Protein AF-A0A6A4WXD1-F1 (afdb_monomer)

Secondary structure (DSSP, 8-state):
--------PPP-------PPPPBPTTTTSTT---S-TTT--SB---HHHHTT----TT-SS---S-SHHHHHHHHTTT--SHHHHHHHHHHHHHHHHHHTT-B-HHHHTT----TT-SSB---HHHHHS--S-SS--S---SS-TTHHHHHHHTTT-TTS-HHHHHHHHHHHHHHS-----B-SSHHHH---TT--SB---HHHHTT--SSGGG-SS-S-TTSHHHHHHHHHHT--HHHHHHHHHHHGGG---S-PPPP-----------------------------------------TTHHHHHHHHHHHHHHHHHHHHHHHHHHHHHHHHHHHHHHHHHHHHHHHHHHHHHHHHHHHHHHHHHHHHHHHHHHHHHHHHHHHHHHHHHHHHHHHHHHHHHHHHHHHHHHHHHHHHHHHHHHHHHHHHHHHHHHHHHHHHHHHHHHHHHHHHHHHHHHHHHHHHTHHHHHHHHHHHHHHHHHHHHHHHHHHHHHHHHHHHHHHHHHHHHHHHHHHHHHHHHHHHHHHHHHHHHHHHHHHHHHHHHHHHHHHHHHHHHHHHHHHHHHHHHHHHHHTTSTTSSSSTT-S-S-S--SSSSSTTTT-SS-SSSSSSSSTTSSTTTTHHHHHHHHTS-S-S-TT--TTTTTTHHHHHHHHHHHHHHHHHHHHTTTTHHHHTTTHHHHTTHHHHTTTTS-S---S--

pLDDT: mean 70.85, std 20.24, range [25.98, 93.06]

Mean predicted aligned error: 24.97 Å

InterPro domains:
  IPR000571 Zinc finger, CCCH-type [PS50103] (45-66)
  IPR000571 Zinc finger, CCCH-type [PS50103] (200-222)
  IPR000571 Zinc finger, CCCH-type [SM00356] (41-65)
  IPR000571 Zinc finger, CCCH-type [SM00356] (196-221)
  IPR057602 PARP12-like, CCCH zinc finger tandem [PF25261] (182-226)

Organism: Amphibalanus amphitrite (NCBI:txid1232801)

Sequence (703 aa):
MSFARHERQRSGQQQTARQLPDVCNDYNRKGGCTRSWSSCHELHLCTYFLQNRCTDERCNKAHALETPRNILLLEGLGWQGSDDLALALDILRRRARGQATSICVMYNEGICNVPSCGRLHICYRRVVDTCPLDDCGLSHDLQDGGHNADLLASAGLTDTPVTELLRRLQEQVRRRPPQPALCRAYVIQGCQGYCLRLHYCEAFLYSRCSFGDRCSNSHSLKESHNRRVLTFFGWTEEQVLEALRKEGVGRSASRPARARTPTERDDEERFDRQDLCEGSQRGPSAETPVKRIDSAKEVANHIASMQTLVKELKDKDQQRETKVKAEEENKKKKIAELTEKVQSSEKIMSITQQRNADYQRQIASMQTLVKELKDKDQQRETKVKAEEENKKKKIAELTEKVQSSEKIMSITQQRNADYQRQIASMQTLVKELKDKDQQRETEVKAEEENKKKNIAELTEKVQSSEKIMPIIQQRNADYQRQIASMQTLVKELKDKDQQRETKVKAEEENKKKNIAELTEKVQSSEKIMSITQQRNADYQRQIAIMQTLVKELKDKDQQRETEVKAEEENKKKKIAELTEKVQNSEKIMAITQERNGDYQRQIASMQTLVKELKDKDQQRETEVKAEEENKKKKIAELTEKVQSSEKIMAITQQRNADYQRQIASMQTLVKELKDKDEQRETEVKAEEENKKKKIAELTEKAC

Radius of gyration: 128.36 Å; Cα contacts (8 Å, |Δi|>4): 259; chains: 1; bounding box: 282×86×388 Å

Solvent-accessible surface area (backbone atoms only — not comparable to full-atom values): 42588 Å² total; per-residue (Å²): 140,90,86,76,91,80,82,78,76,86,75,96,70,78,84,73,74,77,73,76,74,57,66,31,66,50,45,65,39,94,92,37,57,83,64,53,83,92,72,51,83,46,35,67,43,31,64,43,52,39,44,78,65,61,88,57,97,77,55,97,48,42,88,51,68,85,39,80,67,37,41,60,61,31,47,79,54,74,43,64,64,72,65,41,49,52,51,48,50,50,51,47,28,52,49,37,44,45,56,54,57,30,72,27,61,48,46,59,42,56,66,63,79,60,97,78,58,79,35,35,68,38,34,62,44,52,49,68,50,78,57,87,48,95,82,57,81,54,45,82,46,77,66,42,94,45,76,29,38,53,46,32,47,74,57,78,40,69,91,53,55,68,69,60,54,38,52,53,44,32,55,52,38,74,76,57,63,87,73,86,44,73,42,80,47,49,81,77,78,46,72,63,90,57,54,36,39,34,61,51,30,72,44,52,75,71,77,64,52,88,52,64,94,74,40,91,44,40,93,51,64,82,42,73,65,32,40,53,36,29,57,64,68,69,52,53,75,68,59,50,56,54,52,56,56,60,63,56,75,82,65,90,81,78,85,84,84,83,85,86,82,84,90,86,80,90,82,91,90,85,89,87,87,90,90,91,92,88,90,90,90,91,93,90,92,90,97,92,90,92,94,88,88,93,87,93,91,84,92,73,82,77,50,70,71,53,50,58,61,54,44,62,51,47,57,51,49,52,57,47,52,53,51,50,49,54,50,51,51,52,51,51,52,54,47,51,57,50,51,54,51,48,53,53,49,53,52,52,50,50,54,48,54,51,51,51,52,50,51,51,51,50,51,54,50,52,53,49,53,55,47,53,51,52,55,52,49,54,54,47,54,53,49,52,52,54,50,51,52,53,49,51,54,52,51,52,60,48,50,56,53,47,55,54,49,52,52,52,50,52,55,50,52,51,52,52,53,52,50,53,52,50,50,53,51,50,53,50,52,54,45,55,51,52,56,51,51,53,49,48,54,52,52,52,51,54,51,51,53,51,50,52,52,53,51,51,55,51,49,52,52,46,60,56,50,59,62,48,51,60,54,52,52,52,52,50,53,51,51,50,52,50,49,53,50,51,52,50,53,54,47,53,50,50,55,52,49,53,54,47,52,53,50,51,52,52,51,52,52,51,50,50,52,54,49,50,57,50,47,54,51,47,54,53,49,54,54,51,48,51,55,49,52,50,51,52,51,51,51,52,52,51,51,51,54,50,51,49,51,55,46,56,50,50,58,51,50,52,53,50,56,55,54,52,55,59,52,49,59,60,50,56,63,62,48,70,77,51,65,77,74,71,72,84,54,81,76,80,61,66,90,73,66,64,68,89,66,54,77,64,64,68,78,49,50,89,66,65,71,87,71,73,94,64,82,65,92,70,75,58,75,75,63,58,66,62,58,69,47,62,64,61,68,60,46,81,53,76,47,86,60,70,63,89,52,91,64,78,59,58,71,76,52,61,66,60,61,57,63,66,55,59,62,66,58,61,64,60,66,69,68,72,55,61,76,55,54,66,65,54,60,69,63,66,57,61,56,76,65,57,66,45,81,73,50,53,106,72,68,59,83,86,108

Structure (mmCIF, N/CA/C/O backbone):
data_AF-A0A6A4WXD1-F1
#
_entry.id   AF-A0A6A4WXD1-F1
#
loop_
_atom_site.group_PDB
_atom_site.id
_atom_site.type_symbol
_atom_site.label_atom_id
_atom_site.label_alt_id
_atom_site.label_comp_id
_atom_site.label_asym_id
_atom_site.label_entity_id
_atom_site.label_seq_id
_atom_site.pdbx_PDB_ins_code
_atom_site.Cartn_x
_atom_site.Cartn_y
_atom_site.Cartn_z
_atom_site.occupancy
_atom_site.B_iso_or_equiv
_atom_site.auth_seq_id
_atom_site.auth_comp_id
_atom_site.auth_asym_id
_atom_site.auth_atom_id
_atom_site.pdbx_PDB_model_num
ATOM 1 N N . MET A 1 1 ? -35.005 40.771 28.738 1.00 36.69 1 MET A N 1
ATOM 2 C CA . MET A 1 1 ? -35.585 40.823 27.375 1.00 36.69 1 MET A CA 1
ATOM 3 C C . MET A 1 1 ? -34.889 39.773 26.529 1.00 36.69 1 MET A C 1
ATOM 5 O O . MET A 1 1 ? -33.710 39.541 26.766 1.00 36.69 1 MET A O 1
ATOM 9 N N . SER A 1 2 ? -35.603 39.120 25.612 1.00 37.06 2 SER A N 1
ATOM 10 C CA . SER A 1 2 ? -35.156 37.861 25.003 1.00 37.06 2 SER A CA 1
ATOM 11 C C . SER A 1 2 ? -35.201 37.924 23.481 1.00 37.06 2 SER A C 1
ATOM 13 O O . SER A 1 2 ? -36.285 38.064 22.931 1.00 37.06 2 SER A O 1
ATOM 15 N N . PHE A 1 3 ? -34.060 37.726 22.817 1.00 27.98 3 PHE A N 1
ATOM 16 C CA . PHE A 1 3 ? -33.971 37.317 21.411 1.00 27.98 3 PHE A CA 1
ATOM 17 C C . PHE A 1 3 ? -32.637 36.587 21.181 1.00 27.98 3 PHE A C 1
ATOM 19 O O . PHE A 1 3 ? -31.623 37.011 21.722 1.00 27.98 3 PHE A O 1
ATOM 26 N N . ALA A 1 4 ? -32.512 35.545 20.361 1.00 28.81 4 ALA A N 1
ATOM 27 C CA . ALA A 1 4 ? -33.414 34.434 20.041 1.00 28.81 4 ALA A CA 1
ATOM 28 C C . ALA A 1 4 ? -32.528 33.370 19.360 1.00 28.81 4 ALA A C 1
ATOM 30 O O . ALA A 1 4 ? -31.960 33.651 18.305 1.00 28.81 4 ALA A O 1
ATOM 31 N N . ARG A 1 5 ? -32.376 32.158 19.918 1.00 30.39 5 ARG A N 1
ATOM 32 C CA . ARG A 1 5 ? -31.658 31.088 19.196 1.00 30.39 5 ARG A CA 1
ATOM 33 C C . ARG A 1 5 ? -32.444 30.732 17.933 1.00 30.39 5 ARG A C 1
ATOM 35 O O . ARG A 1 5 ? -33.615 30.386 18.024 1.00 30.39 5 ARG A O 1
ATOM 42 N N . HIS A 1 6 ? -31.804 30.795 16.769 1.00 29.02 6 HIS A N 1
ATOM 43 C CA . HIS A 1 6 ? -32.343 30.226 15.534 1.00 29.02 6 HIS A CA 1
ATOM 44 C C . HIS A 1 6 ? -31.754 28.833 15.314 1.00 29.02 6 HIS A C 1
ATOM 46 O O . HIS A 1 6 ? -30.766 28.657 14.602 1.00 29.02 6 HIS A O 1
ATOM 52 N N . GLU A 1 7 ? -32.381 27.831 15.928 1.00 31.23 7 GLU A N 1
ATOM 53 C CA . GLU A 1 7 ? -32.173 26.439 15.539 1.00 31.23 7 GLU A CA 1
ATOM 54 C C . GLU A 1 7 ? -32.766 26.222 14.143 1.00 31.23 7 GLU A C 1
ATOM 56 O O . GLU A 1 7 ? -33.982 26.144 13.970 1.00 31.23 7 GLU A O 1
ATOM 61 N N . ARG A 1 8 ? -31.912 26.113 13.120 1.00 29.16 8 ARG A N 1
ATOM 62 C CA . ARG A 1 8 ? -32.338 25.589 11.818 1.00 29.16 8 ARG A CA 1
ATOM 63 C C . ARG A 1 8 ? -32.254 24.069 11.853 1.00 29.16 8 ARG A C 1
ATOM 65 O O . ARG A 1 8 ? -31.172 23.497 11.739 1.00 29.16 8 ARG A O 1
ATOM 72 N N . GLN A 1 9 ? -33.405 23.425 12.028 1.00 31.27 9 GLN A N 1
ATOM 73 C CA . GLN A 1 9 ? -33.525 21.978 11.868 1.00 31.27 9 GLN A CA 1
ATOM 74 C C . GLN A 1 9 ? -33.202 21.548 10.424 1.00 31.27 9 GLN A C 1
ATOM 76 O O . GLN A 1 9 ? -33.232 22.342 9.483 1.00 31.27 9 GLN A O 1
ATOM 81 N N . ARG A 1 10 ? -32.830 20.273 10.276 1.00 42.91 10 ARG A N 1
ATOM 82 C CA . ARG A 1 10 ? -32.244 19.700 9.056 1.00 42.91 10 ARG A CA 1
ATOM 83 C C . ARG A 1 10 ? -33.213 19.726 7.869 1.00 42.91 10 ARG A C 1
ATOM 85 O O . ARG A 1 10 ? -34.331 19.234 7.986 1.00 42.91 10 ARG A O 1
ATOM 92 N N . SER A 1 11 ? -32.722 20.121 6.695 1.00 29.94 11 SER A N 1
ATOM 93 C CA . SER A 1 11 ? -33.222 19.605 5.416 1.00 29.94 11 SER A CA 1
ATOM 94 C C . SER A 1 11 ? -32.319 18.459 4.941 1.00 29.94 11 SER A C 1
ATOM 96 O O . SER A 1 11 ? -31.101 18.484 5.123 1.00 29.94 11 SER A O 1
ATOM 98 N N . GLY A 1 12 ? -32.920 17.406 4.382 1.00 35.84 12 GLY A N 1
ATOM 99 C CA . GLY A 1 12 ? -32.224 16.168 4.019 1.00 35.84 12 GLY A CA 1
ATOM 100 C C . GLY A 1 12 ? -31.467 16.252 2.695 1.00 35.84 12 GLY A C 1
ATOM 101 O O . GLY A 1 12 ? -31.867 15.609 1.729 1.00 35.84 12 GLY A O 1
ATOM 102 N N . GLN A 1 13 ? -30.377 17.020 2.635 1.00 32.72 13 GLN A N 1
ATOM 103 C CA . GLN A 1 13 ? -29.431 16.920 1.521 1.00 32.72 13 GLN A CA 1
ATOM 104 C C . GLN A 1 13 ? -28.467 15.746 1.736 1.00 32.72 13 GLN A C 1
ATOM 106 O O . GLN A 1 13 ? -27.965 15.521 2.838 1.00 32.72 13 GLN A O 1
ATOM 111 N N . GLN A 1 14 ? -28.222 14.987 0.666 1.00 32.88 14 GLN A N 1
ATOM 112 C CA . GLN A 1 14 ? -27.234 13.909 0.646 1.00 32.88 14 GLN A CA 1
ATOM 113 C C . GLN A 1 14 ? -25.855 14.470 1.012 1.00 32.88 14 GLN A C 1
ATOM 115 O O . GLN A 1 14 ? -25.481 15.545 0.543 1.00 32.88 14 GLN A O 1
ATOM 120 N N . GLN A 1 15 ? -25.087 13.744 1.828 1.00 32.38 15 GLN A N 1
ATOM 121 C CA . GLN A 1 15 ? -23.735 14.154 2.208 1.00 32.38 15 GLN A CA 1
ATOM 122 C C . GLN A 1 15 ? -22.791 14.079 1.000 1.00 32.38 15 GLN A C 1
ATOM 124 O O . GLN A 1 15 ? -22.116 13.075 0.772 1.00 32.38 15 GLN A O 1
ATOM 129 N N . THR A 1 16 ? -22.708 15.166 0.234 1.00 38.19 16 THR A N 1
ATOM 130 C CA . THR A 1 16 ? -21.592 15.398 -0.682 1.00 38.19 16 THR A CA 1
ATOM 131 C C . THR A 1 16 ? -20.314 15.414 0.148 1.00 38.19 16 THR A C 1
ATOM 133 O O . THR A 1 16 ? -20.141 16.294 0.994 1.00 38.19 16 THR A O 1
ATOM 136 N N . ALA A 1 17 ? -19.441 14.424 -0.051 1.00 50.31 17 ALA A N 1
ATOM 137 C CA . ALA A 1 17 ? -18.203 14.308 0.712 1.00 50.31 17 ALA A CA 1
ATOM 138 C C . ALA A 1 17 ? -17.406 15.620 0.626 1.00 50.31 17 ALA A C 1
ATOM 140 O O . ALA A 1 17 ? -17.158 16.103 -0.483 1.00 50.31 17 ALA A O 1
ATOM 141 N N . ARG A 1 18 ? -17.027 16.186 1.787 1.00 70.38 18 ARG A N 1
ATOM 142 C CA . ARG A 1 18 ? -16.267 17.446 1.892 1.00 70.38 18 ARG A CA 1
ATOM 143 C C . ARG A 1 18 ? -15.105 17.415 0.897 1.00 70.38 18 ARG A C 1
ATOM 145 O O . ARG A 1 18 ? -14.191 16.600 1.035 1.00 70.38 18 ARG A O 1
ATOM 152 N N . GLN A 1 19 ? -15.142 18.265 -0.126 1.00 75.56 19 GLN A N 1
ATOM 153 C CA . GLN A 1 19 ? -14.065 18.299 -1.109 1.00 75.56 19 GLN A CA 1
ATOM 154 C C . GLN A 1 19 ? -12.896 19.101 -0.542 1.00 75.56 19 GLN A C 1
ATOM 156 O O . GLN A 1 19 ? -13.036 20.263 -0.171 1.00 75.56 19 GLN A O 1
ATOM 161 N N . LEU A 1 20 ? -11.740 18.449 -0.449 1.00 86.56 20 LEU A N 1
ATOM 162 C CA . LEU A 1 20 ? -10.485 19.085 -0.068 1.00 86.56 20 LEU A CA 1
ATOM 163 C C . LEU A 1 20 ? -9.762 19.569 -1.340 1.00 86.56 20 LEU A C 1
ATOM 165 O O . LEU A 1 20 ? -9.567 18.728 -2.232 1.00 86.56 20 LEU A O 1
ATOM 169 N N . PRO A 1 21 ? -9.357 20.851 -1.447 1.00 86.69 21 PRO A N 1
ATOM 170 C CA . PRO A 1 21 ? -8.645 21.366 -2.616 1.00 86.69 21 PRO A CA 1
ATOM 171 C C . PRO A 1 21 ? -7.310 20.657 -2.864 1.00 86.69 21 PRO A C 1
ATOM 173 O O . PRO A 1 21 ? -6.727 20.060 -1.959 1.00 86.69 21 PRO A O 1
ATOM 176 N N . ASP A 1 22 ? -6.816 20.741 -4.096 1.00 85.44 22 ASP A N 1
ATOM 177 C CA . ASP A 1 22 ? -5.477 20.265 -4.448 1.00 85.44 22 ASP A CA 1
ATOM 178 C C . ASP A 1 22 ? -4.391 21.325 -4.184 1.00 85.44 22 ASP A C 1
ATOM 180 O O . ASP A 1 22 ? -4.658 22.504 -3.924 1.00 85.44 22 ASP A O 1
ATOM 184 N N . VAL A 1 23 ? -3.136 20.873 -4.213 1.00 89.31 23 VAL A N 1
ATOM 185 C CA . VAL A 1 23 ? -1.946 21.693 -3.955 1.00 89.31 23 VAL A CA 1
ATOM 186 C C . VAL A 1 23 ? -1.540 22.453 -5.213 1.00 89.31 23 VAL A C 1
ATOM 188 O O . VAL A 1 23 ? -1.412 21.870 -6.289 1.00 89.31 23 VAL A O 1
ATOM 191 N N . CYS A 1 24 ? -1.268 23.748 -5.062 1.00 89.56 24 CYS A N 1
ATOM 192 C CA . CYS A 1 24 ? -0.916 24.629 -6.164 1.00 89.56 24 CYS A CA 1
ATOM 193 C C . CYS A 1 24 ? 0.401 24.204 -6.826 1.00 89.56 24 CYS A C 1
ATOM 195 O O . CYS A 1 24 ? 1.482 24.252 -6.222 1.00 89.56 24 CYS A O 1
ATOM 197 N N . ASN A 1 25 ? 0.317 23.839 -8.104 1.00 83.44 25 ASN A N 1
ATOM 198 C CA . ASN A 1 25 ? 1.483 23.458 -8.899 1.00 83.44 25 ASN A CA 1
ATOM 199 C C . ASN A 1 25 ? 2.429 24.647 -9.116 1.00 83.44 25 ASN A C 1
ATOM 201 O O . ASN A 1 25 ? 3.645 24.497 -9.000 1.00 83.44 25 ASN A O 1
ATOM 205 N N . ASP A 1 26 ? 1.885 25.841 -9.365 1.00 84.94 26 ASP A N 1
ATOM 206 C CA . ASP A 1 26 ? 2.682 27.050 -9.592 1.00 84.94 26 ASP A CA 1
ATOM 207 C C . ASP A 1 26 ? 3.385 27.519 -8.309 1.00 84.94 26 ASP A C 1
ATOM 209 O O . ASP A 1 26 ? 4.538 27.944 -8.358 1.00 84.94 26 ASP A O 1
ATOM 213 N N . TYR A 1 27 ? 2.771 27.326 -7.134 1.00 88.94 27 TYR A N 1
ATOM 214 C CA . TYR A 1 27 ? 3.428 27.580 -5.845 1.00 88.94 27 TYR A CA 1
ATOM 215 C C . TYR A 1 27 ? 4.706 26.754 -5.667 1.00 88.94 27 TYR A C 1
ATOM 217 O O . TYR A 1 27 ? 5.686 27.258 -5.119 1.00 88.94 27 TYR A O 1
ATOM 225 N N . ASN A 1 28 ? 4.729 25.521 -6.177 1.00 85.56 28 ASN A N 1
ATOM 226 C CA . ASN A 1 28 ? 5.873 24.615 -6.086 1.00 85.56 28 ASN A CA 1
ATOM 227 C C . ASN A 1 28 ? 6.913 24.812 -7.207 1.00 85.56 28 ASN A C 1
ATOM 229 O O . ASN A 1 28 ? 7.987 24.215 -7.152 1.00 85.56 28 ASN A O 1
ATOM 233 N N . ARG A 1 29 ? 6.660 25.686 -8.191 1.00 84.44 29 ARG A N 1
ATOM 234 C CA . ARG A 1 29 ? 7.654 26.060 -9.210 1.00 84.44 29 ARG A CA 1
ATOM 235 C C . ARG A 1 29 ? 8.678 27.071 -8.678 1.00 84.44 29 ARG A C 1
ATOM 237 O O . ARG A 1 29 ? 8.473 27.763 -7.673 1.00 84.44 29 ARG A O 1
ATOM 244 N N . LYS A 1 30 ? 9.799 27.185 -9.399 1.00 75.06 30 LYS A N 1
ATOM 245 C CA . LYS A 1 30 ? 10.792 28.257 -9.226 1.00 75.06 30 LYS A CA 1
ATOM 246 C C . LYS A 1 30 ? 10.122 29.599 -9.559 1.00 75.06 30 LYS A C 1
ATOM 248 O O . LYS A 1 30 ? 9.590 29.749 -10.652 1.00 75.06 30 LYS A O 1
ATOM 253 N N . GLY A 1 31 ? 10.111 30.527 -8.601 1.00 74.44 31 GLY A N 1
ATOM 254 C CA . GLY A 1 31 ? 9.337 31.780 -8.650 1.00 74.44 31 GLY A CA 1
ATOM 255 C C . GLY A 1 31 ? 8.051 31.768 -7.807 1.00 74.44 31 GLY A C 1
ATOM 256 O O . GLY A 1 31 ? 7.654 32.812 -7.304 1.00 74.44 31 GLY A O 1
ATOM 257 N N . GLY A 1 32 ? 7.455 30.597 -7.554 1.00 83.75 32 GLY A N 1
ATOM 258 C CA . GLY A 1 32 ? 6.214 30.472 -6.782 1.00 83.75 32 GLY A CA 1
ATOM 259 C C . GLY A 1 32 ? 4.952 30.921 -7.533 1.00 83.75 32 GLY A C 1
ATOM 260 O O . GLY A 1 32 ? 4.968 31.177 -8.735 1.00 83.75 32 GLY A O 1
ATOM 261 N N . CYS A 1 33 ? 3.831 30.988 -6.809 1.00 88.06 33 CYS A N 1
ATOM 262 C CA . CYS A 1 33 ? 2.530 31.331 -7.378 1.00 88.06 33 CYS A CA 1
ATOM 263 C C . CYS A 1 33 ? 2.348 32.853 -7.431 1.00 88.06 33 CYS A C 1
ATOM 265 O O . CYS A 1 33 ? 2.305 33.504 -6.391 1.00 88.06 33 CYS A O 1
ATOM 267 N N . THR A 1 34 ? 2.185 33.397 -8.637 1.00 84.94 34 THR A N 1
ATOM 268 C CA . THR A 1 34 ? 1.987 34.835 -8.901 1.00 84.94 34 THR A CA 1
ATOM 269 C C . THR A 1 34 ? 0.522 35.282 -8.880 1.00 84.94 34 THR A C 1
ATOM 271 O O . THR A 1 34 ? 0.243 36.477 -8.957 1.00 84.94 34 THR A O 1
ATOM 274 N N . ARG A 1 35 ? -0.431 34.345 -8.783 1.00 82.62 35 ARG A N 1
ATOM 275 C CA . ARG A 1 35 ? -1.864 34.651 -8.647 1.00 82.62 35 ARG A CA 1
ATOM 276 C C . ARG A 1 35 ? -2.136 35.380 -7.327 1.00 82.62 35 ARG A C 1
ATOM 278 O O . ARG A 1 35 ? -1.594 35.005 -6.287 1.00 82.62 35 ARG A O 1
ATOM 285 N N . SER A 1 36 ? -3.026 36.371 -7.365 1.00 74.31 36 SER A N 1
ATOM 286 C CA . SER A 1 36 ? -3.507 37.069 -6.169 1.00 74.31 36 SER A CA 1
ATOM 287 C C . SER A 1 36 ? -4.229 36.122 -5.202 1.00 74.31 36 SER A C 1
ATOM 289 O O . SER A 1 36 ? -4.716 35.054 -5.586 1.00 74.31 36 SER A O 1
ATOM 291 N N . TRP A 1 37 ? -4.357 36.549 -3.942 1.00 66.94 37 TRP A N 1
ATOM 292 C CA . TRP A 1 37 ? -5.023 35.784 -2.882 1.00 66.94 37 TRP A CA 1
ATOM 293 C C . TRP A 1 37 ? -6.416 35.274 -3.277 1.00 66.94 37 TRP A C 1
ATOM 295 O O . TRP A 1 37 ? -6.745 34.122 -3.007 1.00 66.94 37 TRP A O 1
ATOM 305 N N . SER A 1 38 ? -7.186 36.123 -3.962 1.00 72.75 38 SER A N 1
ATOM 306 C CA . SER A 1 38 ? -8.560 35.891 -4.419 1.00 72.75 38 SER A CA 1
ATOM 307 C C . SER A 1 38 ? -8.689 35.170 -5.767 1.00 72.75 38 SER A C 1
ATOM 309 O O . SER A 1 38 ? -9.803 34.848 -6.166 1.00 72.75 38 SER A O 1
ATOM 311 N N . SER A 1 39 ? -7.591 34.923 -6.494 1.00 79.94 39 SER A N 1
ATOM 312 C CA . SER A 1 39 ? -7.632 34.233 -7.799 1.00 79.94 39 SER A CA 1
ATOM 313 C C . SER A 1 39 ? -7.066 32.812 -7.760 1.00 79.94 39 SER A C 1
ATOM 315 O O . SER A 1 39 ? -7.477 31.966 -8.556 1.00 79.94 39 SER A O 1
ATOM 317 N N . CYS A 1 40 ? -6.175 32.497 -6.816 1.00 86.12 40 CYS A N 1
ATOM 318 C CA . CYS A 1 40 ? -5.743 31.120 -6.582 1.00 86.12 40 CYS A CA 1
ATOM 319 C C . CYS A 1 40 ? -6.652 30.421 -5.563 1.00 86.12 40 CYS A C 1
ATOM 321 O O . CYS A 1 40 ? -6.726 30.841 -4.409 1.00 86.12 40 CYS A O 1
ATOM 323 N N . HIS A 1 41 ? -7.258 29.304 -5.965 1.00 87.06 41 HIS A N 1
ATOM 324 C CA . HIS A 1 41 ? -8.135 28.472 -5.127 1.00 87.06 41 HIS A CA 1
ATOM 325 C C . HIS A 1 41 ? -7.467 27.141 -4.708 1.00 87.06 41 HIS A C 1
ATOM 327 O O . HIS A 1 41 ? -8.117 26.233 -4.201 1.00 87.06 41 HIS A O 1
ATOM 333 N N . GLU A 1 42 ? -6.153 27.028 -4.928 1.00 90.88 42 GLU A N 1
ATOM 334 C CA . GLU A 1 42 ? -5.325 25.862 -4.603 1.00 90.88 42 GLU A CA 1
ATOM 335 C C . GLU A 1 42 ? -4.499 26.110 -3.323 1.00 90.88 42 GLU A C 1
ATOM 337 O O . GLU A 1 42 ? -4.071 27.243 -3.049 1.00 90.88 42 GLU A O 1
ATOM 342 N N . LEU A 1 43 ? -4.220 25.046 -2.562 1.00 92.69 43 LEU A N 1
ATOM 343 C CA . LEU A 1 43 ? -3.447 25.107 -1.315 1.00 92.69 43 LEU A CA 1
ATOM 344 C C . LEU A 1 43 ? -1.971 25.414 -1.585 1.00 92.69 43 LEU A C 1
ATOM 346 O O . LEU A 1 43 ? -1.335 24.806 -2.448 1.00 92.69 43 LEU A O 1
ATOM 350 N N . HIS A 1 44 ? -1.391 26.331 -0.815 1.00 93.06 44 HIS A N 1
ATOM 351 C CA . HIS A 1 44 ? 0.036 26.636 -0.875 1.00 93.06 44 HIS A CA 1
ATOM 352 C C . HIS A 1 44 ? 0.765 25.774 0.161 1.00 93.06 44 HIS A C 1
ATOM 354 O O . HIS A 1 44 ? 0.834 26.117 1.338 1.00 93.06 44 HIS A O 1
ATOM 360 N N . LEU A 1 45 ? 1.271 24.626 -0.294 1.00 92.38 45 LEU A N 1
ATOM 361 C CA . LEU A 1 45 ? 2.033 23.640 0.478 1.00 92.38 45 LEU A CA 1
ATOM 362 C C . LEU A 1 45 ? 3.220 23.128 -0.340 1.00 92.38 45 LEU A C 1
ATOM 364 O O . LEU A 1 45 ? 3.142 23.058 -1.566 1.00 92.38 45 LEU A O 1
ATOM 368 N N . CYS A 1 46 ? 4.286 22.722 0.345 1.00 90.69 46 CYS A N 1
ATOM 369 C CA . CYS A 1 46 ? 5.420 22.017 -0.245 1.00 90.69 46 CYS A CA 1
ATOM 370 C C . CYS A 1 46 ? 5.027 20.584 -0.649 1.00 90.69 46 CYS A C 1
ATOM 372 O O . CYS A 1 46 ? 4.680 19.761 0.202 1.00 90.69 46 CYS A O 1
ATOM 374 N N . THR A 1 47 ? 5.113 20.245 -1.938 1.00 86.38 47 THR A N 1
ATOM 375 C CA . THR A 1 47 ? 4.831 18.877 -2.417 1.00 86.38 47 THR A CA 1
ATOM 376 C C . THR A 1 47 ? 5.832 17.857 -1.877 1.00 86.38 47 THR A C 1
ATOM 378 O O . THR A 1 47 ? 5.430 16.757 -1.503 1.00 86.38 47 THR A O 1
ATOM 381 N N . TYR A 1 48 ? 7.111 18.226 -1.755 1.00 84.31 48 TYR A N 1
ATOM 382 C CA . TYR A 1 48 ? 8.139 17.356 -1.176 1.00 84.31 48 TYR A CA 1
ATOM 383 C C . TYR A 1 48 ? 7.884 17.062 0.309 1.00 84.31 48 TYR A C 1
ATOM 385 O O . TYR A 1 48 ? 8.079 15.929 0.740 1.00 84.31 48 TYR A O 1
ATOM 393 N N . PHE A 1 49 ? 7.376 18.023 1.088 1.00 88.50 49 PHE A N 1
ATOM 394 C CA . PHE A 1 49 ? 6.966 17.791 2.481 1.00 88.50 49 PHE A CA 1
ATOM 395 C C . PHE A 1 49 ? 5.802 16.799 2.583 1.00 88.50 49 PHE A C 1
ATOM 397 O O . PHE A 1 49 ? 5.850 15.873 3.387 1.00 88.50 49 PHE A O 1
ATOM 404 N N . LEU A 1 50 ? 4.784 16.930 1.726 1.00 85.88 50 LEU A N 1
ATOM 405 C CA . LEU A 1 50 ? 3.657 15.988 1.684 1.00 85.88 50 LEU A CA 1
ATOM 406 C C . LEU A 1 50 ? 4.057 14.569 1.237 1.00 85.88 50 LEU A C 1
ATOM 408 O O . LEU A 1 50 ? 3.304 13.622 1.460 1.00 85.88 50 LEU A O 1
ATOM 412 N N . GLN A 1 51 ? 5.232 14.423 0.622 1.00 78.12 51 GLN A N 1
ATOM 413 C CA . GLN A 1 51 ? 5.845 13.146 0.246 1.00 78.12 51 GLN A CA 1
ATOM 414 C C . GLN A 1 51 ? 6.877 12.639 1.270 1.00 78.12 51 GLN A C 1
ATOM 416 O O . GLN A 1 51 ? 7.459 11.585 1.040 1.00 78.12 51 GLN A O 1
ATOM 421 N N . ASN A 1 52 ? 7.129 13.365 2.369 1.00 75.94 52 ASN A N 1
ATOM 422 C CA . ASN A 1 52 ? 8.241 13.133 3.306 1.00 75.94 52 ASN A CA 1
ATOM 423 C C . ASN A 1 52 ? 9.638 13.122 2.629 1.00 75.94 52 ASN A C 1
ATOM 425 O O . ASN A 1 52 ? 10.555 12.447 3.086 1.00 75.94 52 ASN A O 1
ATOM 429 N N . ARG A 1 53 ? 9.802 13.880 1.535 1.00 76.50 53 ARG A N 1
ATOM 430 C CA . ARG A 1 53 ? 11.022 13.985 0.705 1.00 76.50 53 ARG A CA 1
ATOM 431 C C . ARG A 1 53 ? 11.709 15.358 0.763 1.00 76.50 53 ARG A C 1
ATOM 433 O O . ARG A 1 53 ? 12.642 15.599 0.004 1.00 76.50 53 ARG A O 1
ATOM 440 N N . CYS A 1 54 ? 11.241 16.292 1.594 1.00 85.50 54 CYS A N 1
ATOM 441 C CA . CYS A 1 54 ? 11.896 17.596 1.727 1.00 85.50 54 CYS A CA 1
ATOM 442 C C . CYS A 1 54 ? 13.061 17.512 2.721 1.00 85.50 54 CYS A C 1
ATOM 444 O O . CYS A 1 54 ? 12.838 17.278 3.904 1.00 85.50 54 CYS A O 1
ATOM 446 N N . THR A 1 55 ? 14.283 17.720 2.231 1.00 80.44 55 THR A N 1
ATOM 447 C CA . THR A 1 55 ? 15.533 17.700 3.014 1.00 80.44 55 THR A CA 1
ATOM 448 C C . THR A 1 55 ? 16.070 19.103 3.324 1.00 80.44 55 THR A C 1
ATOM 450 O O . THR A 1 55 ? 17.210 19.242 3.754 1.00 80.44 55 THR A O 1
ATOM 453 N N . ASP A 1 56 ? 15.293 20.151 3.040 1.00 81.38 56 ASP A N 1
ATOM 454 C CA . ASP A 1 56 ? 15.692 21.550 3.205 1.00 81.38 56 ASP A CA 1
ATOM 455 C C . ASP A 1 56 ? 15.117 22.111 4.514 1.00 81.38 56 ASP A C 1
ATOM 457 O O . ASP A 1 56 ? 13.918 22.385 4.615 1.00 81.38 56 ASP A O 1
ATOM 461 N N . GLU A 1 57 ? 15.987 22.298 5.512 1.00 74.06 57 GLU A N 1
ATOM 462 C CA . GLU A 1 57 ? 15.653 22.891 6.816 1.00 74.06 57 GLU A CA 1
ATOM 463 C C . GLU A 1 57 ? 15.077 24.314 6.708 1.00 74.06 57 GLU A C 1
ATOM 465 O O . GLU A 1 57 ? 14.420 24.790 7.634 1.00 74.06 57 GLU A O 1
ATOM 470 N N . ARG A 1 58 ? 15.314 25.009 5.587 1.00 82.31 58 ARG A N 1
ATOM 471 C CA . ARG A 1 58 ? 14.842 26.376 5.323 1.00 82.31 58 ARG A CA 1
ATOM 472 C C . ARG A 1 58 ? 14.011 26.456 4.042 1.00 82.31 58 ARG A C 1
ATOM 474 O O . ARG A 1 58 ? 14.024 27.483 3.356 1.00 82.31 58 ARG A O 1
ATOM 481 N N . CYS A 1 59 ? 13.255 25.396 3.741 1.00 88.50 59 CYS A N 1
ATOM 482 C CA . CYS A 1 59 ? 12.428 25.333 2.541 1.00 88.50 59 CYS A CA 1
ATOM 483 C C . CYS A 1 59 ? 11.509 26.556 2.409 1.00 88.50 59 CYS A C 1
ATOM 485 O O . CYS A 1 59 ? 10.693 26.853 3.281 1.00 88.50 59 CYS A O 1
ATOM 487 N N . ASN A 1 60 ? 11.578 27.242 1.265 1.00 87.06 60 ASN A N 1
ATOM 488 C CA . ASN A 1 60 ? 10.767 28.434 0.981 1.00 87.06 60 ASN A CA 1
ATOM 489 C C . ASN A 1 60 ? 9.289 28.129 0.637 1.00 87.06 60 ASN A C 1
ATOM 491 O O . ASN A 1 60 ? 8.608 28.947 0.011 1.00 87.06 60 ASN A O 1
ATOM 495 N N . LYS A 1 61 ? 8.799 26.946 1.027 1.00 90.44 61 LYS A N 1
ATOM 496 C CA . LYS A 1 61 ? 7.453 26.420 0.778 1.00 90.44 61 LYS A CA 1
ATOM 497 C C . LYS A 1 61 ? 6.836 25.965 2.103 1.00 90.44 61 LYS A C 1
ATOM 499 O O . LYS A 1 61 ? 7.512 25.358 2.922 1.00 90.44 61 LYS A O 1
ATOM 504 N N . ALA A 1 62 ? 5.545 26.212 2.312 1.00 90.31 62 ALA A N 1
ATOM 505 C CA . ALA A 1 62 ? 4.894 25.902 3.585 1.00 90.31 62 ALA A CA 1
ATOM 506 C C . ALA A 1 62 ? 4.894 24.394 3.911 1.00 90.31 62 ALA A C 1
ATOM 508 O O . ALA A 1 62 ? 4.437 23.573 3.110 1.00 90.31 62 ALA A O 1
ATOM 509 N N . HIS A 1 63 ? 5.363 24.054 5.115 1.00 92.19 63 HIS A N 1
ATOM 510 C CA . HIS A 1 63 ? 5.321 22.714 5.726 1.00 92.19 63 HIS A CA 1
ATOM 511 C C . HIS A 1 63 ? 4.166 22.581 6.746 1.00 92.19 63 HIS A C 1
ATOM 513 O O . HIS A 1 63 ? 4.180 21.712 7.610 1.00 92.19 63 HIS A O 1
ATOM 519 N N . ALA A 1 64 ? 3.171 23.466 6.658 1.00 89.88 64 ALA A N 1
ATOM 520 C CA . ALA A 1 64 ? 2.062 23.609 7.598 1.00 89.88 64 ALA A CA 1
ATOM 521 C C . ALA A 1 64 ? 0.768 23.911 6.825 1.00 89.88 64 ALA A C 1
ATOM 523 O O . ALA A 1 64 ? 0.788 24.689 5.862 1.00 89.88 64 ALA A O 1
ATOM 524 N N . LEU A 1 65 ? -0.359 23.322 7.235 1.00 89.62 65 LEU A N 1
ATOM 525 C CA . LEU A 1 65 ? -1.680 23.742 6.747 1.00 89.62 65 LEU A CA 1
ATOM 526 C C . LEU A 1 65 ? -2.133 25.048 7.404 1.00 89.62 65 LEU A C 1
ATOM 528 O O . LEU A 1 65 ? -2.949 25.771 6.849 1.00 89.62 65 LEU A O 1
ATOM 532 N N . GLU A 1 66 ? -1.525 25.389 8.529 1.00 88.25 66 GLU A N 1
ATOM 533 C CA . GLU A 1 66 ? -1.828 26.490 9.430 1.00 88.25 66 GLU A CA 1
ATOM 534 C C . GLU A 1 66 ? -1.335 27.852 8.887 1.00 88.25 66 GLU A C 1
ATOM 536 O O . GLU A 1 66 ? -1.071 28.786 9.641 1.00 88.25 66 GLU A O 1
ATOM 541 N N . THR A 1 67 ? -1.194 27.995 7.561 1.00 89.00 67 THR A N 1
ATOM 542 C CA . THR A 1 67 ? -0.944 29.308 6.948 1.00 89.00 67 THR A CA 1
ATOM 543 C C . THR A 1 67 ? -2.261 30.081 6.831 1.00 89.00 67 THR A C 1
ATOM 545 O O . THR A 1 67 ? -3.273 29.477 6.463 1.00 89.00 67 THR A O 1
ATOM 548 N N . PRO A 1 68 ? -2.279 31.418 7.015 1.00 86.12 68 PRO A N 1
ATOM 549 C CA . PRO A 1 68 ? -3.509 32.213 6.893 1.00 86.12 68 PRO A CA 1
ATOM 550 C C . PRO A 1 68 ? -4.225 32.060 5.541 1.00 86.12 68 PRO A C 1
ATOM 552 O O . PRO A 1 68 ? -5.428 32.281 5.438 1.00 86.12 68 PRO A O 1
ATOM 555 N N . ARG A 1 69 ? -3.494 31.651 4.493 1.00 86.31 69 ARG A N 1
ATOM 556 C CA . ARG A 1 69 ? -4.041 31.367 3.163 1.00 86.31 69 ARG A CA 1
ATOM 557 C C . ARG A 1 69 ? -4.787 30.041 3.098 1.00 86.31 69 ARG A C 1
ATOM 559 O O . ARG A 1 69 ? -5.883 29.979 2.548 1.00 86.31 69 ARG A O 1
ATOM 566 N N . ASN A 1 70 ? -4.160 28.986 3.605 1.00 90.56 70 ASN A N 1
ATOM 567 C CA . ASN A 1 70 ? -4.723 27.644 3.571 1.00 90.56 70 ASN A CA 1
ATOM 568 C C . ASN A 1 70 ? -5.909 27.549 4.542 1.00 90.56 70 ASN A C 1
ATOM 570 O O . ASN A 1 70 ? -6.927 26.985 4.164 1.00 90.56 70 ASN A O 1
ATOM 574 N N . ILE A 1 71 ? -5.821 28.184 5.719 1.00 89.31 71 ILE A N 1
ATOM 575 C CA . ILE A 1 71 ? -6.921 28.294 6.691 1.00 89.31 71 ILE A CA 1
ATOM 576 C C . ILE A 1 71 ? -8.172 28.894 6.031 1.00 89.31 71 ILE A C 1
ATOM 578 O O . ILE A 1 71 ? -9.181 28.203 5.943 1.00 89.31 71 ILE A O 1
ATOM 582 N N . LEU A 1 72 ? -8.105 30.104 5.456 1.00 87.00 72 LEU A N 1
ATOM 583 C CA . LEU A 1 72 ? -9.286 30.743 4.847 1.00 87.00 72 LEU A CA 1
ATOM 584 C C . LEU A 1 72 ? -9.893 29.945 3.672 1.00 87.00 72 LEU A C 1
ATOM 586 O O . LEU A 1 72 ? -11.104 29.990 3.460 1.00 87.00 72 LEU A O 1
ATOM 590 N N . LEU A 1 73 ? -9.078 29.194 2.919 1.00 88.38 73 LEU A N 1
ATOM 591 C CA . LEU A 1 73 ? -9.565 28.284 1.869 1.00 88.38 73 LEU A CA 1
ATOM 592 C C . LEU A 1 73 ? -10.245 27.023 2.431 1.00 88.38 73 LEU A C 1
ATOM 594 O O . LEU A 1 73 ? -11.141 26.479 1.790 1.00 88.38 73 LEU A O 1
ATOM 598 N N . LEU A 1 74 ? -9.818 26.545 3.599 1.00 90.19 74 LEU A N 1
ATOM 599 C CA . LEU A 1 74 ? -10.329 25.335 4.245 1.00 90.19 74 LEU A CA 1
ATOM 600 C C . LEU A 1 74 ? -11.578 25.611 5.089 1.00 90.19 74 LEU A C 1
ATOM 602 O O . LEU A 1 74 ? -12.566 24.883 4.971 1.00 90.19 74 LEU A O 1
ATOM 606 N N . GLU A 1 75 ? -11.583 26.704 5.852 1.00 88.06 75 GLU A N 1
ATOM 607 C CA . GLU A 1 75 ? -12.725 27.139 6.659 1.00 88.06 75 GLU A CA 1
ATOM 608 C C . GLU A 1 75 ? -13.958 27.404 5.789 1.00 88.06 75 GLU A C 1
ATOM 610 O O . GLU A 1 75 ? -15.056 26.959 6.133 1.00 88.06 75 GLU A O 1
ATOM 615 N N . GLY A 1 76 ? -13.767 28.047 4.628 1.00 83.19 76 GLY A N 1
ATOM 616 C CA . GLY A 1 76 ? -14.810 28.291 3.623 1.00 83.19 76 GLY A CA 1
ATOM 617 C C . GLY A 1 76 ? -15.336 27.030 2.922 1.00 83.19 76 GLY A C 1
ATOM 618 O O . GLY A 1 76 ? -16.368 27.086 2.258 1.00 83.19 76 GLY A O 1
ATOM 619 N N . LEU A 1 77 ? -14.664 25.888 3.096 1.00 87.06 77 LEU A N 1
ATOM 620 C CA . LEU A 1 77 ? -15.090 24.562 2.627 1.00 87.06 77 LEU A CA 1
ATOM 621 C C . LEU A 1 77 ? -15.514 23.638 3.784 1.00 87.06 77 LEU A C 1
ATOM 623 O O . LEU A 1 77 ? -15.732 22.442 3.582 1.00 87.06 77 LEU A O 1
ATOM 627 N N . GLY A 1 78 ? -15.652 24.187 4.995 1.00 85.81 78 GLY A N 1
ATOM 628 C CA . GLY A 1 78 ? -16.122 23.465 6.173 1.00 85.81 78 GLY A CA 1
ATOM 629 C C . GLY A 1 78 ? -15.107 22.496 6.779 1.00 85.81 78 GLY A C 1
ATOM 630 O O . GLY A 1 78 ? -15.538 21.559 7.445 1.00 85.81 78 GLY A O 1
ATOM 631 N N . TRP A 1 79 ? -13.805 22.704 6.556 1.00 89.94 79 TRP A N 1
ATOM 632 C CA . TRP A 1 79 ? -12.708 22.039 7.270 1.00 89.94 79 TRP A CA 1
ATOM 633 C C . TRP A 1 79 ? -12.219 22.977 8.382 1.00 89.94 79 TRP A C 1
ATOM 635 O O . TRP A 1 79 ? -11.562 23.975 8.088 1.00 89.94 79 TRP A O 1
ATOM 645 N N . GLN A 1 80 ? -12.596 22.717 9.637 1.00 86.62 80 GLN A N 1
ATOM 646 C CA . GLN A 1 80 ? -12.430 23.678 10.739 1.00 86.62 80 GLN A CA 1
ATOM 647 C C . GLN A 1 80 ? -11.917 23.011 12.024 1.00 86.62 80 GLN A C 1
ATOM 649 O O . GLN A 1 80 ? -12.442 21.989 12.459 1.00 86.62 80 GLN A O 1
ATOM 654 N N . GLY A 1 81 ? -10.916 23.624 12.664 1.00 84.69 81 GLY A N 1
ATOM 655 C CA . GLY A 1 81 ? -10.275 23.104 13.879 1.00 84.69 81 GLY A CA 1
ATOM 656 C C . GLY A 1 81 ? -9.116 22.130 13.618 1.00 84.69 81 GLY A C 1
ATOM 657 O O . GLY A 1 81 ? -8.847 21.738 12.483 1.00 84.69 81 GLY A O 1
ATOM 658 N N . SER A 1 82 ? -8.412 21.753 14.691 1.00 84.44 82 SER A N 1
ATOM 659 C CA . SER A 1 82 ? -7.202 20.911 14.657 1.00 84.44 82 SER A CA 1
ATOM 660 C C . SER A 1 82 ? -7.405 19.587 13.928 1.00 84.44 82 SER A C 1
ATOM 662 O O . SER A 1 82 ? -6.554 19.168 13.147 1.00 84.44 82 SER A O 1
ATOM 664 N N . ASP A 1 83 ? -8.539 18.940 14.172 1.00 84.56 83 ASP A N 1
ATOM 665 C CA . ASP A 1 83 ? -8.754 17.544 13.801 1.00 84.56 83 ASP A CA 1
ATOM 666 C C . ASP A 1 83 ? -9.127 17.431 12.315 1.00 84.56 83 ASP A C 1
ATOM 668 O O . ASP A 1 83 ? -8.633 16.547 11.611 1.00 84.56 83 ASP A O 1
ATOM 672 N N . ASP A 1 84 ? -9.904 18.395 11.803 1.00 88.62 84 ASP A N 1
ATOM 673 C CA . ASP A 1 84 ? -10.156 18.564 10.369 1.00 88.62 84 ASP A CA 1
ATOM 674 C C . ASP A 1 84 ? -8.866 18.934 9.617 1.00 88.62 84 ASP A C 1
ATOM 676 O O . ASP A 1 84 ? -8.643 18.419 8.520 1.00 88.62 84 ASP A O 1
ATOM 680 N N . LEU A 1 85 ? -7.985 19.770 10.189 1.00 89.00 85 LEU A N 1
ATOM 681 C CA . LEU A 1 85 ? -6.682 20.087 9.584 1.00 89.00 85 LEU A CA 1
ATOM 682 C C . LEU A 1 85 ? -5.732 18.878 9.593 1.00 89.00 85 LEU A C 1
ATOM 684 O O . LEU A 1 85 ? -5.083 18.609 8.582 1.00 89.00 85 LEU A O 1
ATOM 688 N N . ALA A 1 86 ? -5.687 18.094 10.671 1.00 87.00 86 ALA A N 1
ATOM 689 C CA . ALA A 1 86 ? -4.902 16.861 10.737 1.00 87.00 86 ALA A CA 1
ATOM 690 C C . ALA A 1 86 ? -5.395 15.815 9.718 1.00 87.00 86 ALA A C 1
ATOM 692 O O . ALA A 1 86 ? -4.592 15.214 8.995 1.00 87.00 86 ALA A O 1
ATOM 693 N N . LEU A 1 87 ? -6.717 15.648 9.598 1.00 87.56 87 LEU A N 1
ATOM 694 C CA . LEU A 1 87 ? -7.346 14.783 8.600 1.00 87.56 87 LEU A CA 1
ATOM 695 C C . LEU A 1 87 ? -7.079 15.279 7.170 1.00 87.56 87 LEU A C 1
ATOM 697 O O . LEU A 1 87 ? -6.723 14.481 6.301 1.00 87.56 87 LEU A O 1
ATOM 701 N N . ALA A 1 88 ? -7.189 16.587 6.923 1.00 88.69 88 ALA A N 1
ATOM 702 C CA . ALA A 1 88 ? -6.842 17.200 5.645 1.00 88.69 88 ALA A CA 1
ATOM 703 C C . ALA A 1 88 ? -5.365 16.972 5.288 1.00 88.69 88 ALA A C 1
ATOM 705 O O . ALA A 1 88 ? -5.060 16.578 4.160 1.00 88.69 88 ALA A O 1
ATOM 706 N N . LEU A 1 89 ? -4.444 17.148 6.242 1.00 88.88 89 LEU A N 1
ATOM 707 C CA . LEU A 1 89 ? -3.013 16.932 6.034 1.00 88.88 89 LEU A CA 1
ATOM 708 C C . LEU A 1 89 ? -2.703 15.473 5.684 1.00 88.88 89 LEU A C 1
ATOM 710 O O . LEU A 1 89 ? -1.915 15.228 4.770 1.00 88.88 89 LEU A O 1
ATOM 714 N N . ASP A 1 90 ? -3.324 14.495 6.350 1.00 82.19 90 ASP A N 1
ATOM 715 C CA . ASP A 1 90 ? -3.127 13.091 5.981 1.00 82.19 90 ASP A CA 1
ATOM 716 C C . ASP A 1 90 ? -3.801 12.728 4.646 1.00 82.19 90 ASP A C 1
ATOM 718 O O . ASP A 1 90 ? -3.201 12.010 3.847 1.00 82.19 90 ASP A O 1
ATOM 722 N N . ILE A 1 91 ? -4.975 13.281 4.316 1.00 83.12 91 ILE A N 1
ATOM 723 C CA . ILE A 1 91 ? -5.571 13.131 2.974 1.00 83.12 91 ILE A CA 1
ATOM 724 C C . ILE A 1 91 ? -4.626 13.695 1.901 1.00 83.12 91 ILE A C 1
ATOM 726 O O . ILE A 1 91 ? -4.404 13.041 0.879 1.00 83.12 91 ILE A O 1
ATOM 730 N N . LEU A 1 92 ? -4.010 14.858 2.131 1.00 86.69 92 LEU A N 1
ATOM 731 C CA . LEU A 1 92 ? -3.034 15.464 1.219 1.00 86.69 92 LEU A CA 1
ATOM 732 C C . LEU A 1 92 ? -1.744 14.641 1.134 1.00 86.69 92 LEU A C 1
ATOM 734 O O . LEU A 1 92 ? -1.257 14.402 0.031 1.00 86.69 92 LEU A O 1
ATOM 738 N N . ARG A 1 93 ? -1.231 14.114 2.253 1.00 83.31 93 ARG A N 1
ATOM 739 C CA . ARG A 1 93 ? -0.104 13.164 2.266 1.00 83.31 93 ARG A CA 1
ATOM 740 C C . ARG A 1 93 ? -0.451 11.854 1.556 1.00 83.31 93 ARG A C 1
ATOM 742 O O . ARG A 1 93 ? 0.412 11.272 0.906 1.00 83.31 93 ARG A O 1
ATOM 749 N N . ARG A 1 94 ? -1.690 11.356 1.644 1.00 72.88 94 ARG A N 1
ATOM 750 C CA . ARG A 1 94 ? -2.164 10.183 0.881 1.00 72.88 94 ARG A CA 1
ATOM 751 C C . ARG A 1 94 ? -2.244 10.493 -0.619 1.00 72.88 94 ARG A C 1
ATOM 753 O O . ARG A 1 94 ? -1.729 9.706 -1.411 1.00 72.88 94 ARG A O 1
ATOM 760 N N . ARG A 1 95 ? -2.787 11.653 -1.020 1.00 76.81 95 ARG A N 1
ATOM 761 C CA . ARG A 1 95 ? -2.783 12.123 -2.424 1.00 76.81 95 ARG A CA 1
ATOM 762 C C . ARG A 1 95 ? -1.358 12.278 -2.967 1.00 76.81 95 ARG A C 1
ATOM 764 O O . ARG A 1 95 ? -1.072 11.781 -4.050 1.00 76.81 95 ARG A O 1
ATOM 771 N N . ALA A 1 96 ? -0.458 12.909 -2.214 1.00 71.81 96 ALA A N 1
ATOM 772 C CA . ALA A 1 96 ? 0.916 13.182 -2.634 1.00 71.81 96 ALA A CA 1
ATOM 773 C C . ALA A 1 96 ? 1.778 11.910 -2.741 1.00 71.81 96 ALA A C 1
ATOM 775 O O . ALA A 1 96 ? 2.530 11.773 -3.708 1.00 71.81 96 ALA A O 1
ATOM 776 N N . ARG A 1 97 ? 1.621 10.949 -1.813 1.00 66.44 97 ARG A N 1
ATOM 777 C CA . ARG A 1 97 ? 2.207 9.595 -1.919 1.00 66.44 97 ARG A CA 1
ATOM 778 C C . ARG A 1 97 ? 1.647 8.822 -3.122 1.00 66.44 97 ARG A C 1
ATOM 780 O O . ARG A 1 97 ? 2.405 8.159 -3.824 1.00 66.44 97 ARG A O 1
ATOM 787 N N . GLY A 1 98 ? 0.352 8.972 -3.420 1.00 61.88 98 GLY A N 1
ATOM 788 C CA . GLY A 1 98 ? -0.261 8.444 -4.644 1.00 61.88 98 GLY A CA 1
ATOM 789 C C . GLY A 1 98 ? 0.334 9.053 -5.920 1.00 61.88 98 GLY A C 1
ATOM 790 O O . GLY A 1 98 ? 0.739 8.323 -6.817 1.00 61.88 98 GLY A O 1
ATOM 791 N N . GLN A 1 99 ? 0.477 10.380 -5.987 1.00 58.59 99 GLN A N 1
ATOM 792 C CA . GLN A 1 99 ? 1.105 11.069 -7.125 1.00 58.59 99 GLN A CA 1
ATOM 793 C C . GLN A 1 99 ? 2.577 10.662 -7.325 1.00 58.59 99 GLN A C 1
ATOM 795 O O . GLN A 1 99 ? 3.003 10.493 -8.470 1.00 58.59 99 GLN A O 1
ATOM 800 N N . ALA A 1 100 ? 3.325 10.449 -6.233 1.00 57.69 100 ALA A N 1
ATOM 801 C CA . ALA A 1 100 ? 4.699 9.929 -6.249 1.00 57.69 100 ALA A CA 1
ATOM 802 C C . ALA A 1 100 ? 4.815 8.489 -6.790 1.00 57.69 100 ALA A C 1
ATOM 804 O O . ALA A 1 100 ? 5.909 8.053 -7.136 1.00 57.69 100 ALA A O 1
ATOM 805 N N . THR A 1 101 ? 3.694 7.768 -6.887 1.00 70.81 101 THR A N 1
ATOM 806 C CA . THR A 1 101 ? 3.575 6.418 -7.457 1.00 70.81 101 THR A CA 1
ATOM 807 C C . THR A 1 101 ? 2.477 6.376 -8.521 1.00 70.81 101 THR A C 1
ATOM 809 O O . THR A 1 101 ? 1.597 5.521 -8.517 1.00 70.81 101 THR A O 1
ATOM 812 N N . SER A 1 102 ? 2.518 7.332 -9.450 1.00 82.69 102 SER A N 1
ATOM 813 C CA . SER A 1 102 ? 1.653 7.352 -10.635 1.00 82.69 102 SER A CA 1
ATOM 814 C C . SER A 1 102 ? 2.319 6.657 -11.827 1.00 82.69 102 SER A C 1
ATOM 816 O O . SER A 1 102 ? 3.548 6.624 -11.926 1.00 82.69 102 SER A O 1
ATOM 818 N N . ILE A 1 103 ? 1.525 6.105 -12.754 1.00 88.19 103 ILE A N 1
ATOM 819 C CA . ILE A 1 103 ? 2.065 5.479 -13.972 1.00 88.19 103 ILE A CA 1
ATOM 820 C C . ILE A 1 103 ? 2.720 6.507 -14.906 1.00 88.19 103 ILE A C 1
ATOM 822 O O . ILE A 1 103 ? 2.256 7.643 -15.081 1.00 88.19 103 ILE A O 1
ATOM 826 N N . CYS A 1 104 ? 3.796 6.093 -15.566 1.00 88.69 104 CYS A N 1
ATOM 827 C CA . CYS A 1 104 ? 4.433 6.883 -16.603 1.00 88.69 104 CYS A CA 1
ATOM 828 C C . CYS A 1 104 ? 3.658 6.753 -17.924 1.00 88.69 104 CYS A C 1
ATOM 830 O O . CYS A 1 104 ? 3.725 5.738 -18.618 1.00 88.69 104 CYS A O 1
ATOM 832 N N . VAL A 1 105 ? 2.931 7.812 -18.294 1.00 86.31 105 VAL A N 1
ATOM 833 C CA . VAL A 1 105 ? 2.222 7.884 -19.584 1.00 86.31 105 VAL A CA 1
ATOM 834 C C . VAL A 1 105 ? 3.219 7.848 -20.747 1.00 86.31 105 VAL A C 1
ATOM 836 O O . VAL A 1 105 ? 3.019 7.104 -21.692 1.00 86.31 105 VAL A O 1
ATOM 839 N N . MET A 1 106 ? 4.357 8.543 -20.632 1.00 85.50 106 MET A N 1
ATOM 840 C CA . MET A 1 106 ? 5.418 8.532 -21.654 1.00 85.50 106 MET A CA 1
ATOM 841 C C . MET A 1 106 ? 6.023 7.133 -21.866 1.00 85.50 106 MET A C 1
ATOM 843 O O . MET A 1 106 ? 6.452 6.814 -22.969 1.00 85.50 106 MET A O 1
ATOM 847 N N . TYR A 1 107 ? 6.048 6.288 -20.829 1.00 87.88 107 TYR A N 1
ATOM 848 C CA . TYR A 1 107 ? 6.484 4.891 -20.931 1.00 87.88 107 TYR A CA 1
ATOM 849 C C . TYR A 1 107 ? 5.446 4.063 -21.695 1.00 87.88 107 TYR A C 1
ATOM 851 O O . TYR A 1 107 ? 5.788 3.373 -22.646 1.00 87.88 107 TYR A O 1
ATOM 859 N N . ASN A 1 108 ? 4.164 4.236 -21.360 1.00 87.19 108 ASN A N 1
ATOM 860 C CA . ASN A 1 108 ? 3.043 3.592 -22.050 1.00 87.19 108 ASN A CA 1
ATOM 861 C C . ASN A 1 108 ? 2.805 4.114 -23.485 1.00 87.19 108 ASN A C 1
ATOM 863 O O . ASN A 1 108 ? 2.152 3.444 -24.273 1.00 87.19 108 ASN A O 1
ATOM 867 N N . GLU A 1 109 ? 3.352 5.279 -23.842 1.00 82.50 109 GLU A N 1
ATOM 868 C CA . GLU A 1 109 ? 3.436 5.792 -25.218 1.00 82.50 109 GLU A CA 1
ATOM 869 C C . GLU A 1 109 ? 4.691 5.294 -25.976 1.00 82.50 109 GLU A C 1
ATOM 871 O O . GLU A 1 109 ? 4.876 5.648 -27.142 1.00 82.50 109 GLU A O 1
ATOM 876 N N . GLY A 1 110 ? 5.573 4.514 -25.336 1.00 76.88 110 GLY A N 1
ATOM 877 C CA . GLY A 1 110 ? 6.816 4.005 -25.930 1.00 76.88 110 GLY A CA 1
ATOM 878 C C . GLY A 1 110 ? 7.906 5.065 -26.149 1.00 76.88 110 GLY A C 1
ATOM 879 O O . GLY A 1 110 ? 8.685 4.943 -27.089 1.00 76.88 110 GLY A O 1
ATOM 880 N N . ILE A 1 111 ? 7.943 6.137 -25.341 1.00 77.88 111 ILE A N 1
ATOM 881 C CA . ILE A 1 111 ? 8.883 7.267 -25.517 1.00 77.88 111 ILE A CA 1
ATOM 882 C C . ILE A 1 111 ? 9.608 7.733 -24.239 1.00 77.88 111 ILE A C 1
ATOM 884 O O . ILE A 1 111 ? 10.291 8.757 -24.270 1.00 77.88 111 ILE A O 1
ATOM 888 N N . CYS A 1 112 ? 9.477 7.048 -23.096 1.00 86.12 112 CYS A N 1
ATOM 889 C CA . CYS A 1 112 ? 10.177 7.479 -21.881 1.00 86.12 112 CYS A CA 1
ATOM 890 C C . CYS A 1 112 ? 11.654 7.068 -21.895 1.00 86.12 112 CYS A C 1
ATOM 892 O O . CYS A 1 112 ? 11.994 5.915 -21.655 1.00 86.12 112 CYS A O 1
ATOM 894 N N . ASN A 1 113 ? 12.524 8.052 -22.113 1.00 81.06 113 ASN A N 1
ATOM 895 C CA . ASN A 1 113 ? 13.982 7.943 -22.054 1.00 81.06 113 ASN A CA 1
ATOM 896 C C . ASN A 1 113 ? 14.594 8.755 -20.891 1.00 81.06 113 ASN A C 1
ATOM 898 O O . ASN A 1 113 ? 15.780 9.074 -20.916 1.00 81.06 113 ASN A O 1
ATOM 902 N N . VAL A 1 114 ? 13.787 9.134 -19.892 1.00 78.88 114 VAL A N 1
ATOM 903 C CA . VAL A 1 114 ? 14.207 9.987 -18.767 1.00 78.88 114 VAL A CA 1
ATOM 904 C C . VAL A 1 114 ? 14.946 9.135 -17.721 1.00 78.88 114 VAL A C 1
ATOM 906 O O . VAL A 1 114 ? 14.285 8.321 -17.076 1.00 78.88 114 VAL A O 1
ATOM 909 N N . PRO A 1 115 ? 16.261 9.335 -17.471 1.00 73.31 115 PRO A N 1
ATOM 910 C CA . PRO A 1 115 ? 17.058 8.445 -16.606 1.00 73.31 115 PRO A CA 1
ATOM 911 C C . PRO A 1 115 ? 16.670 8.440 -15.119 1.00 73.31 115 PRO A C 1
ATOM 913 O O . PRO A 1 115 ? 17.174 7.636 -14.344 1.00 73.31 115 PRO A O 1
ATOM 916 N N . SER A 1 116 ? 15.806 9.363 -14.698 1.00 76.62 116 SER A N 1
ATOM 917 C CA . SER A 1 116 ? 15.288 9.468 -13.328 1.00 76.62 116 SER A CA 1
ATOM 918 C C . SER A 1 116 ? 13.804 9.845 -13.368 1.00 76.62 116 SER A C 1
ATOM 920 O O . SER A 1 116 ? 13.370 10.855 -12.813 1.00 76.62 116 SER A O 1
ATOM 922 N N . CYS A 1 117 ? 13.021 9.082 -14.135 1.00 84.12 117 CYS A N 1
ATOM 923 C CA . CYS A 1 117 ? 11.589 9.318 -14.301 1.00 84.12 117 CYS A CA 1
ATOM 924 C C . CYS A 1 117 ? 10.848 9.170 -12.960 1.00 84.12 117 CYS A C 1
ATOM 926 O O . CYS A 1 117 ? 10.763 8.079 -12.413 1.00 84.12 117 CYS A O 1
ATOM 928 N N . GLY A 1 118 ? 10.253 10.243 -12.432 1.00 82.81 118 GLY A N 1
ATOM 929 C CA . GLY A 1 118 ? 9.515 10.219 -11.157 1.00 82.81 118 GLY A CA 1
ATOM 930 C C . GLY A 1 118 ? 8.158 9.493 -11.191 1.00 82.81 118 GLY A C 1
ATOM 931 O O . GLY A 1 118 ? 7.225 9.952 -10.535 1.00 82.81 118 GLY A O 1
ATOM 932 N N . ARG A 1 119 ? 8.007 8.448 -12.017 1.00 87.12 119 ARG A N 1
ATOM 933 C CA . ARG A 1 119 ? 6.772 7.684 -12.257 1.00 87.12 119 ARG A CA 1
ATOM 934 C C . ARG A 1 119 ? 7.069 6.234 -12.626 1.00 87.12 119 ARG A C 1
ATOM 936 O O . ARG A 1 119 ? 8.069 5.949 -13.283 1.00 87.12 119 ARG A O 1
ATOM 943 N N . LEU A 1 120 ? 6.155 5.342 -12.256 1.00 89.50 120 LEU A N 1
ATOM 944 C CA . LEU A 1 120 ? 6.307 3.897 -12.411 1.00 89.50 120 LEU A CA 1
ATOM 945 C C . LEU A 1 120 ? 6.225 3.472 -13.883 1.00 89.50 120 LEU A C 1
ATOM 947 O O . LEU A 1 120 ? 5.321 3.874 -14.625 1.00 89.50 120 LEU A O 1
ATOM 951 N N . HIS A 1 121 ? 7.182 2.649 -14.295 1.00 90.75 121 HIS A N 1
ATOM 952 C CA . HIS A 1 121 ? 7.304 2.057 -15.620 1.00 90.75 121 HIS A CA 1
ATOM 953 C C . HIS A 1 121 ? 6.638 0.679 -15.604 1.00 90.75 121 HIS A C 1
ATOM 955 O O . HIS A 1 121 ? 7.289 -0.349 -15.468 1.00 90.75 121 HIS A O 1
ATOM 961 N N . ILE A 1 122 ? 5.308 0.690 -15.694 1.00 91.19 122 ILE A N 1
ATOM 962 C CA . ILE A 1 122 ? 4.460 -0.500 -15.802 1.00 91.19 122 ILE A CA 1
ATOM 963 C C . ILE A 1 122 ? 3.419 -0.283 -16.905 1.00 91.19 122 ILE A C 1
ATOM 965 O O . ILE A 1 122 ? 2.928 0.835 -17.108 1.00 91.19 122 ILE A O 1
ATOM 969 N N . CYS A 1 123 ? 3.079 -1.357 -17.613 1.00 91.12 123 CYS A N 1
ATOM 970 C CA . CYS A 1 123 ? 1.958 -1.417 -18.541 1.00 91.12 123 CYS A CA 1
ATOM 971 C C . CYS A 1 123 ? 0.639 -1.060 -17.838 1.00 91.12 123 CYS A C 1
ATOM 973 O O . CYS A 1 123 ? 0.194 -1.747 -16.917 1.00 91.12 123 CYS A O 1
ATOM 975 N N . TYR A 1 124 ? -0.035 -0.005 -18.295 1.00 91.00 124 TYR A N 1
ATOM 976 C CA . TYR A 1 124 ? -1.290 0.435 -17.691 1.00 91.00 124 TYR A CA 1
ATOM 977 C C . TYR A 1 124 ? -2.400 -0.607 -17.872 1.00 91.00 124 TYR A C 1
ATOM 979 O O . TYR A 1 124 ? -3.243 -0.760 -16.990 1.00 91.00 124 TYR A O 1
ATOM 987 N N . ARG A 1 125 ? -2.390 -1.367 -18.975 1.00 90.94 125 ARG A N 1
ATOM 988 C CA . ARG A 1 125 ? -3.368 -2.437 -19.189 1.00 90.94 125 ARG A CA 1
ATOM 989 C C . ARG A 1 125 ? -3.206 -3.580 -18.196 1.00 90.94 125 ARG A C 1
ATOM 991 O O . ARG A 1 125 ? -4.216 -4.047 -17.693 1.00 90.94 125 ARG A O 1
ATOM 998 N N . ARG A 1 126 ? -1.968 -3.935 -17.831 1.00 90.81 126 ARG A N 1
ATOM 999 C CA . ARG A 1 126 ? -1.654 -4.891 -16.752 1.00 90.81 126 ARG A CA 1
ATOM 1000 C C . ARG A 1 126 ? -2.067 -4.396 -15.358 1.00 90.81 126 ARG A C 1
ATOM 1002 O O . ARG A 1 126 ? -2.301 -5.214 -14.472 1.00 90.81 126 ARG A O 1
ATOM 1009 N N . VAL A 1 127 ? -2.132 -3.077 -15.157 1.00 90.00 127 VAL A N 1
ATOM 1010 C CA . VAL A 1 127 ? -2.655 -2.465 -13.925 1.00 90.00 127 VAL A CA 1
ATOM 1011 C C . VAL A 1 127 ? -4.179 -2.564 -13.863 1.00 90.00 127 VAL A C 1
ATOM 1013 O O . VAL A 1 127 ? -4.711 -2.931 -12.818 1.00 90.00 127 VAL A O 1
ATOM 1016 N N . VAL A 1 128 ? -4.886 -2.201 -14.938 1.00 85.81 128 VAL A N 1
ATOM 1017 C CA . VAL A 1 128 ? -6.360 -2.133 -14.933 1.00 85.81 128 VAL A CA 1
ATOM 1018 C C . VAL A 1 128 ? -6.991 -3.522 -15.018 1.00 85.81 128 VAL A C 1
ATOM 1020 O O . VAL A 1 128 ? -7.839 -3.834 -14.186 1.00 85.81 128 VAL A O 1
ATOM 1023 N N . ASP A 1 129 ? -6.546 -4.340 -15.974 1.00 81.94 129 ASP A N 1
ATOM 1024 C CA . ASP A 1 129 ? -7.123 -5.637 -16.343 1.00 81.94 129 ASP A CA 1
ATOM 1025 C C . ASP A 1 129 ? -5.994 -6.650 -16.683 1.00 81.94 129 ASP A C 1
ATOM 1027 O O . ASP A 1 129 ? -4.851 -6.541 -16.228 1.00 81.94 129 ASP A O 1
ATOM 1031 N N . THR A 1 130 ? -6.293 -7.638 -17.530 1.00 86.19 130 THR A N 1
ATOM 1032 C CA . THR A 1 130 ? -5.284 -8.385 -18.299 1.00 86.19 130 THR A CA 1
ATOM 1033 C C . THR A 1 130 ? -4.805 -7.541 -19.488 1.00 86.19 130 THR A C 1
ATOM 1035 O O . THR A 1 130 ? -5.595 -6.833 -20.115 1.00 86.19 130 THR A O 1
ATOM 1038 N N . CYS A 1 131 ? -3.518 -7.621 -19.840 1.00 90.94 131 CYS A N 1
ATOM 1039 C CA . CYS A 1 131 ? -3.017 -6.971 -21.052 1.00 90.94 131 CYS A CA 1
ATOM 1040 C C . CYS A 1 131 ? -3.467 -7.735 -22.315 1.00 90.94 131 CYS A C 1
ATOM 1042 O O . CYS A 1 131 ? -3.255 -8.943 -22.365 1.00 90.94 131 CYS A O 1
ATOM 1044 N N . PRO A 1 132 ? -4.048 -7.072 -23.337 1.00 89.25 132 PRO A N 1
ATOM 1045 C CA . PRO A 1 132 ? -4.538 -7.730 -24.552 1.00 89.25 132 PRO A CA 1
ATOM 1046 C C . PRO A 1 132 ? -3.459 -7.909 -25.640 1.00 89.25 132 PRO A C 1
ATOM 1048 O O . PRO A 1 132 ? -3.803 -8.127 -26.799 1.00 89.25 132 PRO A O 1
ATOM 1051 N N . LEU A 1 133 ? -2.173 -7.747 -25.302 1.00 87.62 133 LEU A N 1
ATOM 1052 C CA . LEU A 1 133 ? -1.037 -7.927 -26.210 1.00 87.62 133 LEU A CA 1
ATOM 1053 C C . LEU A 1 133 ? -0.095 -9.006 -25.667 1.00 87.62 133 LEU A C 1
ATOM 1055 O O . LEU A 1 133 ? 0.437 -8.844 -24.567 1.00 87.62 133 LEU A O 1
ATOM 1059 N N . ASP A 1 134 ? 0.154 -10.048 -26.464 1.00 78.56 134 ASP A N 1
ATOM 1060 C CA . ASP A 1 134 ? 1.097 -11.124 -26.124 1.00 78.56 134 ASP A CA 1
ATOM 1061 C C . ASP A 1 134 ? 2.552 -10.618 -26.115 1.00 78.56 134 ASP A C 1
ATOM 1063 O O . ASP A 1 134 ? 3.297 -10.871 -25.171 1.00 78.56 134 ASP A O 1
ATOM 1067 N N . ASP A 1 135 ? 2.926 -9.817 -27.121 1.00 80.69 135 ASP A N 1
ATOM 1068 C CA . ASP A 1 135 ? 4.156 -9.016 -27.137 1.00 80.69 135 ASP A CA 1
ATOM 1069 C C . ASP A 1 135 ? 3.816 -7.538 -26.890 1.00 80.69 135 ASP A C 1
ATOM 1071 O O . ASP A 1 135 ? 3.565 -6.749 -27.807 1.00 80.69 135 ASP A O 1
ATOM 1075 N N . CYS A 1 136 ? 3.718 -7.171 -25.611 1.00 85.25 136 CYS A N 1
ATOM 1076 C CA . CYS A 1 136 ? 3.351 -5.816 -25.203 1.00 85.25 136 CYS A CA 1
ATOM 1077 C C . CYS A 1 136 ? 4.520 -4.813 -25.279 1.00 85.25 136 CYS A C 1
ATOM 1079 O O . CYS A 1 136 ? 4.278 -3.605 -25.299 1.00 85.25 136 CYS A O 1
ATOM 1081 N N . GLY A 1 137 ? 5.777 -5.274 -25.240 1.00 82.88 137 GLY A N 1
ATOM 1082 C CA . GLY A 1 137 ? 6.966 -4.413 -25.133 1.00 82.88 137 GLY A CA 1
ATOM 1083 C C . GLY A 1 137 ? 7.068 -3.537 -23.867 1.00 82.88 137 GLY A C 1
ATOM 1084 O O . GLY A 1 137 ? 7.986 -2.726 -23.759 1.00 82.88 137 GLY A O 1
ATOM 1085 N N . LEU A 1 138 ? 6.143 -3.680 -22.910 1.00 88.94 138 LEU A N 1
ATOM 1086 C CA . LEU A 1 138 ? 6.096 -2.951 -21.638 1.00 88.94 138 LEU A CA 1
ATOM 1087 C C . LEU A 1 138 ? 6.173 -3.930 -20.463 1.00 88.94 138 LEU A C 1
ATOM 1089 O O . LEU A 1 138 ? 5.624 -5.029 -20.531 1.00 88.94 138 LEU A O 1
ATOM 1093 N N . SER A 1 139 ? 6.778 -3.504 -19.354 1.00 89.75 139 SER A N 1
ATOM 1094 C CA . SER A 1 139 ? 6.894 -4.331 -18.155 1.00 89.75 139 SER A CA 1
ATOM 1095 C C . SER A 1 139 ? 5.525 -4.641 -17.550 1.00 89.75 139 SER A C 1
ATOM 1097 O O . SER A 1 139 ? 4.668 -3.760 -17.392 1.00 89.75 139 SER A O 1
ATOM 1099 N N . HIS A 1 140 ? 5.322 -5.918 -17.230 1.00 90.75 140 HIS A N 1
ATOM 1100 C CA . HIS A 1 140 ? 4.129 -6.445 -16.567 1.00 90.75 140 HIS A CA 1
ATOM 1101 C C . HIS A 1 140 ? 4.349 -6.719 -15.066 1.00 90.75 140 HIS A C 1
ATOM 1103 O O . HIS A 1 140 ? 3.420 -7.186 -14.395 1.00 90.75 140 HIS A O 1
ATOM 1109 N N . ASP A 1 141 ? 5.540 -6.402 -14.549 1.00 88.50 141 ASP A N 1
ATOM 1110 C CA . ASP A 1 141 ? 5.878 -6.437 -13.128 1.00 88.50 141 ASP A CA 1
ATOM 1111 C C . ASP A 1 141 ? 5.844 -5.016 -12.533 1.00 88.50 141 ASP A C 1
ATOM 1113 O O . ASP A 1 141 ? 6.266 -4.036 -13.148 1.00 88.50 141 ASP A O 1
ATOM 1117 N N . LEU A 1 142 ? 5.315 -4.902 -11.316 1.00 86.56 142 LEU A N 1
ATOM 1118 C CA . LEU A 1 142 ? 5.284 -3.658 -10.553 1.00 86.56 142 LEU A CA 1
ATOM 1119 C C . LEU A 1 142 ? 6.542 -3.463 -9.698 1.00 86.56 142 LEU A C 1
ATOM 1121 O O . LEU A 1 142 ? 6.860 -2.328 -9.353 1.00 86.56 142 LEU A O 1
ATOM 1125 N N . GLN A 1 143 ? 7.254 -4.542 -9.369 1.00 82.50 143 GLN A N 1
ATOM 1126 C CA . GLN A 1 143 ? 8.483 -4.525 -8.569 1.00 82.50 143 GLN A CA 1
ATOM 1127 C C . GLN A 1 143 ? 9.740 -4.769 -9.424 1.00 82.50 143 GLN A C 1
ATOM 1129 O O . GLN A 1 143 ? 10.802 -5.066 -8.882 1.00 82.50 143 GLN A O 1
ATOM 1134 N N . ASP A 1 144 ? 9.615 -4.573 -10.745 1.00 77.81 144 ASP A N 1
ATOM 1135 C CA . ASP A 1 144 ? 10.686 -4.663 -11.743 1.00 77.81 144 ASP A CA 1
ATOM 1136 C C . ASP A 1 144 ? 11.990 -4.004 -11.246 1.00 77.81 144 ASP A C 1
ATOM 1138 O O . ASP A 1 144 ? 11.998 -2.842 -10.810 1.00 77.81 144 ASP A O 1
ATOM 1142 N N . GLY A 1 145 ? 13.070 -4.793 -11.267 1.00 62.31 145 GLY A N 1
ATOM 1143 C CA . GLY A 1 145 ? 14.140 -4.840 -10.256 1.00 62.31 145 GLY A CA 1
ATOM 1144 C C . GLY A 1 145 ? 15.165 -3.703 -10.253 1.00 62.31 145 GLY A C 1
ATOM 1145 O O . GLY A 1 145 ? 16.323 -3.920 -9.905 1.00 62.31 145 GLY A O 1
ATOM 1146 N N . GLY A 1 146 ? 14.757 -2.503 -10.652 1.00 81.31 146 GLY A N 1
ATOM 1147 C CA . GLY A 1 146 ? 15.541 -1.274 -10.561 1.00 81.31 146 GLY A CA 1
ATOM 1148 C C . GLY A 1 146 ? 14.614 -0.071 -10.441 1.00 81.31 146 GLY A C 1
ATOM 1149 O O . GLY A 1 146 ? 14.174 0.276 -9.350 1.00 81.31 146 GLY A O 1
ATOM 1150 N N . HIS A 1 147 ? 14.247 0.525 -11.579 1.00 86.25 147 HIS A N 1
ATOM 1151 C CA . HIS A 1 147 ? 13.490 1.783 -11.644 1.00 86.25 147 HIS A CA 1
ATOM 1152 C C . HIS A 1 147 ? 12.210 1.812 -10.789 1.00 86.25 147 HIS A C 1
ATOM 1154 O O . HIS A 1 147 ? 11.948 2.795 -10.094 1.00 86.25 147 HIS A O 1
ATOM 1160 N N . ASN A 1 148 ? 11.401 0.748 -10.822 1.00 88.56 148 ASN A N 1
ATOM 1161 C CA . ASN A 1 148 ? 10.164 0.705 -10.040 1.00 88.56 148 ASN A CA 1
ATOM 1162 C C . ASN A 1 148 ? 10.445 0.471 -8.548 1.00 88.56 148 ASN A C 1
ATOM 1164 O O . ASN A 1 148 ? 9.822 1.121 -7.706 1.00 88.56 148 ASN A O 1
ATOM 1168 N N . ALA A 1 149 ? 11.410 -0.394 -8.220 1.00 87.19 149 ALA A N 1
ATOM 1169 C CA . ALA A 1 149 ? 11.848 -0.637 -6.849 1.00 87.19 149 ALA A CA 1
ATOM 1170 C C . ALA A 1 149 ? 12.386 0.644 -6.178 1.00 87.19 149 ALA A C 1
ATOM 1172 O O . ALA A 1 149 ? 11.937 0.984 -5.083 1.00 87.19 149 ALA A O 1
ATOM 1173 N N . ASP A 1 150 ? 13.241 1.414 -6.857 1.00 84.69 150 ASP A N 1
ATOM 1174 C CA . ASP A 1 150 ? 13.792 2.683 -6.353 1.00 84.69 150 ASP A CA 1
ATOM 1175 C C . ASP A 1 150 ? 12.698 3.735 -6.095 1.00 84.69 150 ASP A C 1
ATOM 1177 O O . ASP A 1 150 ? 12.730 4.466 -5.095 1.00 84.69 150 ASP A O 1
ATOM 1181 N N . LEU A 1 151 ? 11.683 3.811 -6.964 1.00 84.44 151 LEU A N 1
ATOM 1182 C CA . LEU A 1 151 ? 10.538 4.708 -6.778 1.00 84.44 151 LEU A CA 1
ATOM 1183 C C . LEU A 1 151 ? 9.647 4.300 -5.600 1.00 84.44 151 LEU A C 1
ATOM 1185 O O . LEU A 1 151 ? 9.174 5.178 -4.874 1.00 84.44 151 LEU A O 1
ATOM 1189 N N . LEU A 1 152 ? 9.425 2.999 -5.397 1.00 85.31 152 LEU A N 1
ATOM 1190 C CA . LEU A 1 152 ? 8.659 2.472 -4.264 1.00 85.31 152 LEU A CA 1
ATOM 1191 C C . LEU A 1 152 ? 9.422 2.657 -2.944 1.00 85.31 152 LEU A C 1
ATOM 1193 O O . LEU A 1 152 ? 8.843 3.148 -1.972 1.00 85.31 152 LEU A O 1
ATOM 1197 N N . ALA A 1 153 ? 10.725 2.368 -2.924 1.00 82.62 153 ALA A N 1
ATOM 1198 C CA . ALA A 1 153 ? 11.588 2.561 -1.762 1.00 82.62 153 ALA A CA 1
ATOM 1199 C C . ALA A 1 153 ? 11.662 4.039 -1.352 1.00 82.62 153 ALA A C 1
ATOM 1201 O O . ALA A 1 153 ? 11.332 4.395 -0.220 1.00 82.62 153 ALA A O 1
ATOM 1202 N N . SER A 1 154 ? 11.964 4.934 -2.297 1.00 75.12 154 SER A N 1
ATOM 1203 C CA . SER A 1 154 ? 11.977 6.383 -2.047 1.00 75.12 154 SER A CA 1
ATOM 1204 C C . SER A 1 154 ? 10.592 6.971 -1.730 1.00 75.12 154 SER A C 1
ATOM 1206 O O . SER A 1 154 ? 10.491 8.138 -1.352 1.00 75.12 154 SER A O 1
ATOM 1208 N N . ALA A 1 155 ? 9.494 6.232 -1.927 1.00 72.75 155 ALA A N 1
ATOM 1209 C CA . ALA A 1 155 ? 8.140 6.625 -1.519 1.00 72.75 155 ALA A CA 1
ATOM 1210 C C . ALA A 1 155 ? 7.725 6.072 -0.140 1.00 72.75 155 ALA A C 1
ATOM 1212 O O . ALA A 1 155 ? 6.628 6.392 0.324 1.00 72.75 155 ALA A O 1
ATOM 1213 N N . GLY A 1 156 ? 8.566 5.256 0.510 1.00 74.94 156 GLY A N 1
ATOM 1214 C CA . GLY A 1 156 ? 8.219 4.555 1.750 1.00 74.94 156 GLY A CA 1
ATOM 1215 C C . GLY A 1 156 ? 7.153 3.476 1.537 1.00 74.94 156 GLY A C 1
ATOM 1216 O O . GLY A 1 156 ? 6.244 3.338 2.353 1.00 74.94 156 GLY A O 1
ATOM 1217 N N . LEU A 1 157 ? 7.210 2.774 0.399 1.00 80.25 157 LEU A N 1
ATOM 1218 C CA . LEU A 1 157 ? 6.207 1.796 -0.036 1.00 80.25 157 LEU A CA 1
ATOM 1219 C C . LEU A 1 157 ? 6.779 0.390 -0.297 1.00 80.25 157 LEU A C 1
ATOM 1221 O O . LEU A 1 157 ? 6.035 -0.462 -0.776 1.00 80.25 157 LEU A O 1
ATOM 1225 N N . THR A 1 158 ? 8.047 0.132 0.045 1.00 80.69 158 THR A N 1
ATOM 1226 C CA . THR A 1 158 ? 8.732 -1.167 -0.126 1.00 80.69 158 THR A CA 1
ATOM 1227 C C . THR A 1 158 ? 7.913 -2.338 0.419 1.00 80.69 158 THR A C 1
ATOM 1229 O O . THR A 1 158 ? 7.666 -3.305 -0.295 1.00 80.69 158 THR A O 1
ATOM 1232 N N . ASP A 1 159 ? 7.421 -2.206 1.653 1.00 79.50 159 ASP A N 1
ATOM 1233 C CA . ASP A 1 159 ? 6.678 -3.249 2.372 1.00 79.50 159 ASP A CA 1
ATOM 1234 C C . ASP A 1 159 ? 5.166 -3.230 2.077 1.00 79.50 159 ASP A C 1
ATOM 1236 O O . ASP A 1 159 ? 4.386 -3.940 2.712 1.00 79.50 159 ASP A O 1
ATOM 1240 N N . THR A 1 160 ? 4.705 -2.393 1.137 1.00 79.94 160 THR A N 1
ATOM 1241 C CA . THR A 1 160 ? 3.281 -2.339 0.774 1.00 79.94 160 THR A CA 1
ATOM 1242 C C . THR A 1 160 ? 2.940 -3.504 -0.158 1.00 79.94 160 THR A C 1
ATOM 1244 O O . THR A 1 160 ? 3.534 -3.598 -1.233 1.00 79.94 160 THR A O 1
ATOM 1247 N N . PRO A 1 161 ? 1.944 -4.354 0.168 1.00 85.75 161 PRO A N 1
ATOM 1248 C CA . PRO A 1 161 ? 1.550 -5.461 -0.696 1.00 85.75 161 PRO A CA 1
ATOM 1249 C C . PRO A 1 161 ? 1.216 -5.008 -2.122 1.00 85.75 161 PRO A C 1
ATOM 1251 O O . PRO A 1 161 ? 0.473 -4.042 -2.324 1.00 85.75 161 PRO A O 1
ATOM 1254 N N . VAL A 1 162 ? 1.709 -5.755 -3.115 1.00 86.44 162 VAL A N 1
ATOM 1255 C CA . VAL A 1 162 ? 1.509 -5.479 -4.551 1.00 86.44 162 VAL A CA 1
ATOM 1256 C C . VAL A 1 162 ? 0.025 -5.323 -4.905 1.00 86.44 162 VAL A C 1
ATOM 1258 O O . VAL A 1 162 ? -0.323 -4.490 -5.736 1.00 86.44 162 VAL A O 1
ATOM 1261 N N . THR A 1 163 ? -0.869 -6.045 -4.227 1.00 86.31 163 THR A N 1
ATOM 1262 C CA . THR A 1 163 ? -2.329 -5.920 -4.369 1.00 86.31 163 THR A CA 1
ATOM 1263 C C . THR A 1 163 ? -2.860 -4.529 -4.006 1.00 86.31 163 THR A C 1
ATOM 1265 O O . THR A 1 163 ? -3.681 -3.977 -4.736 1.00 86.31 163 THR A O 1
ATOM 1268 N N . GLU A 1 164 ? -2.373 -3.919 -2.923 1.00 83.81 164 GLU A N 1
ATOM 1269 C CA . GLU A 1 164 ? -2.752 -2.562 -2.505 1.00 83.81 164 GLU A CA 1
ATOM 1270 C C . GLU A 1 164 ? -2.098 -1.493 -3.395 1.00 83.81 164 GLU A C 1
ATOM 1272 O O . GLU A 1 164 ? -2.733 -0.485 -3.712 1.00 83.81 164 GLU A O 1
ATOM 1277 N N . LEU A 1 165 ? -0.865 -1.720 -3.863 1.00 85.69 165 LEU A N 1
ATOM 1278 C CA . LEU A 1 165 ? -0.226 -0.846 -4.853 1.00 85.69 165 LEU A CA 1
ATOM 1279 C C . LEU A 1 165 ? -0.998 -0.853 -6.184 1.00 85.69 165 LEU A C 1
ATOM 1281 O O . LEU A 1 165 ? -1.342 0.214 -6.696 1.00 85.69 165 LEU A O 1
ATOM 1285 N N . LEU A 1 166 ? -1.358 -2.032 -6.703 1.00 87.56 166 LEU A N 1
ATOM 1286 C CA . LEU A 1 166 ? -2.190 -2.172 -7.902 1.00 87.56 166 LEU A CA 1
ATOM 1287 C C . LEU A 1 166 ? -3.564 -1.520 -7.715 1.00 87.56 166 LEU A C 1
ATOM 1289 O O . LEU A 1 166 ? -3.978 -0.750 -8.577 1.00 87.56 166 LEU A O 1
ATOM 1293 N N . ARG A 1 167 ? -4.239 -1.720 -6.574 1.00 84.56 167 ARG A N 1
ATOM 1294 C CA . ARG A 1 167 ? -5.532 -1.070 -6.281 1.00 84.56 167 ARG A CA 1
ATOM 1295 C C . ARG A 1 167 ? -5.433 0.463 -6.287 1.00 84.56 167 ARG A C 1
ATOM 1297 O O . ARG A 1 167 ? -6.325 1.137 -6.807 1.00 84.56 167 ARG A O 1
ATOM 1304 N N . ARG A 1 168 ? -4.345 1.036 -5.752 1.00 82.81 168 ARG A N 1
ATOM 1305 C CA . ARG A 1 168 ? -4.073 2.489 -5.813 1.00 82.81 168 ARG A CA 1
ATOM 1306 C C . ARG A 1 168 ? -3.848 2.968 -7.246 1.00 82.81 168 ARG A C 1
ATOM 1308 O O . ARG A 1 168 ? -4.374 4.014 -7.621 1.00 82.81 168 ARG A O 1
ATOM 1315 N N . LEU A 1 169 ? -3.091 2.215 -8.042 1.00 86.56 169 LEU A N 1
ATOM 1316 C CA . LEU A 1 169 ? -2.825 2.534 -9.446 1.00 86.56 169 LEU A CA 1
ATOM 1317 C C . LEU A 1 169 ? -4.100 2.440 -10.299 1.00 86.56 169 LEU A C 1
ATOM 1319 O O . LEU A 1 169 ? -4.371 3.345 -11.084 1.00 86.56 169 LEU A O 1
ATOM 1323 N N . GLN A 1 170 ? -4.928 1.413 -10.092 1.00 87.81 170 GLN A N 1
ATOM 1324 C CA . GLN A 1 170 ? -6.236 1.251 -10.737 1.00 87.81 170 GLN A CA 1
ATOM 1325 C C . GLN A 1 170 ? -7.145 2.458 -10.498 1.00 87.81 170 GLN A C 1
ATOM 1327 O O . GLN A 1 170 ? -7.720 2.985 -11.446 1.00 87.81 170 GLN A O 1
ATOM 1332 N N . GLU A 1 171 ? -7.244 2.940 -9.258 1.00 81.75 171 GLU A N 1
ATOM 1333 C CA . GLU A 1 171 ? -8.039 4.127 -8.918 1.00 81.75 171 GLU A CA 1
ATOM 1334 C C . GLU A 1 171 ? -7.517 5.401 -9.610 1.00 81.75 171 GLU A C 1
ATOM 1336 O O . GLU A 1 171 ? -8.304 6.207 -10.112 1.00 81.75 171 GLU A O 1
ATOM 1341 N N . GLN A 1 172 ? -6.194 5.577 -9.712 1.00 79.19 172 GLN A N 1
ATOM 1342 C CA . GLN A 1 172 ? -5.607 6.696 -10.461 1.00 79.19 172 GLN A CA 1
ATOM 1343 C C . GLN A 1 172 ? -5.913 6.609 -11.963 1.00 79.19 172 GLN A C 1
ATOM 1345 O O . GLN A 1 172 ? -6.300 7.607 -12.574 1.00 79.19 172 GLN A O 1
ATOM 1350 N N . VAL A 1 173 ? -5.774 5.422 -12.559 1.00 84.19 173 VAL A N 1
ATOM 1351 C CA . VAL A 1 173 ? -6.024 5.202 -13.990 1.00 84.19 173 VAL A CA 1
ATOM 1352 C C . VAL A 1 173 ? -7.512 5.322 -14.324 1.00 84.19 173 VAL A C 1
ATOM 1354 O O . VAL A 1 173 ? -7.847 5.905 -15.348 1.00 84.19 173 VAL A O 1
ATOM 1357 N N . ARG A 1 174 ? -8.420 4.880 -13.445 1.00 82.06 174 ARG A N 1
ATOM 1358 C CA . ARG A 1 174 ? -9.871 5.099 -13.596 1.00 82.06 174 ARG A CA 1
ATOM 1359 C C . ARG A 1 174 ? -10.240 6.585 -13.599 1.00 82.06 174 ARG A C 1
ATOM 1361 O O . ARG A 1 174 ? -11.115 6.986 -14.358 1.00 82.06 174 ARG A O 1
ATOM 1368 N N . ARG A 1 175 ? -9.555 7.413 -12.800 1.00 75.50 175 ARG A N 1
ATOM 1369 C CA . ARG A 1 175 ? -9.750 8.877 -12.777 1.00 75.50 175 ARG A CA 1
ATOM 1370 C C . ARG A 1 175 ? -9.166 9.593 -13.993 1.00 75.50 175 ARG A C 1
ATOM 1372 O O . ARG A 1 175 ? -9.680 10.641 -14.376 1.00 75.50 175 ARG A O 1
ATOM 1379 N N . ARG A 1 176 ? -8.077 9.080 -14.573 1.00 73.56 176 ARG A N 1
ATOM 1380 C CA . ARG A 1 176 ? -7.424 9.671 -15.749 1.00 73.56 176 ARG A CA 1
ATOM 1381 C C . ARG A 1 176 ? -6.771 8.587 -16.621 1.00 73.56 176 ARG A C 1
ATOM 1383 O O . ARG A 1 176 ? -5.559 8.381 -16.516 1.00 73.56 176 ARG A O 1
ATOM 1390 N N . PRO A 1 177 ? -7.546 7.902 -17.478 1.00 79.38 177 PRO A N 1
ATOM 1391 C CA . PRO A 1 177 ? -7.012 6.831 -18.308 1.00 79.38 177 PRO A CA 1
ATOM 1392 C C . PRO A 1 177 ? -6.051 7.386 -19.373 1.00 79.38 177 PRO A C 1
ATOM 1394 O O . PRO A 1 177 ? -6.331 8.442 -19.951 1.00 79.38 177 PRO A O 1
ATOM 1397 N N . PRO A 1 178 ? -4.933 6.693 -19.662 1.00 84.75 178 PRO A N 1
ATOM 1398 C CA . PRO A 1 178 ? -4.138 6.927 -20.864 1.00 84.75 178 PRO A CA 1
ATOM 1399 C C . PRO A 1 178 ? -4.995 6.849 -22.135 1.00 84.75 178 PRO A C 1
ATOM 1401 O O . PRO A 1 178 ? -5.948 6.072 -22.199 1.00 84.75 178 PRO A O 1
ATOM 1404 N N . GLN A 1 179 ? -4.652 7.650 -23.143 1.00 85.38 179 GLN A N 1
ATOM 1405 C CA . GLN A 1 179 ? -5.387 7.743 -24.409 1.00 85.38 179 GLN A CA 1
ATOM 1406 C C . GLN A 1 179 ? -4.428 7.569 -25.598 1.00 85.38 179 GLN A C 1
ATOM 1408 O O . GLN A 1 179 ? -3.250 7.916 -25.464 1.00 85.38 179 GLN A O 1
ATOM 1413 N N . PRO A 1 180 ? -4.895 7.073 -26.760 1.00 88.50 180 PRO A N 1
ATOM 1414 C CA . PRO A 1 180 ? -4.060 6.987 -27.952 1.00 88.50 180 PRO A CA 1
ATOM 1415 C C . PRO A 1 180 ? -3.638 8.381 -28.429 1.00 88.50 180 PRO A C 1
ATOM 1417 O O . PRO A 1 180 ? -4.476 9.254 -28.645 1.00 88.50 180 PRO A O 1
ATOM 1420 N N . ALA A 1 181 ? -2.342 8.570 -28.668 1.00 88.06 181 ALA A N 1
ATOM 1421 C CA . ALA A 1 181 ? -1.787 9.807 -29.213 1.00 88.06 181 ALA A CA 1
ATOM 1422 C C . ALA A 1 181 ? -1.130 9.567 -30.581 1.00 88.06 181 ALA A C 1
ATOM 1424 O O . ALA A 1 181 ? -0.636 8.473 -30.859 1.00 88.06 181 ALA A O 1
ATOM 1425 N N . LEU A 1 182 ? -1.066 10.600 -31.427 1.00 88.94 182 LEU A N 1
ATOM 1426 C CA . LEU A 1 182 ? -0.364 10.528 -32.715 1.00 88.94 182 LEU A CA 1
ATOM 1427 C C . LEU A 1 182 ? 1.155 10.342 -32.534 1.00 88.94 182 LEU A C 1
ATOM 1429 O O . LEU A 1 182 ? 1.765 10.850 -31.585 1.00 88.94 182 LEU A O 1
ATOM 1433 N N . CYS A 1 183 ? 1.783 9.621 -33.463 1.00 87.69 183 CYS A N 1
ATOM 1434 C CA . CYS A 1 183 ? 3.225 9.396 -33.504 1.00 87.69 183 CYS A CA 1
ATOM 1435 C C . CYS A 1 183 ? 3.929 10.462 -34.349 1.00 87.69 183 CYS A C 1
ATOM 1437 O O . CYS A 1 183 ? 3.897 10.421 -35.576 1.00 87.69 183 CYS A O 1
ATOM 1439 N N . ARG A 1 184 ? 4.616 11.404 -33.696 1.00 80.56 184 ARG A N 1
ATOM 1440 C CA . ARG A 1 184 ? 5.360 12.468 -34.395 1.00 80.56 184 ARG A CA 1
ATOM 1441 C C . ARG A 1 184 ? 6.732 12.034 -34.926 1.00 80.56 184 ARG A C 1
ATOM 1443 O O . ARG A 1 184 ? 7.265 12.702 -35.802 1.00 80.56 184 ARG A O 1
ATOM 1450 N N . ALA A 1 185 ? 7.285 10.924 -34.430 1.00 73.50 185 ALA A N 1
ATOM 1451 C CA . ALA A 1 185 ? 8.577 10.389 -34.876 1.00 73.50 185 ALA A CA 1
ATOM 1452 C C . ALA A 1 185 ? 8.479 9.563 -36.174 1.00 73.50 185 ALA A C 1
ATOM 1454 O O . ALA A 1 185 ? 9.388 9.631 -37.000 1.00 73.50 185 ALA A O 1
ATOM 1455 N N . TYR A 1 186 ? 7.353 8.860 -36.370 1.00 73.12 186 TYR A N 1
ATOM 1456 C CA . TYR A 1 186 ? 7.075 7.961 -37.502 1.00 73.12 186 TYR A CA 1
ATOM 1457 C C . TYR A 1 186 ? 7.506 8.540 -38.859 1.00 73.12 186 TYR A C 1
ATOM 1459 O O . TYR A 1 186 ? 8.222 7.888 -39.611 1.00 73.12 186 TYR A O 1
ATOM 1467 N N . VAL A 1 187 ? 7.137 9.798 -39.118 1.00 65.38 187 VAL A N 1
ATOM 1468 C CA . VAL A 1 187 ? 7.379 10.512 -40.386 1.00 65.38 187 VAL A CA 1
ATOM 1469 C C . VAL A 1 187 ? 8.852 10.863 -40.630 1.00 65.38 187 VAL A C 1
ATOM 1471 O O . VAL A 1 187 ? 9.248 11.107 -41.764 1.00 65.38 187 VAL A O 1
ATOM 1474 N N . ILE A 1 188 ? 9.648 10.978 -39.564 1.00 62.38 188 ILE A N 1
ATOM 1475 C CA . ILE A 1 188 ? 10.948 11.664 -39.592 1.00 62.38 188 ILE A CA 1
ATOM 1476 C C . ILE A 1 188 ? 12.105 10.662 -39.542 1.00 62.38 188 ILE A C 1
ATOM 1478 O O . ILE A 1 188 ? 13.118 10.863 -40.208 1.00 62.38 188 ILE A O 1
ATOM 1482 N N . GLN A 1 189 ? 11.979 9.611 -38.725 1.00 63.12 189 GLN A N 1
ATOM 1483 C CA . GLN A 1 189 ? 13.058 8.646 -38.447 1.00 63.12 189 GLN A CA 1
ATOM 1484 C C . GLN A 1 189 ? 12.550 7.197 -38.310 1.00 63.12 189 GLN A C 1
ATOM 1486 O O . GLN A 1 189 ? 13.304 6.316 -37.902 1.00 63.12 189 GLN A O 1
ATOM 1491 N N . GLY A 1 190 ? 11.272 6.939 -38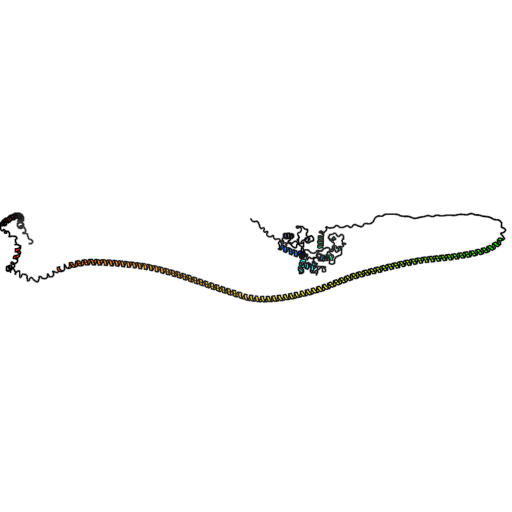.616 1.00 64.56 190 GLY A N 1
ATOM 1492 C CA . GLY A 1 190 ? 10.586 5.713 -38.205 1.00 64.56 190 GLY A CA 1
ATOM 1493 C C . GLY A 1 190 ? 10.258 5.705 -36.705 1.00 64.56 190 GLY A C 1
ATOM 1494 O O . GLY A 1 190 ? 10.357 6.721 -36.015 1.00 64.56 190 GLY A O 1
ATOM 1495 N N . CYS A 1 191 ? 9.832 4.554 -36.185 1.00 72.31 191 CYS A N 1
ATOM 1496 C CA . CYS A 1 191 ? 9.580 4.356 -34.757 1.00 72.31 191 CYS A CA 1
ATOM 1497 C C . CYS A 1 191 ? 10.189 3.037 -34.261 1.00 72.31 191 CYS A C 1
ATOM 1499 O O . CYS A 1 191 ? 10.531 2.155 -35.045 1.00 72.31 191 CYS A O 1
ATOM 1501 N N . GLN A 1 192 ? 10.275 2.882 -32.940 1.00 68.31 192 GLN A N 1
ATOM 1502 C CA . GLN A 1 192 ? 10.618 1.606 -32.307 1.00 68.31 192 GLN A CA 1
ATOM 1503 C C . GLN A 1 192 ? 9.484 0.582 -32.508 1.00 68.31 192 GLN A C 1
ATOM 1505 O O . GLN A 1 192 ? 8.319 0.970 -32.604 1.00 68.31 192 GLN A O 1
ATOM 1510 N N . GLY A 1 193 ? 9.806 -0.718 -32.544 1.00 65.50 193 GLY A N 1
ATOM 1511 C CA . GLY A 1 193 ? 8.824 -1.786 -32.804 1.00 65.50 193 GLY A CA 1
ATOM 1512 C C . GLY A 1 193 ? 7.648 -1.800 -31.817 1.00 65.50 193 GLY A C 1
ATOM 1513 O O . GLY A 1 193 ? 6.495 -1.924 -32.224 1.00 65.50 193 GLY A O 1
ATOM 1514 N N . TYR A 1 194 ? 7.928 -1.536 -30.539 1.00 75.69 194 TYR A N 1
ATOM 1515 C CA . TYR A 1 194 ? 6.941 -1.452 -29.453 1.00 75.69 194 TYR A CA 1
ATOM 1516 C C . TYR A 1 194 ? 6.217 -0.093 -29.371 1.00 75.69 194 TYR A C 1
ATOM 1518 O O . TYR A 1 194 ? 5.708 0.290 -28.321 1.00 75.69 194 TYR A O 1
ATOM 1526 N N . CYS A 1 195 ? 6.185 0.684 -30.458 1.00 86.06 195 CYS A N 1
ATOM 1527 C CA . CYS A 1 195 ? 5.479 1.963 -30.497 1.00 86.06 195 CYS A CA 1
ATOM 1528 C C . CYS A 1 195 ? 3.978 1.770 -30.202 1.00 86.06 195 CYS A C 1
ATOM 1530 O O . CYS A 1 195 ? 3.295 0.975 -30.855 1.00 86.06 195 CYS A O 1
ATOM 1532 N N . LEU A 1 196 ? 3.462 2.538 -29.239 1.00 87.94 196 LEU A N 1
ATOM 1533 C CA . LEU A 1 196 ? 2.055 2.544 -28.819 1.00 87.94 196 LEU A CA 1
ATOM 1534 C C . LEU A 1 196 ? 1.377 3.883 -29.161 1.00 87.94 196 LEU A C 1
ATOM 1536 O O . LEU A 1 196 ? 0.555 4.411 -28.418 1.00 87.94 196 LEU A O 1
ATOM 1540 N N . ARG A 1 197 ? 1.746 4.461 -30.309 1.00 89.50 197 ARG A N 1
ATOM 1541 C CA . ARG A 1 197 ? 1.205 5.720 -30.842 1.00 89.50 197 ARG A CA 1
ATOM 1542 C C . ARG A 1 197 ? 0.643 5.500 -32.238 1.00 89.50 197 ARG A C 1
ATOM 1544 O O . ARG A 1 197 ? 1.220 4.745 -33.017 1.00 89.50 197 ARG A O 1
ATOM 1551 N N . LEU A 1 198 ? -0.431 6.198 -32.586 1.00 90.69 198 LEU A N 1
ATOM 1552 C CA . LEU A 1 198 ? -1.062 6.067 -33.897 1.00 90.69 198 LEU A CA 1
ATOM 1553 C C . LEU A 1 198 ? -0.192 6.663 -35.008 1.00 90.69 198 LEU A C 1
ATOM 1555 O O . LEU A 1 198 ? 0.198 7.832 -34.964 1.00 90.69 198 LEU A O 1
ATOM 1559 N N . HIS A 1 199 ? 0.075 5.858 -36.030 1.00 90.19 199 HIS A N 1
ATOM 1560 C CA . HIS A 1 199 ? 0.682 6.275 -37.287 1.00 90.19 199 HIS A CA 1
ATOM 1561 C C . HIS A 1 199 ? -0.438 6.795 -38.186 1.00 90.19 199 HIS A C 1
ATOM 1563 O O . HIS A 1 199 ? -0.964 6.069 -39.021 1.00 90.19 199 HIS A O 1
ATOM 1569 N N . TYR A 1 200 ? -0.871 8.034 -37.950 1.00 89.50 200 TYR A N 1
ATOM 1570 C CA . TYR A 1 200 ? -1.997 8.638 -38.661 1.00 89.50 200 TYR A CA 1
ATOM 1571 C C . TYR A 1 200 ? -1.728 10.115 -38.957 1.00 89.50 200 TYR A C 1
ATOM 1573 O O . TYR A 1 200 ? -1.105 10.825 -38.165 1.00 89.50 200 TYR A O 1
ATOM 1581 N N . CYS A 1 201 ? -2.183 10.585 -40.115 1.00 88.75 201 CYS A N 1
ATOM 1582 C CA . CYS A 1 201 ? -1.892 11.925 -40.604 1.00 88.75 201 CYS A CA 1
ATOM 1583 C C . CYS A 1 201 ? -2.670 13.015 -39.843 1.00 88.75 201 CYS A C 1
ATOM 1585 O O . CYS A 1 201 ? -3.870 13.202 -40.051 1.00 88.75 201 CYS A O 1
ATOM 1587 N N . GLU A 1 202 ? -1.962 13.802 -39.020 1.00 88.69 202 GLU A N 1
ATOM 1588 C CA . GLU A 1 202 ? -2.513 14.967 -38.300 1.00 88.69 202 GLU A CA 1
ATOM 1589 C C . GLU A 1 202 ? -3.172 15.969 -39.272 1.00 88.69 202 GLU A C 1
ATOM 1591 O O . GLU A 1 202 ? -4.224 16.519 -38.971 1.00 88.69 202 GLU A O 1
ATOM 1596 N N . ALA A 1 203 ? -2.633 16.150 -40.485 1.00 86.81 203 ALA A N 1
ATOM 1597 C CA . ALA A 1 203 ? -3.246 17.014 -41.498 1.00 86.81 203 ALA A CA 1
ATOM 1598 C C . ALA A 1 203 ? -4.547 16.434 -42.089 1.00 86.81 203 ALA A C 1
ATOM 1600 O O . ALA A 1 203 ? -5.466 17.192 -42.389 1.00 86.81 203 ALA A O 1
ATOM 1601 N N . PHE A 1 204 ? -4.655 15.111 -42.248 1.00 89.12 204 PHE A N 1
ATOM 1602 C CA . PHE A 1 204 ? -5.855 14.458 -42.790 1.00 89.12 204 PHE A CA 1
ATOM 1603 C C . PHE A 1 204 ? -7.003 14.449 -41.775 1.00 89.12 204 PHE A C 1
ATOM 1605 O O . PHE A 1 204 ? -8.141 14.722 -42.142 1.00 89.12 204 PHE A O 1
ATOM 1612 N N . LEU A 1 205 ? -6.690 14.256 -40.487 1.00 87.56 205 LEU A N 1
ATOM 1613 C CA . LEU A 1 205 ? -7.639 14.348 -39.368 1.00 87.56 205 LEU A CA 1
ATOM 1614 C C . LEU A 1 205 ? -8.459 15.656 -39.361 1.00 87.56 205 LEU A C 1
ATOM 1616 O O . LEU A 1 205 ? -9.627 15.642 -38.976 1.00 87.56 205 LEU A O 1
ATOM 1620 N N . TYR A 1 206 ? -7.851 16.769 -39.787 1.00 87.56 206 TYR A N 1
ATOM 1621 C CA . TYR A 1 206 ? -8.484 18.093 -39.868 1.00 87.56 206 TYR A CA 1
ATOM 1622 C C . TYR A 1 206 ? -8.883 18.505 -41.297 1.00 87.56 206 TYR A C 1
ATOM 1624 O O . TYR A 1 206 ? -9.112 19.691 -41.535 1.00 87.56 206 TYR A O 1
ATOM 1632 N N . SER A 1 207 ? -8.927 17.569 -42.254 1.00 85.50 207 SER A N 1
ATOM 1633 C CA . SER A 1 207 ? -9.242 17.821 -43.674 1.00 85.50 207 SER A CA 1
ATOM 1634 C C . SER A 1 207 ? -8.325 18.854 -44.358 1.00 85.50 207 SER A C 1
ATOM 1636 O O . SER A 1 207 ? -8.761 19.638 -45.196 1.00 85.50 207 SER A O 1
ATOM 1638 N N . ARG A 1 208 ? -7.034 18.865 -43.993 1.00 87.94 208 ARG A N 1
ATOM 1639 C CA . ARG A 1 208 ? -5.987 19.785 -44.493 1.00 87.94 208 ARG A CA 1
ATOM 1640 C C . ARG A 1 208 ? -4.838 19.078 -45.228 1.00 87.94 208 ARG A C 1
ATOM 1642 O O . ARG A 1 208 ? -3.843 19.719 -45.557 1.00 87.94 208 ARG A O 1
ATOM 1649 N N . CYS A 1 209 ? -4.924 17.767 -45.464 1.00 90.31 209 CYS A N 1
ATOM 1650 C CA . CYS A 1 209 ? -3.888 17.033 -46.196 1.00 90.31 209 CYS A CA 1
ATOM 1651 C C . CYS A 1 209 ? -4.030 17.242 -47.711 1.00 90.31 209 CYS A C 1
ATOM 1653 O O . CYS A 1 209 ? -4.973 16.745 -48.320 1.00 90.31 209 CYS A O 1
ATOM 1655 N N . SER A 1 210 ? -3.067 17.929 -48.325 1.00 89.12 210 SER A N 1
ATOM 1656 C CA . SER A 1 210 ? -3.009 18.171 -49.776 1.00 89.12 210 SER A CA 1
ATOM 1657 C C . SER A 1 210 ? -2.405 17.017 -50.590 1.00 89.12 210 SER A C 1
ATOM 1659 O O . SER A 1 210 ? -2.410 17.068 -51.816 1.00 89.12 210 SER A O 1
ATOM 1661 N N . PHE A 1 211 ? -1.866 15.982 -49.936 1.00 84.88 211 PHE A N 1
ATOM 1662 C CA . PHE A 1 211 ? -1.111 14.911 -50.600 1.00 84.88 211 PHE A CA 1
ATOM 1663 C C . PHE A 1 211 ? -1.976 13.737 -51.091 1.00 84.88 211 PHE A C 1
ATOM 1665 O O . PHE A 1 211 ? -1.494 12.923 -51.882 1.00 84.88 211 PHE A O 1
ATOM 1672 N N . GLY A 1 212 ? -3.236 13.645 -50.645 1.00 81.19 212 GLY A N 1
ATOM 1673 C CA . GLY A 1 212 ? -4.121 12.512 -50.943 1.00 81.19 212 GLY A CA 1
ATOM 1674 C C . GLY A 1 212 ? -3.480 11.175 -50.558 1.00 81.19 212 GLY A C 1
ATOM 1675 O O . GLY A 1 212 ? -2.741 11.097 -49.576 1.00 81.19 212 GLY A O 1
ATOM 1676 N N . ASP A 1 213 ? -3.691 10.144 -51.371 1.00 81.25 213 ASP A N 1
ATOM 1677 C CA . ASP A 1 213 ? -3.147 8.793 -51.149 1.00 81.25 213 ASP A CA 1
ATOM 1678 C C . ASP A 1 213 ? -1.615 8.701 -51.304 1.00 81.25 213 ASP A C 1
ATOM 1680 O O . ASP A 1 213 ? -1.020 7.662 -51.035 1.00 81.25 213 ASP A O 1
ATOM 1684 N N . ARG A 1 214 ? -0.952 9.798 -51.703 1.00 80.81 214 ARG A N 1
ATOM 1685 C CA . ARG A 1 214 ? 0.516 9.927 -51.744 1.00 80.81 214 ARG A CA 1
ATOM 1686 C C . ARG A 1 214 ? 1.094 10.580 -50.481 1.00 80.81 214 ARG A C 1
ATOM 1688 O O . ARG A 1 214 ? 2.235 11.040 -50.496 1.00 80.81 214 ARG A O 1
ATOM 1695 N N . CYS A 1 215 ? 0.325 10.676 -49.395 1.00 84.56 215 CYS A N 1
ATOM 1696 C CA . CYS A 1 215 ? 0.850 11.162 -48.123 1.00 84.56 215 CYS A CA 1
ATOM 1697 C C . CYS A 1 215 ? 1.839 10.156 -47.511 1.00 84.56 215 CYS A C 1
ATOM 1699 O O . CYS A 1 215 ? 1.559 8.964 -47.436 1.00 84.56 215 CYS A O 1
ATOM 1701 N N . SER A 1 216 ? 2.966 10.644 -46.985 1.00 79.31 216 SER A N 1
ATOM 1702 C CA . SER A 1 216 ? 3.922 9.839 -46.202 1.00 79.31 216 SER A CA 1
ATOM 1703 C C . SER A 1 216 ? 3.372 9.381 -44.842 1.00 79.31 216 SER A C 1
ATOM 1705 O O . SER A 1 216 ? 4.013 8.610 -44.134 1.00 79.31 216 SER A O 1
ATOM 1707 N N . ASN A 1 217 ? 2.203 9.891 -44.452 1.00 79.50 217 ASN A N 1
ATOM 1708 C CA . ASN A 1 217 ? 1.507 9.566 -43.217 1.00 79.50 217 ASN A CA 1
ATOM 1709 C C . ASN A 1 217 ? 0.253 8.773 -43.569 1.00 79.50 217 ASN A C 1
ATOM 1711 O O . ASN A 1 217 ? -0.517 9.224 -44.417 1.00 79.50 217 ASN A O 1
ATOM 1715 N N . SER A 1 218 ? -0.009 7.661 -42.880 1.00 84.62 218 SER A N 1
ATOM 1716 C CA . SER A 1 218 ? -1.211 6.882 -43.176 1.00 84.62 218 SER A CA 1
ATOM 1717 C C . SER A 1 218 ? -2.492 7.692 -42.971 1.00 84.62 218 SER A C 1
ATOM 1719 O O . SER A 1 218 ? -2.634 8.468 -42.020 1.00 84.62 218 SER A O 1
ATOM 1721 N N . HIS A 1 219 ? -3.442 7.474 -43.874 1.00 89.62 219 HIS A N 1
ATOM 1722 C CA . HIS A 1 219 ? -4.824 7.934 -43.776 1.00 89.62 219 HIS A CA 1
ATOM 1723 C C . HIS A 1 219 ? -5.750 6.834 -43.213 1.00 89.62 219 HIS A C 1
ATOM 1725 O O . HIS A 1 219 ? -6.968 6.991 -43.225 1.00 89.62 219 HIS A O 1
ATOM 1731 N N . SER A 1 220 ? -5.195 5.717 -42.717 1.00 88.50 220 SER A N 1
ATOM 1732 C CA . SER A 1 220 ? -5.945 4.525 -42.310 1.00 88.50 220 SER A CA 1
ATOM 1733 C C . SER A 1 220 ? -5.585 4.035 -40.905 1.00 88.50 220 SER A C 1
ATOM 1735 O O . SER A 1 220 ? -4.444 3.683 -40.606 1.00 88.50 220 SER A O 1
ATOM 1737 N N . LEU A 1 221 ? -6.592 3.909 -40.038 1.00 90.62 221 LEU A N 1
ATOM 1738 C CA . LEU A 1 221 ? -6.448 3.246 -38.736 1.00 90.62 221 LEU A CA 1
ATOM 1739 C C . LEU A 1 221 ? -6.480 1.706 -38.836 1.00 90.62 221 LEU A C 1
ATOM 1741 O O . LEU A 1 221 ? -6.234 1.019 -37.847 1.00 90.62 221 LEU A O 1
ATOM 1745 N N . LYS A 1 222 ? -6.726 1.154 -40.033 1.00 88.19 222 LYS A N 1
ATOM 1746 C CA . LYS A 1 222 ? -6.897 -0.293 -40.268 1.00 88.19 222 LYS A CA 1
ATOM 1747 C C . LYS A 1 222 ? -5.585 -1.054 -40.462 1.00 88.19 222 LYS A C 1
ATOM 1749 O O . LYS A 1 222 ? -5.612 -2.278 -40.569 1.00 88.19 222 LYS A O 1
ATOM 1754 N N . GLU A 1 223 ? -4.453 -0.356 -40.488 1.00 87.06 223 GLU A N 1
ATOM 1755 C CA . GLU A 1 223 ? -3.118 -0.961 -40.495 1.00 87.06 223 GLU A CA 1
ATOM 1756 C C . GLU A 1 223 ? -2.873 -1.809 -39.241 1.00 87.06 223 GLU A C 1
ATOM 1758 O O . GLU A 1 223 ? -3.369 -1.493 -38.159 1.00 87.06 223 GLU A O 1
ATOM 1763 N N . SER A 1 224 ? -2.065 -2.866 -39.361 1.00 88.12 224 SER A N 1
ATOM 1764 C CA . SER A 1 224 ? -1.749 -3.787 -38.256 1.00 88.12 224 SER A CA 1
ATOM 1765 C C . SER A 1 224 ? -1.198 -3.069 -37.018 1.00 88.12 224 SER A C 1
ATOM 1767 O O . SER A 1 224 ? -1.583 -3.388 -35.893 1.00 88.12 224 SER A O 1
ATOM 1769 N N . HIS A 1 225 ? -0.357 -2.052 -37.223 1.00 88.88 225 HIS A N 1
ATOM 1770 C CA . HIS A 1 225 ? 0.154 -1.191 -36.158 1.00 88.88 225 HIS A CA 1
ATOM 1771 C C . HIS A 1 225 ? -0.959 -0.391 -35.471 1.00 88.88 225 HIS A C 1
ATOM 1773 O O . HIS A 1 225 ? -1.117 -0.481 -34.255 1.00 88.88 225 HIS A O 1
ATOM 1779 N N . ASN A 1 226 ? -1.764 0.352 -36.237 1.00 90.81 226 ASN A N 1
ATOM 1780 C CA . ASN A 1 226 ? -2.837 1.184 -35.686 1.00 90.81 226 ASN A CA 1
ATOM 1781 C C . ASN A 1 226 ? -3.911 0.337 -34.982 1.00 90.81 226 ASN A C 1
ATOM 1783 O O . ASN A 1 226 ? -4.359 0.710 -33.899 1.00 90.81 226 ASN A O 1
ATOM 1787 N N . ARG A 1 227 ? -4.229 -0.855 -35.506 1.00 90.94 227 ARG A N 1
ATOM 1788 C CA . ARG A 1 227 ? -5.070 -1.850 -34.822 1.00 90.94 227 ARG A CA 1
ATOM 1789 C C . ARG A 1 227 ? -4.473 -2.308 -33.493 1.00 90.94 227 ARG A C 1
ATOM 1791 O O . ARG A 1 227 ? -5.190 -2.305 -32.502 1.00 90.94 227 ARG A O 1
ATOM 1798 N N . ARG A 1 228 ? -3.175 -2.641 -33.427 1.00 90.44 228 ARG A N 1
ATOM 1799 C CA . ARG A 1 228 ? -2.506 -3.024 -32.165 1.00 90.44 228 ARG A CA 1
ATOM 1800 C C . ARG A 1 228 ? -2.606 -1.913 -31.113 1.00 90.44 228 ARG A C 1
ATOM 1802 O O . ARG A 1 228 ? -2.900 -2.197 -29.954 1.00 90.44 228 ARG A O 1
ATOM 1809 N N . VAL A 1 229 ? -2.419 -0.655 -31.521 1.00 90.75 229 VAL A N 1
ATOM 1810 C CA . VAL A 1 229 ? -2.592 0.521 -30.649 1.00 90.75 229 VAL A CA 1
ATOM 1811 C C . VAL A 1 229 ? -4.043 0.641 -30.168 1.00 90.75 229 VAL A C 1
ATOM 1813 O O . VAL A 1 229 ? -4.274 0.773 -28.969 1.00 90.75 229 VAL A O 1
ATOM 1816 N N . LEU A 1 230 ? -5.029 0.543 -31.066 1.00 91.94 230 LEU A N 1
ATOM 1817 C CA . LEU A 1 230 ? -6.452 0.596 -30.708 1.00 91.94 230 LEU A CA 1
ATOM 1818 C C . LEU A 1 230 ? -6.866 -0.534 -29.754 1.00 91.94 230 LEU A C 1
ATOM 1820 O O . LEU A 1 230 ? -7.548 -0.262 -28.768 1.00 91.94 230 LEU A O 1
ATOM 1824 N N . THR A 1 231 ? -6.392 -1.764 -29.975 1.00 90.69 231 THR A N 1
ATOM 1825 C CA . THR A 1 231 ? -6.602 -2.910 -29.073 1.00 90.69 231 THR A CA 1
ATOM 1826 C C . THR A 1 231 ? -5.976 -2.676 -27.698 1.00 90.69 231 THR A C 1
ATOM 1828 O O . THR A 1 231 ? -6.635 -2.901 -26.685 1.00 90.69 231 THR A O 1
ATOM 1831 N N . PHE A 1 232 ? -4.736 -2.175 -27.636 1.00 90.50 232 PHE A N 1
ATOM 1832 C CA . PHE A 1 232 ? -4.068 -1.858 -26.370 1.00 90.50 232 PHE A CA 1
ATOM 1833 C C . PHE A 1 232 ? -4.838 -0.806 -25.567 1.00 90.50 232 PHE A C 1
ATOM 1835 O O . PHE A 1 232 ? -5.127 -1.005 -24.384 1.00 90.50 232 PHE A O 1
ATOM 1842 N N . PHE A 1 233 ? -5.240 0.293 -26.209 1.00 89.94 233 PHE A N 1
ATOM 1843 C CA . PHE A 1 233 ? -6.022 1.313 -25.518 1.00 89.94 233 PHE A CA 1
ATOM 1844 C C . PHE A 1 233 ? -7.469 0.877 -25.245 1.00 89.94 233 PHE A C 1
ATOM 1846 O O . PHE A 1 233 ? -8.065 1.323 -24.264 1.00 89.94 233 PHE A O 1
ATOM 1853 N N . GLY A 1 234 ? -8.023 -0.046 -26.034 1.00 89.50 234 GLY A N 1
ATOM 1854 C CA . GLY A 1 234 ? -9.423 -0.482 -25.985 1.00 89.50 234 GLY A CA 1
ATOM 1855 C C . GLY A 1 234 ? -10.379 0.557 -26.573 1.00 89.50 234 GLY A C 1
ATOM 1856 O O . GLY A 1 234 ? -11.391 0.869 -25.952 1.00 89.50 234 GLY A O 1
ATOM 1857 N N . TRP A 1 235 ? -10.010 1.145 -27.713 1.00 93.06 235 TRP A N 1
ATOM 1858 C CA . TRP A 1 235 ? -10.736 2.228 -28.390 1.00 93.06 235 TRP A CA 1
ATOM 1859 C C . TRP A 1 235 ? -11.177 1.799 -29.795 1.00 93.06 235 TRP A C 1
ATOM 1861 O O . TRP A 1 235 ? -10.477 1.030 -30.453 1.00 93.06 235 TRP A O 1
ATOM 1871 N N . THR A 1 236 ? -12.295 2.337 -30.289 1.00 92.56 236 THR A N 1
ATOM 1872 C CA . THR A 1 236 ? -12.708 2.176 -31.698 1.00 92.56 236 THR A CA 1
ATOM 1873 C C . THR A 1 236 ? -12.105 3.258 -32.607 1.00 92.56 236 THR A C 1
ATOM 1875 O O . THR A 1 236 ? -11.599 4.282 -32.134 1.00 92.56 236 THR A O 1
ATOM 1878 N N . GLU A 1 237 ? -12.171 3.052 -33.930 1.00 92.12 237 GLU A N 1
ATOM 1879 C CA . GLU A 1 237 ? -11.715 4.040 -34.922 1.00 92.12 237 GLU A CA 1
ATOM 1880 C C . GLU A 1 237 ? -12.492 5.367 -34.784 1.00 92.12 237 GLU A C 1
ATOM 1882 O O . GLU A 1 237 ? -11.907 6.450 -34.817 1.00 92.12 237 GLU A O 1
ATOM 1887 N N . GLU A 1 238 ? -13.802 5.301 -34.538 1.00 90.50 238 GLU A N 1
ATOM 1888 C CA . GLU A 1 238 ? -14.684 6.463 -34.385 1.00 90.50 238 GLU A CA 1
ATOM 1889 C C . GLU A 1 238 ? -14.355 7.251 -33.111 1.00 90.50 238 GLU A C 1
ATOM 1891 O O . GLU A 1 238 ? -14.237 8.479 -33.149 1.00 90.50 238 GLU A O 1
ATOM 1896 N N . GLN A 1 239 ? -14.165 6.542 -31.991 1.00 91.94 239 GLN A N 1
ATOM 1897 C CA . GLN A 1 239 ? -13.828 7.134 -30.694 1.00 91.94 239 GLN A CA 1
ATOM 1898 C C . GLN A 1 239 ? -12.507 7.904 -30.753 1.00 91.94 239 GLN A C 1
ATOM 1900 O O . GLN A 1 239 ? -12.426 9.030 -30.254 1.00 91.94 239 GLN A O 1
ATOM 1905 N N . VAL A 1 240 ? -11.472 7.327 -31.378 1.00 92.44 240 VAL A N 1
ATOM 1906 C CA . VAL A 1 240 ? -10.150 7.964 -31.402 1.00 92.44 240 VAL A CA 1
ATOM 1907 C C . VAL A 1 240 ? -10.108 9.166 -32.334 1.00 92.44 240 VAL A C 1
ATOM 1909 O O . VAL A 1 240 ? -9.564 10.204 -31.960 1.00 92.44 240 VAL A O 1
ATOM 1912 N N . LEU A 1 241 ? -10.742 9.080 -33.508 1.00 90.88 241 LEU A N 1
ATOM 1913 C CA . LEU A 1 241 ? -10.835 10.215 -34.425 1.00 90.88 241 LEU A CA 1
ATOM 1914 C C . LEU A 1 241 ? -11.599 11.380 -33.778 1.00 90.88 241 LEU A C 1
ATOM 1916 O O . LEU A 1 241 ? -11.232 12.537 -33.972 1.00 90.88 241 LEU A O 1
ATOM 1920 N N . GLU A 1 242 ? -12.618 11.089 -32.968 1.00 89.75 242 GLU A N 1
ATOM 1921 C CA . GLU A 1 242 ? -13.401 12.107 -32.269 1.00 89.75 242 GLU A CA 1
ATOM 1922 C C . GLU A 1 242 ? -12.660 12.768 -31.096 1.00 89.75 242 GLU A C 1
ATOM 1924 O O . GLU A 1 242 ? -12.769 13.983 -30.916 1.00 89.75 242 GLU A O 1
ATOM 1929 N N . ALA A 1 243 ? -11.869 12.021 -30.320 1.00 88.25 243 ALA A N 1
ATOM 1930 C CA . ALA A 1 243 ? -11.033 12.616 -29.273 1.00 88.25 243 ALA A CA 1
ATOM 1931 C C . ALA A 1 243 ? -9.874 13.436 -29.858 1.00 88.25 243 ALA A C 1
ATOM 1933 O O . ALA A 1 243 ? -9.652 14.574 -29.440 1.00 88.25 243 ALA A O 1
ATOM 1934 N N . LEU A 1 244 ? -9.182 12.906 -30.874 1.00 88.94 244 LEU A N 1
ATOM 1935 C CA . LEU A 1 244 ? -8.070 13.604 -31.521 1.00 88.94 244 LEU A CA 1
ATOM 1936 C C . LEU A 1 244 ? -8.531 14.922 -32.164 1.00 88.94 244 LEU A C 1
ATOM 1938 O O . LEU A 1 244 ? -7.841 15.930 -32.024 1.00 88.94 244 LEU A O 1
ATOM 1942 N N . ARG A 1 245 ? -9.722 14.961 -32.790 1.00 87.81 245 ARG A N 1
ATOM 1943 C CA . ARG A 1 245 ? -10.322 16.215 -33.292 1.00 87.81 245 ARG A CA 1
ATOM 1944 C C . ARG A 1 245 ? -10.527 17.261 -32.190 1.00 87.81 245 ARG A C 1
ATOM 1946 O O . ARG A 1 245 ? -10.319 18.447 -32.442 1.00 87.81 245 ARG A O 1
ATOM 1953 N N . LYS A 1 246 ? -10.916 16.843 -30.979 1.00 81.56 246 LYS A N 1
ATOM 1954 C CA . LYS A 1 246 ? -11.173 17.743 -29.839 1.00 81.56 246 LYS A CA 1
ATOM 1955 C C . LYS A 1 246 ? -9.895 18.350 -29.259 1.00 81.56 246 LYS A C 1
ATOM 1957 O O . LYS A 1 246 ? -9.910 19.526 -28.903 1.00 81.56 246 LYS A O 1
ATOM 1962 N N . GLU A 1 247 ? -8.782 17.615 -29.222 1.00 69.12 247 GLU A N 1
ATOM 1963 C CA . GLU A 1 247 ? -7.503 18.163 -28.734 1.00 69.12 247 GLU A CA 1
ATOM 1964 C C . GLU A 1 247 ? -6.940 19.296 -29.616 1.00 69.12 247 GLU A C 1
ATOM 1966 O O . GLU A 1 247 ? -6.256 20.194 -29.113 1.00 69.12 247 GLU A O 1
ATOM 1971 N N . GLY A 1 248 ? -7.233 19.296 -30.922 1.00 58.25 248 GLY A N 1
ATOM 1972 C CA . GLY A 1 248 ? -6.710 20.290 -31.868 1.00 58.25 248 GLY A CA 1
ATOM 1973 C C . GLY A 1 248 ? -7.197 21.723 -31.650 1.00 58.25 248 GLY A C 1
ATOM 1974 O O . GLY A 1 248 ? -6.479 22.673 -31.973 1.00 58.25 248 GLY A O 1
ATOM 1975 N N . VAL A 1 249 ? -8.392 21.894 -31.077 1.00 49.47 249 VAL A N 1
ATOM 1976 C CA . VAL A 1 249 ? -9.090 23.192 -30.986 1.00 49.47 249 VAL A CA 1
ATOM 1977 C C . VAL A 1 249 ? -8.337 24.203 -30.103 1.00 49.47 249 VAL A C 1
ATOM 1979 O O . VAL A 1 249 ? -8.443 25.408 -30.308 1.00 49.47 249 VAL A O 1
ATOM 1982 N N . GLY A 1 250 ? -7.524 23.733 -29.150 1.00 40.00 250 GLY A N 1
ATOM 1983 C CA . GLY A 1 250 ? -6.857 24.578 -28.151 1.00 40.00 250 GLY A CA 1
ATOM 1984 C C . GLY A 1 250 ? -5.439 25.071 -28.479 1.00 40.00 250 GLY A C 1
ATOM 1985 O O . GLY A 1 250 ? -4.806 25.644 -27.595 1.00 40.00 250 GLY A O 1
ATOM 1986 N N . ARG A 1 251 ? -4.881 24.818 -29.677 1.00 39.50 251 ARG A N 1
ATOM 1987 C CA . ARG A 1 251 ? -3.443 25.077 -29.961 1.00 39.50 251 ARG A CA 1
ATOM 1988 C C . ARG A 1 251 ? -3.126 26.020 -31.131 1.00 39.50 251 ARG A C 1
ATOM 1990 O O . ARG A 1 251 ? -1.957 26.350 -31.330 1.00 39.50 251 ARG A O 1
ATOM 1997 N N . SER A 1 252 ? -4.108 26.477 -31.905 1.00 33.25 252 SER A N 1
ATOM 1998 C CA . SER A 1 252 ? -3.879 27.258 -33.135 1.00 33.25 252 SER A CA 1
ATOM 1999 C C . SER A 1 252 ? -3.655 28.762 -32.895 1.00 33.25 252 SER A C 1
ATOM 2001 O O . SER A 1 252 ? -4.427 29.586 -33.380 1.00 33.25 252 SER A O 1
ATOM 2003 N N . ALA A 1 253 ? -2.603 29.129 -32.154 1.00 34.59 253 ALA A N 1
ATOM 2004 C CA . ALA A 1 253 ? -2.274 30.530 -31.851 1.00 34.59 253 ALA A CA 1
ATOM 2005 C C . ALA A 1 253 ? -0.757 30.815 -31.738 1.00 34.59 253 ALA A C 1
ATOM 2007 O O . ALA A 1 253 ? -0.305 31.443 -30.781 1.00 34.59 253 ALA A O 1
ATOM 2008 N N . SER A 1 254 ? 0.064 30.353 -32.695 1.00 29.59 254 SER A N 1
ATOM 2009 C CA . SER A 1 254 ? 1.456 30.830 -32.847 1.00 29.59 254 SER A CA 1
ATOM 2010 C C . SER A 1 254 ? 2.109 30.485 -34.193 1.00 29.59 254 SER A C 1
ATOM 2012 O O . SER A 1 254 ? 2.112 29.328 -34.599 1.00 29.59 254 SER A O 1
ATOM 2014 N N . ARG A 1 255 ? 2.795 31.494 -34.759 1.00 25.98 255 ARG A N 1
ATOM 2015 C CA . ARG A 1 255 ? 3.746 31.489 -35.898 1.00 25.98 255 ARG A CA 1
ATOM 2016 C C . ARG A 1 255 ? 3.166 31.271 -37.320 1.00 25.98 255 ARG A C 1
ATOM 2018 O O . ARG A 1 255 ? 2.621 30.207 -37.597 1.00 25.98 255 ARG A O 1
ATOM 2025 N N . PRO A 1 256 ? 3.366 32.228 -38.254 1.00 34.53 256 PRO A N 1
ATOM 2026 C CA . PRO A 1 256 ? 3.055 32.054 -39.675 1.00 34.53 256 PRO A CA 1
ATOM 2027 C C . PRO A 1 256 ? 4.144 31.258 -40.419 1.00 34.53 256 PRO A C 1
ATOM 2029 O O . PRO A 1 256 ? 5.263 31.079 -39.927 1.00 34.53 256 PRO A O 1
ATOM 2032 N N . ALA A 1 257 ? 3.821 30.805 -41.632 1.00 29.34 257 ALA A N 1
ATOM 2033 C CA . ALA A 1 257 ? 4.754 30.114 -42.520 1.00 29.34 257 ALA A CA 1
ATOM 2034 C C . ALA A 1 257 ? 5.790 31.069 -43.145 1.00 29.34 257 ALA A C 1
ATOM 2036 O O . ALA A 1 257 ? 5.485 32.223 -43.441 1.00 29.34 257 ALA A O 1
ATOM 2037 N N . ARG A 1 258 ? 7.002 30.565 -43.420 1.00 30.97 258 ARG A N 1
ATOM 2038 C CA . ARG A 1 258 ? 7.922 31.198 -44.379 1.00 30.97 258 ARG A CA 1
ATOM 2039 C C . ARG A 1 258 ? 7.611 30.679 -45.780 1.00 30.97 258 ARG A C 1
ATOM 2041 O O . ARG A 1 258 ? 7.664 29.471 -46.003 1.00 30.97 258 ARG A O 1
ATOM 2048 N N . ALA A 1 259 ? 7.327 31.587 -46.708 1.00 30.72 259 ALA A N 1
ATOM 2049 C CA . ALA A 1 259 ? 7.268 31.268 -48.129 1.00 30.72 259 ALA A CA 1
ATOM 2050 C C . ALA A 1 259 ? 8.664 30.910 -48.678 1.00 30.72 259 ALA A C 1
ATOM 2052 O O . ALA A 1 259 ? 9.689 31.304 -48.114 1.00 30.72 259 ALA A O 1
ATOM 2053 N N . ARG A 1 260 ? 8.687 30.184 -49.800 1.00 32.41 260 ARG A N 1
ATOM 2054 C CA . ARG A 1 260 ? 9.834 30.110 -50.714 1.00 32.41 260 ARG A CA 1
ATOM 2055 C C . ARG A 1 260 ? 9.494 30.919 -51.965 1.00 32.41 260 ARG A C 1
ATOM 2057 O O . ARG A 1 260 ? 8.370 30.818 -52.446 1.00 32.41 260 ARG A O 1
ATOM 2064 N N . THR A 1 261 ? 10.478 31.613 -52.517 1.00 29.34 261 THR A N 1
ATOM 2065 C CA . THR A 1 261 ? 10.470 32.181 -53.874 1.00 29.34 261 THR A CA 1
ATOM 2066 C C . THR A 1 261 ? 11.813 31.866 -54.559 1.00 29.34 261 THR A C 1
ATOM 2068 O O . THR A 1 261 ? 12.739 31.437 -53.860 1.00 29.34 261 THR A O 1
ATOM 2071 N N . PRO A 1 262 ? 11.895 31.913 -55.904 1.00 35.56 262 PRO A N 1
ATOM 2072 C CA . PRO A 1 262 ? 12.866 31.104 -56.649 1.00 35.56 262 PRO A CA 1
ATOM 2073 C C . PRO A 1 262 ? 14.216 31.779 -56.929 1.00 35.56 262 PRO A C 1
ATOM 2075 O O . PRO A 1 262 ? 14.456 32.933 -56.593 1.00 35.56 262 PRO A O 1
ATOM 2078 N N . THR A 1 263 ? 15.085 31.009 -57.583 1.00 34.69 263 THR A N 1
ATOM 2079 C CA . THR A 1 263 ? 16.269 31.476 -58.312 1.00 34.69 263 THR A CA 1
ATOM 2080 C C . THR A 1 263 ? 15.887 32.166 -59.620 1.00 34.69 263 THR A C 1
ATOM 2082 O O . THR A 1 263 ? 15.088 31.610 -60.373 1.00 34.69 263 THR A O 1
ATOM 2085 N N . GLU A 1 264 ? 16.567 33.259 -59.948 1.00 30.86 264 GLU A N 1
ATOM 2086 C CA . GLU A 1 264 ? 16.643 33.829 -61.302 1.00 30.86 264 GLU A CA 1
ATOM 2087 C C . GLU A 1 264 ? 18.117 33.882 -61.747 1.00 30.86 264 GLU A C 1
ATOM 2089 O O . GLU A 1 264 ? 19.023 33.671 -60.931 1.00 30.86 264 GLU A O 1
ATOM 2094 N N . ARG A 1 265 ? 18.358 34.048 -63.051 1.00 32.91 265 ARG A N 1
ATOM 2095 C CA . ARG A 1 265 ? 19.680 33.960 -63.687 1.00 32.91 265 ARG A CA 1
ATOM 2096 C C . ARG A 1 265 ? 19.701 34.816 -64.962 1.00 32.91 265 ARG A C 1
ATOM 2098 O O . ARG A 1 265 ? 18.648 34.960 -65.569 1.00 32.91 265 ARG A O 1
ATOM 2105 N N . ASP A 1 266 ? 20.909 35.230 -65.353 1.00 30.27 266 ASP A N 1
ATOM 2106 C CA . ASP A 1 266 ? 21.305 35.801 -66.654 1.00 30.27 266 ASP A CA 1
ATOM 2107 C C . ASP A 1 266 ? 20.796 37.230 -66.975 1.00 30.27 266 ASP A C 1
ATOM 2109 O O . ASP A 1 266 ? 19.608 37.498 -66.856 1.00 30.27 266 ASP A O 1
ATOM 2113 N N . ASP A 1 267 ? 21.715 38.144 -67.344 1.00 29.34 267 ASP A N 1
ATOM 2114 C CA . ASP A 1 267 ? 21.650 39.022 -68.543 1.00 29.34 267 ASP A CA 1
ATOM 2115 C C . ASP A 1 267 ? 22.828 40.040 -68.627 1.00 29.34 267 ASP A C 1
ATOM 2117 O O . ASP A 1 267 ? 23.491 40.306 -67.625 1.00 29.34 267 ASP A O 1
ATOM 2121 N N . GLU A 1 268 ? 23.057 40.573 -69.845 1.00 30.02 268 GLU A N 1
ATOM 2122 C CA . GLU A 1 268 ? 24.036 41.603 -70.311 1.00 30.02 268 GLU A CA 1
ATOM 2123 C C . GLU A 1 268 ? 25.554 41.296 -70.124 1.00 30.02 268 GLU A C 1
ATOM 2125 O O . GLU A 1 268 ? 25.988 40.868 -69.061 1.00 30.02 268 GLU A O 1
ATOM 2130 N N . GLU A 1 269 ? 26.530 41.459 -71.039 1.00 30.28 269 GLU A N 1
ATOM 2131 C CA . GLU A 1 269 ? 26.768 42.009 -72.405 1.00 30.28 269 GLU A CA 1
ATOM 2132 C C . GLU A 1 269 ? 27.909 43.071 -72.420 1.00 30.28 269 GLU A C 1
ATOM 2134 O O . GLU A 1 269 ? 27.946 43.952 -71.565 1.00 30.28 269 GLU A O 1
ATOM 2139 N N . ARG A 1 270 ? 28.772 43.035 -73.472 1.00 28.34 270 ARG A N 1
ATOM 2140 C CA . ARG A 1 270 ? 29.112 44.164 -74.404 1.00 28.34 270 ARG A CA 1
ATOM 2141 C C . ARG A 1 270 ? 30.612 44.459 -74.737 1.00 28.34 270 ARG A C 1
ATOM 2143 O O . ARG A 1 270 ? 31.310 45.071 -73.941 1.00 28.34 270 ARG A O 1
ATOM 2150 N N . PHE A 1 271 ? 30.989 44.207 -76.011 1.00 27.61 271 PHE A N 1
ATOM 2151 C CA . PHE A 1 271 ? 32.099 44.791 -76.840 1.00 27.61 271 PHE A CA 1
ATOM 2152 C C . PHE A 1 271 ? 33.582 44.533 -76.421 1.00 27.61 271 PHE A C 1
ATOM 2154 O O . PHE A 1 271 ? 33.843 44.174 -75.282 1.00 27.61 271 PHE A O 1
ATOM 2161 N N . ASP A 1 272 ? 34.615 44.596 -77.296 1.00 30.86 272 ASP A N 1
ATOM 2162 C CA . ASP A 1 272 ? 34.805 45.337 -78.578 1.00 30.86 272 ASP A CA 1
ATOM 2163 C C . ASP A 1 272 ? 35.666 44.601 -79.682 1.00 30.86 272 ASP A C 1
ATOM 2165 O O . ASP A 1 272 ? 35.971 43.417 -79.546 1.00 30.86 272 ASP A O 1
ATOM 2169 N N . ARG A 1 273 ? 36.005 45.296 -80.793 1.00 32.38 273 ARG A N 1
ATOM 2170 C CA . ARG A 1 273 ? 36.556 44.883 -82.135 1.00 32.38 273 ARG A CA 1
ATOM 2171 C C . ARG A 1 273 ? 38.079 44.552 -82.231 1.00 32.38 273 ARG A C 1
ATOM 2173 O O . ARG A 1 273 ? 38.803 44.898 -81.306 1.00 32.38 273 ARG A O 1
ATOM 2180 N N . GLN A 1 274 ? 38.686 43.852 -83.230 1.00 33.34 274 GLN A N 1
ATOM 2181 C CA . GLN A 1 274 ? 38.547 43.630 -84.717 1.00 33.34 274 GLN A CA 1
ATOM 2182 C C . GLN A 1 274 ? 39.217 44.697 -85.644 1.00 33.34 274 GLN A C 1
ATOM 2184 O O . GLN A 1 274 ? 39.062 45.881 -85.360 1.00 33.34 274 GLN A O 1
ATOM 2189 N N . ASP A 1 275 ? 39.923 44.436 -86.778 1.00 34.62 275 ASP A N 1
ATOM 2190 C CA . ASP A 1 275 ? 40.419 43.203 -87.483 1.00 34.62 275 ASP A CA 1
ATOM 2191 C C . ASP A 1 275 ? 41.967 43.278 -87.785 1.00 34.62 275 ASP A C 1
ATOM 2193 O O . ASP A 1 275 ? 42.684 43.422 -86.801 1.00 34.62 275 ASP A O 1
ATOM 2197 N N . LEU A 1 276 ? 42.670 43.194 -88.954 1.00 33.81 276 LEU A N 1
ATOM 2198 C CA . LEU A 1 276 ? 42.490 43.129 -90.444 1.00 33.81 276 LEU A CA 1
ATOM 2199 C C . LEU A 1 276 ? 43.794 42.582 -91.146 1.00 33.81 276 LEU A C 1
ATOM 2201 O O . LEU A 1 276 ? 44.870 42.928 -90.661 1.00 33.81 276 LEU A O 1
ATOM 2205 N N . CYS A 1 277 ? 43.756 41.872 -92.308 1.00 28.39 277 CYS A N 1
ATOM 2206 C CA . CYS A 1 277 ? 44.849 41.787 -93.348 1.00 28.39 277 CYS A CA 1
ATOM 2207 C C . CYS A 1 277 ? 44.526 40.911 -94.608 1.00 28.39 277 CYS A C 1
ATOM 2209 O O . CYS A 1 277 ? 44.295 39.722 -94.417 1.00 28.39 277 CYS A O 1
ATOM 2211 N N . GLU A 1 278 ? 44.628 41.411 -95.870 1.00 34.31 278 GLU A N 1
ATOM 2212 C CA . GLU A 1 278 ? 44.776 40.582 -97.118 1.00 34.31 278 GLU A CA 1
ATOM 2213 C C . GLU A 1 278 ? 45.075 41.354 -98.462 1.00 34.31 278 GLU A C 1
ATOM 2215 O O . GLU A 1 278 ? 44.624 42.485 -98.624 1.00 34.31 278 GLU A O 1
ATOM 2220 N N . GLY A 1 279 ? 45.754 40.711 -99.453 1.00 31.70 279 GLY A N 1
ATOM 2221 C CA . GLY A 1 279 ? 45.830 41.039 -100.924 1.00 31.70 279 GLY A CA 1
ATOM 2222 C C . GLY A 1 279 ? 46.830 42.124 -101.450 1.00 31.70 279 GLY A C 1
ATOM 2223 O O . GLY A 1 279 ? 47.232 42.979 -100.676 1.00 31.70 279 GLY A O 1
ATOM 2224 N N . SER A 1 280 ? 47.263 42.236 -102.742 1.00 35.22 280 SER A N 1
ATOM 2225 C CA . SER A 1 280 ? 47.290 41.370 -103.975 1.00 35.22 280 SER A CA 1
ATOM 2226 C C . SER A 1 280 ? 48.075 42.035 -105.185 1.00 35.22 280 SER A C 1
ATOM 2228 O O . SER A 1 280 ? 48.456 43.192 -105.047 1.00 35.22 280 SER A O 1
ATOM 2230 N N . GLN A 1 281 ? 48.224 41.370 -106.374 1.00 33.59 281 GLN A N 1
ATOM 2231 C CA . GLN A 1 281 ? 48.522 41.860 -107.791 1.00 33.59 281 GLN A CA 1
ATOM 2232 C C . GLN A 1 281 ? 49.793 41.373 -108.610 1.00 33.59 281 GLN A C 1
ATOM 2234 O O . GLN A 1 281 ? 50.573 40.573 -108.100 1.00 33.59 281 GLN A O 1
ATOM 2239 N N . ARG A 1 282 ? 49.904 41.684 -109.948 1.00 38.88 282 ARG A N 1
ATOM 2240 C CA . ARG A 1 282 ? 50.635 40.911 -111.037 1.00 38.88 282 ARG A CA 1
ATOM 2241 C C . ARG A 1 282 ? 50.911 41.677 -112.404 1.00 38.88 282 ARG A C 1
ATOM 2243 O O . ARG A 1 282 ? 49.988 42.359 -112.831 1.00 38.88 282 ARG A O 1
ATOM 2250 N N . GLY A 1 283 ? 52.035 41.491 -113.172 1.00 34.72 283 GLY A N 1
ATOM 2251 C CA . GLY A 1 283 ? 52.202 41.917 -114.630 1.00 34.72 283 GLY A CA 1
ATOM 2252 C C . GLY A 1 283 ? 53.644 41.994 -115.316 1.00 34.72 283 GLY A C 1
ATOM 2253 O O . GLY A 1 283 ? 54.582 42.230 -114.561 1.00 34.72 283 GLY A O 1
ATOM 2254 N N . PRO A 1 284 ? 53.879 41.806 -116.673 1.00 55.19 284 PRO A N 1
ATOM 2255 C CA . PRO A 1 284 ? 55.246 41.747 -117.345 1.00 55.19 284 PRO A CA 1
ATOM 2256 C C . PRO A 1 284 ? 55.520 42.334 -118.817 1.00 55.19 284 PRO A C 1
ATOM 2258 O O . PRO A 1 284 ? 54.575 42.765 -119.473 1.00 55.19 284 PRO A O 1
ATOM 2261 N N . SER A 1 285 ? 56.784 42.205 -119.358 1.00 35.72 285 SER A N 1
ATOM 2262 C CA . SER A 1 285 ? 57.312 42.166 -120.806 1.00 35.72 285 SER A CA 1
ATOM 2263 C C . SER A 1 285 ? 57.764 43.455 -121.613 1.00 35.72 285 SER A C 1
ATOM 2265 O O . SER A 1 285 ? 57.303 44.527 -121.246 1.00 35.72 285 SER A O 1
ATOM 2267 N N . ALA A 1 286 ? 58.559 43.497 -122.746 1.00 36.12 286 ALA A N 1
ATOM 2268 C CA . ALA A 1 286 ? 59.715 42.717 -123.352 1.00 36.12 286 ALA A CA 1
ATOM 2269 C C . ALA A 1 286 ? 60.355 43.268 -124.729 1.00 36.12 286 ALA A C 1
ATOM 2271 O O . ALA A 1 286 ? 59.632 43.867 -125.513 1.00 36.12 286 ALA A O 1
ATOM 2272 N N . GLU A 1 287 ? 61.655 42.955 -125.049 1.00 36.28 287 GLU A N 1
ATOM 2273 C CA . GLU A 1 287 ? 62.377 42.642 -126.372 1.00 36.28 287 GLU A CA 1
ATOM 2274 C C . GLU A 1 287 ? 62.968 43.633 -127.501 1.00 36.28 287 GLU A C 1
ATOM 2276 O O . GLU A 1 287 ? 62.354 44.629 -127.873 1.00 36.28 287 GLU A O 1
ATOM 2281 N N . THR A 1 288 ? 64.116 43.244 -128.165 1.00 33.03 288 THR A N 1
ATOM 2282 C CA . THR A 1 288 ? 64.691 43.552 -129.565 1.00 33.03 288 THR A CA 1
ATOM 2283 C C . THR A 1 288 ? 65.957 44.529 -129.821 1.00 33.03 288 THR A C 1
ATOM 2285 O O . THR A 1 288 ? 66.549 44.917 -128.816 1.00 33.03 288 THR A O 1
ATOM 2288 N N . PRO A 1 289 ? 66.576 44.797 -131.051 1.00 54.44 289 PRO A N 1
ATOM 2289 C CA . PRO A 1 289 ? 68.022 44.440 -131.362 1.00 54.44 289 PRO A CA 1
ATOM 2290 C C . PRO A 1 289 ? 68.998 45.253 -132.357 1.00 54.44 289 PRO A C 1
ATOM 2292 O O . PRO A 1 289 ? 68.581 45.825 -133.356 1.00 54.44 289 PRO A O 1
ATOM 2295 N N . VAL A 1 290 ? 70.346 45.122 -132.175 1.00 40.97 290 VAL A N 1
ATOM 2296 C CA . VAL A 1 290 ? 71.533 44.922 -133.127 1.00 40.97 290 VAL A CA 1
ATOM 2297 C C . VAL A 1 290 ? 71.866 45.773 -134.415 1.00 40.97 290 VAL A C 1
ATOM 2299 O O . VAL A 1 290 ? 71.021 45.945 -135.288 1.00 40.97 290 VAL A O 1
ATOM 2302 N N . LYS A 1 291 ? 73.180 46.090 -134.672 1.00 31.47 291 LYS A N 1
ATOM 2303 C CA . LYS A 1 291 ? 73.831 46.195 -136.038 1.00 31.47 291 LYS A CA 1
ATOM 2304 C C . LYS A 1 291 ? 75.401 46.119 -136.108 1.00 31.47 291 LYS A C 1
ATOM 2306 O O . LYS A 1 291 ? 76.035 45.919 -135.079 1.00 31.47 291 LYS A O 1
ATOM 2311 N N . ARG A 1 292 ? 76.003 46.186 -137.326 1.00 29.67 292 ARG A N 1
ATOM 2312 C CA . ARG A 1 292 ? 77.449 45.980 -137.731 1.00 29.67 292 ARG A CA 1
ATOM 2313 C C . ARG A 1 292 ? 77.940 47.050 -138.782 1.00 29.67 292 ARG A C 1
ATOM 2315 O O . ARG A 1 292 ? 77.156 47.970 -138.990 1.00 29.67 292 ARG A O 1
ATOM 2322 N N . ILE A 1 293 ? 79.105 47.071 -139.495 1.00 33.16 293 ILE A N 1
ATOM 2323 C CA . ILE A 1 293 ? 80.073 46.043 -140.020 1.00 33.16 293 ILE A CA 1
ATOM 2324 C C . ILE A 1 293 ? 81.474 46.611 -140.485 1.00 33.16 293 ILE A C 1
ATOM 2326 O O . ILE A 1 293 ? 81.878 47.660 -139.997 1.00 33.16 293 ILE A O 1
ATOM 2330 N N . ASP A 1 294 ? 82.204 45.896 -141.370 1.00 36.12 294 ASP A N 1
ATOM 2331 C CA . ASP A 1 294 ? 83.666 45.879 -141.701 1.00 36.12 294 ASP A CA 1
ATOM 2332 C C . ASP A 1 294 ? 84.016 46.668 -143.017 1.00 36.12 294 ASP A C 1
ATOM 2334 O O . ASP A 1 294 ? 83.159 47.428 -143.457 1.00 36.12 294 ASP A O 1
ATOM 2338 N N . SER A 1 295 ? 85.142 46.626 -143.785 1.00 33.94 295 SER A N 1
ATOM 2339 C CA . SER A 1 295 ? 86.453 45.900 -143.970 1.00 33.94 295 SER A CA 1
ATOM 2340 C C . SER A 1 295 ? 87.331 46.778 -144.942 1.00 33.94 295 SER A C 1
ATOM 2342 O O . SER A 1 295 ? 86.731 47.589 -145.638 1.00 33.94 295 SER A O 1
ATOM 2344 N N . ALA A 1 296 ? 88.671 46.815 -145.148 1.00 36.44 296 ALA A N 1
ATOM 2345 C CA . ALA A 1 296 ? 89.914 46.031 -144.906 1.00 36.44 296 ALA A CA 1
ATOM 2346 C C . ALA A 1 296 ? 90.402 45.042 -146.026 1.00 36.44 296 ALA A C 1
ATOM 2348 O O . ALA A 1 296 ? 89.798 43.973 -146.132 1.00 36.44 296 ALA A O 1
ATOM 2349 N N . LYS A 1 297 ? 91.489 45.366 -146.804 1.00 44.00 297 LYS A N 1
ATOM 2350 C CA . LYS A 1 297 ? 92.449 44.468 -147.566 1.00 44.00 297 LYS A CA 1
ATOM 2351 C C . LYS A 1 297 ? 93.339 45.131 -148.660 1.00 44.00 297 LYS A C 1
ATOM 2353 O O . LYS A 1 297 ? 92.830 45.962 -149.395 1.00 44.00 297 LYS A O 1
ATOM 2358 N N . GLU A 1 298 ? 94.562 44.604 -148.881 1.00 35.47 298 GLU A N 1
ATOM 2359 C CA . GLU A 1 298 ? 95.079 44.113 -150.195 1.00 35.47 298 GLU A CA 1
ATOM 2360 C C . GLU A 1 298 ? 96.348 43.216 -150.021 1.00 35.47 298 GLU A C 1
ATOM 2362 O O . GLU A 1 298 ? 96.727 42.947 -148.884 1.00 35.47 298 GLU A O 1
ATOM 2367 N N . VAL A 1 299 ? 96.974 42.728 -151.114 1.00 44.03 299 VAL A N 1
ATOM 2368 C CA . VAL A 1 299 ? 98.093 41.731 -151.196 1.00 44.03 299 VAL A CA 1
ATOM 2369 C C . VAL A 1 299 ? 97.699 40.257 -150.943 1.00 44.03 299 VAL A C 1
ATOM 2371 O O . VAL A 1 299 ? 97.702 39.766 -149.817 1.00 44.03 299 VAL A O 1
ATOM 2374 N N . ALA A 1 300 ? 97.425 39.502 -152.020 1.00 43.56 300 ALA A N 1
ATOM 2375 C CA . ALA A 1 300 ? 96.926 38.115 -151.947 1.00 43.56 300 ALA A CA 1
ATOM 2376 C C . ALA A 1 300 ? 97.927 36.998 -152.342 1.00 43.56 300 ALA A C 1
ATOM 2378 O O . ALA A 1 300 ? 97.731 35.840 -151.974 1.00 43.56 300 ALA A O 1
ATOM 2379 N N . ASN A 1 301 ? 98.999 37.297 -153.085 1.00 48.81 301 ASN A N 1
ATOM 2380 C CA . ASN A 1 301 ? 99.692 36.255 -153.868 1.00 48.81 301 ASN A CA 1
ATOM 2381 C C . ASN A 1 301 ? 100.794 35.469 -153.127 1.00 48.81 301 ASN A C 1
ATOM 2383 O O . ASN A 1 301 ? 101.208 34.418 -153.609 1.00 48.81 301 ASN A O 1
ATOM 2387 N N . HIS A 1 302 ? 101.219 35.889 -151.930 1.00 51.41 302 HIS A N 1
ATOM 2388 C CA . HIS A 1 302 ? 102.132 35.085 -151.094 1.00 51.41 302 HIS A CA 1
ATOM 2389 C C . HIS A 1 302 ? 101.451 33.864 -150.440 1.00 51.41 302 HIS A C 1
ATOM 2391 O O . HIS A 1 302 ? 102.125 32.962 -149.942 1.00 51.41 302 HIS A O 1
ATOM 2397 N N . ILE A 1 303 ? 100.114 33.828 -150.432 1.00 58.06 303 ILE A N 1
ATOM 2398 C CA . ILE A 1 303 ? 99.316 32.917 -149.601 1.00 58.06 303 ILE A CA 1
ATOM 2399 C C . ILE A 1 303 ? 99.396 31.456 -150.089 1.00 58.06 303 ILE A C 1
ATOM 2401 O O . ILE A 1 303 ? 99.381 30.536 -149.270 1.00 58.06 303 ILE A O 1
ATOM 2405 N N . ALA A 1 304 ? 99.526 31.224 -151.400 1.00 58.38 304 ALA A N 1
ATOM 2406 C CA . ALA A 1 304 ? 99.390 29.894 -152.009 1.00 58.38 304 ALA A CA 1
ATOM 2407 C C . ALA A 1 304 ? 100.435 28.861 -151.538 1.00 58.38 304 ALA A C 1
ATOM 2409 O O . ALA A 1 304 ? 100.100 27.696 -151.350 1.00 58.38 304 ALA A O 1
ATOM 2410 N N . SER A 1 305 ? 101.686 29.271 -151.293 1.00 56.22 305 SER A N 1
ATOM 2411 C CA . SER A 1 305 ? 102.737 28.347 -150.825 1.00 56.22 305 SER A CA 1
ATOM 2412 C C . SER A 1 305 ? 102.577 27.990 -149.337 1.00 56.22 305 SER A C 1
ATOM 2414 O O . SER A 1 305 ? 102.748 26.840 -148.935 1.00 56.22 305 SER A O 1
ATOM 2416 N N . MET A 1 306 ? 102.142 28.952 -148.511 1.00 57.19 306 MET A N 1
ATOM 2417 C CA . MET A 1 306 ? 101.848 28.707 -147.093 1.00 57.19 306 MET A CA 1
ATOM 2418 C C . MET A 1 306 ? 100.639 27.781 -146.891 1.00 57.19 306 MET A C 1
ATOM 2420 O O . MET A 1 306 ? 100.611 27.029 -145.917 1.00 57.19 306 MET A O 1
ATOM 2424 N N . GLN A 1 307 ? 99.647 27.811 -147.790 1.00 61.12 307 GLN A N 1
ATOM 2425 C CA . GLN A 1 307 ? 98.409 27.028 -147.660 1.00 61.12 307 GLN A CA 1
ATOM 2426 C C . GLN A 1 307 ? 98.646 25.518 -147.503 1.00 61.12 307 GLN A C 1
ATOM 2428 O O . GLN A 1 307 ? 97.923 24.881 -146.735 1.00 61.12 307 GLN A O 1
ATOM 2433 N N . THR A 1 308 ? 99.658 24.949 -148.163 1.00 63.25 308 THR A N 1
ATOM 2434 C CA . THR A 1 308 ? 99.941 23.504 -148.112 1.00 63.25 308 THR A CA 1
ATOM 2435 C C . THR A 1 308 ? 100.481 23.073 -146.745 1.00 63.25 308 THR A C 1
ATOM 2437 O O . THR A 1 308 ? 99.927 22.166 -146.128 1.00 63.25 308 THR A O 1
ATOM 2440 N N . LEU A 1 309 ? 101.490 23.774 -146.211 1.00 61.62 309 LEU A N 1
ATOM 2441 C CA . LEU A 1 309 ? 102.033 23.516 -144.865 1.00 61.62 309 LEU A CA 1
ATOM 2442 C C . LEU A 1 309 ? 101.004 23.800 -143.759 1.00 61.62 309 LEU A C 1
ATOM 2444 O O . LEU A 1 309 ? 100.906 23.054 -142.785 1.00 61.62 309 LEU A O 1
ATOM 2448 N N . VAL A 1 310 ? 100.183 24.840 -143.933 1.00 67.06 310 VAL A N 1
ATOM 2449 C CA . VAL A 1 310 ? 99.061 25.144 -143.031 1.00 67.06 310 VAL A CA 1
ATOM 2450 C C . VAL A 1 310 ? 98.024 24.014 -143.009 1.00 67.06 310 VAL A C 1
ATOM 2452 O O . VAL A 1 310 ? 97.359 23.839 -141.989 1.00 67.06 310 VAL A O 1
ATOM 2455 N N . LYS A 1 311 ? 97.882 23.224 -144.083 1.00 73.12 311 LYS A N 1
ATOM 2456 C CA . LYS A 1 311 ? 96.942 22.097 -144.120 1.00 73.12 311 LYS A CA 1
ATOM 2457 C C . LYS A 1 311 ? 97.409 20.923 -143.253 1.00 73.12 311 LYS A C 1
ATOM 2459 O O . LYS A 1 311 ? 96.655 20.496 -142.389 1.00 73.12 311 LYS A O 1
ATOM 2464 N N . GLU A 1 312 ? 98.656 20.469 -143.394 1.00 65.38 312 GLU A N 1
ATOM 2465 C CA . GLU A 1 312 ? 99.173 19.360 -142.569 1.00 65.38 312 GLU A CA 1
ATOM 2466 C C . GLU A 1 312 ? 99.219 19.689 -141.068 1.00 65.38 312 GLU A C 1
ATOM 2468 O O . GLU A 1 312 ? 99.032 18.806 -140.226 1.00 65.38 312 GLU A O 1
ATOM 2473 N N . LEU A 1 313 ? 99.470 20.957 -140.722 1.00 68.50 313 LEU A N 1
ATOM 2474 C CA . LEU A 1 313 ? 99.397 21.428 -139.339 1.00 68.50 313 LEU A CA 1
ATOM 2475 C C . LEU A 1 313 ? 97.951 21.411 -138.826 1.00 68.50 313 LEU A C 1
ATOM 2477 O O . LEU A 1 313 ? 97.704 20.857 -137.756 1.00 68.50 313 LEU A O 1
ATOM 2481 N N . LYS A 1 314 ? 96.988 21.914 -139.614 1.00 69.50 314 LYS A N 1
ATOM 2482 C CA . LYS A 1 314 ? 95.556 21.842 -139.276 1.00 69.50 314 LYS A CA 1
ATOM 2483 C C . LYS A 1 314 ? 95.080 20.410 -139.066 1.00 69.50 314 LYS A C 1
ATOM 2485 O O . LYS A 1 314 ? 94.431 20.156 -138.060 1.00 69.50 314 LYS A O 1
ATOM 2490 N N . ASP A 1 315 ? 95.432 19.477 -139.947 1.00 73.50 315 ASP A N 1
ATOM 2491 C CA . ASP A 1 315 ? 94.984 18.084 -139.834 1.00 73.50 315 ASP A CA 1
ATOM 2492 C C . ASP A 1 315 ? 95.517 17.425 -138.536 1.00 73.50 315 ASP A C 1
ATOM 2494 O O . ASP A 1 315 ? 94.791 16.697 -137.852 1.00 73.50 315 ASP A O 1
ATOM 2498 N N . LYS A 1 316 ? 96.754 17.750 -138.121 1.00 66.38 316 LYS A N 1
ATOM 2499 C CA . LYS A 1 316 ? 97.335 17.311 -136.834 1.00 66.38 316 LYS A CA 1
ATOM 2500 C C . LYS A 1 316 ? 96.689 17.985 -135.624 1.00 66.38 316 LYS A C 1
ATOM 2502 O O . LYS A 1 316 ? 96.398 17.302 -134.640 1.00 66.38 316 LYS A O 1
ATOM 2507 N N . ASP A 1 317 ? 96.440 19.290 -135.675 1.00 70.44 317 ASP A N 1
ATOM 2508 C CA . ASP A 1 317 ? 95.792 20.007 -134.573 1.00 70.44 317 ASP A CA 1
ATOM 2509 C C . ASP A 1 317 ? 94.316 19.618 -134.429 1.00 70.44 317 ASP A C 1
ATOM 2511 O O . ASP A 1 317 ? 93.837 19.461 -133.312 1.00 70.44 317 ASP A O 1
ATOM 2515 N N . GLN A 1 318 ? 93.615 19.317 -135.521 1.00 72.50 318 GLN A N 1
ATOM 2516 C CA . GLN A 1 318 ? 92.236 18.824 -135.497 1.00 72.50 318 GLN A CA 1
ATOM 2517 C C . GLN A 1 318 ? 92.155 17.377 -134.963 1.00 72.50 318 GLN A C 1
ATOM 2519 O O . GLN A 1 318 ? 91.216 17.024 -134.242 1.00 72.50 318 GLN A O 1
ATOM 2524 N N . GLN A 1 319 ? 93.187 16.553 -135.196 1.00 68.50 319 GLN A N 1
ATOM 2525 C CA . GLN A 1 319 ? 93.337 15.241 -134.548 1.00 68.50 319 GLN A CA 1
ATOM 2526 C C . GLN A 1 319 ? 93.709 15.341 -133.050 1.00 68.50 319 GLN A C 1
ATOM 2528 O O . GLN A 1 319 ? 93.372 14.453 -132.262 1.00 68.50 319 GLN A O 1
ATOM 2533 N N . ARG A 1 320 ? 94.371 16.423 -132.618 1.00 72.25 320 ARG A N 1
ATOM 2534 C CA . ARG A 1 320 ? 94.586 16.729 -131.190 1.00 72.25 320 ARG A CA 1
ATOM 2535 C C . ARG A 1 320 ? 93.308 17.239 -130.531 1.00 72.25 320 ARG A C 1
ATOM 2537 O O . ARG A 1 320 ? 92.933 16.740 -129.476 1.00 72.25 320 ARG A O 1
ATOM 2544 N N . GLU A 1 321 ? 92.618 18.178 -131.167 1.00 72.69 321 GLU A N 1
ATOM 2545 C CA . GLU A 1 321 ? 91.393 18.799 -130.665 1.00 72.69 321 GLU A CA 1
ATOM 2546 C C . GLU A 1 321 ? 90.276 17.762 -130.463 1.00 72.69 321 GLU A C 1
ATOM 2548 O O . GLU A 1 321 ? 89.602 17.768 -129.436 1.00 72.69 321 GLU A O 1
ATOM 2553 N N . THR A 1 322 ? 90.125 16.807 -131.387 1.00 73.56 322 THR A N 1
ATOM 2554 C CA . THR A 1 322 ? 89.177 15.687 -131.241 1.00 73.56 322 THR A CA 1
ATOM 2555 C C . THR A 1 322 ? 89.532 14.748 -130.085 1.00 73.56 322 THR A C 1
ATOM 2557 O O . THR A 1 322 ? 88.635 14.350 -129.342 1.00 73.56 322 THR A O 1
ATOM 2560 N N . LYS A 1 323 ? 90.820 14.447 -129.852 1.00 73.06 323 LYS A N 1
ATOM 2561 C CA . LYS A 1 323 ? 91.262 13.688 -128.664 1.00 73.06 323 LYS A CA 1
ATOM 2562 C C . LYS A 1 323 ? 91.005 14.447 -127.360 1.00 73.06 323 LYS A C 1
ATOM 2564 O O . LYS A 1 323 ? 90.489 13.855 -126.416 1.00 73.06 323 LYS A O 1
ATOM 2569 N N . VAL A 1 324 ? 91.304 15.747 -127.317 1.00 77.00 324 VAL A N 1
ATOM 2570 C CA . VAL A 1 324 ? 91.042 16.599 -126.144 1.00 77.00 324 VAL A CA 1
ATOM 2571 C C . VAL A 1 324 ? 89.543 16.671 -125.850 1.00 77.00 324 VAL A C 1
ATOM 2573 O O . VAL A 1 324 ? 89.156 16.461 -124.705 1.00 77.00 324 VAL A O 1
ATOM 2576 N N . LYS A 1 325 ? 88.691 16.862 -126.866 1.00 74.00 325 LYS A N 1
ATOM 2577 C CA . LYS A 1 325 ? 87.224 16.848 -126.716 1.00 74.00 325 LYS A CA 1
ATOM 2578 C C . LYS A 1 325 ? 86.709 15.499 -126.203 1.00 74.00 325 LYS A C 1
ATOM 2580 O O . LYS A 1 325 ? 85.888 15.483 -125.292 1.00 74.00 325 LYS A O 1
ATOM 2585 N N . ALA A 1 326 ? 87.227 14.377 -126.710 1.00 76.50 326 ALA A N 1
ATOM 2586 C CA . ALA A 1 326 ? 86.865 13.043 -126.221 1.00 76.50 326 ALA A CA 1
ATOM 2587 C C . ALA A 1 326 ? 87.299 12.809 -124.759 1.00 76.50 326 ALA A C 1
ATOM 2589 O O . ALA A 1 326 ? 86.534 12.262 -123.962 1.00 76.50 326 ALA A O 1
ATOM 2590 N N . GLU A 1 327 ? 88.494 13.264 -124.369 1.00 76.75 327 GLU A N 1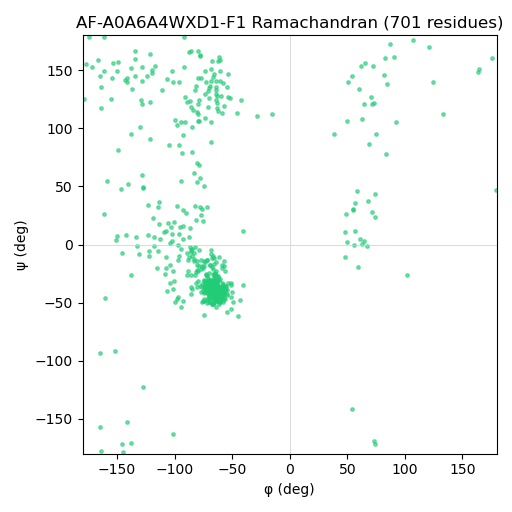
ATOM 2591 C CA . GLU A 1 327 ? 88.926 13.259 -122.967 1.00 76.75 327 GLU A CA 1
ATOM 2592 C C . GLU A 1 327 ? 88.065 14.167 -122.081 1.00 76.75 327 GLU A C 1
ATOM 2594 O O . GLU A 1 327 ? 87.743 13.792 -120.956 1.00 76.75 327 GLU A O 1
ATOM 2599 N N . GLU A 1 328 ? 87.705 15.359 -122.555 1.00 78.62 328 GLU A N 1
ATOM 2600 C CA . GLU A 1 328 ? 86.888 16.324 -121.819 1.00 78.62 328 GLU A CA 1
ATOM 2601 C C . GLU A 1 328 ? 85.455 15.811 -121.625 1.00 78.62 328 GLU A C 1
ATOM 2603 O O . GLU A 1 328 ? 84.899 15.930 -120.535 1.00 78.62 328 GLU A O 1
ATOM 2608 N N . GLU A 1 329 ? 84.871 15.165 -122.635 1.00 80.38 329 GLU A N 1
ATOM 2609 C CA . GLU A 1 329 ? 83.568 14.507 -122.536 1.00 80.38 329 GLU A CA 1
ATOM 2610 C C . GLU A 1 329 ? 83.607 13.309 -121.571 1.00 80.38 329 GLU A C 1
ATOM 2612 O O . GLU A 1 329 ? 82.703 13.144 -120.751 1.00 80.38 329 GLU A O 1
ATOM 2617 N N . ASN A 1 330 ? 84.681 12.513 -121.592 1.00 82.75 330 ASN A N 1
ATOM 2618 C CA . ASN A 1 330 ? 84.887 11.419 -120.638 1.00 82.75 330 ASN A CA 1
ATOM 2619 C C . ASN A 1 330 ? 85.052 11.949 -119.195 1.00 82.75 330 ASN A C 1
ATOM 2621 O O . ASN A 1 330 ? 84.429 11.441 -118.262 1.00 82.75 330 ASN A O 1
ATOM 2625 N N . LYS A 1 331 ? 85.806 13.044 -119.011 1.00 83.56 331 LYS A N 1
ATOM 2626 C CA . LYS A 1 331 ? 85.926 13.756 -117.726 1.00 83.56 331 LYS A CA 1
ATOM 2627 C C . LYS A 1 331 ? 84.567 14.295 -117.260 1.00 83.56 331 LYS A C 1
ATOM 2629 O O . LYS A 1 331 ? 84.219 14.086 -116.103 1.00 83.56 331 LYS A O 1
ATOM 2634 N N . LYS A 1 332 ? 83.756 14.893 -118.143 1.00 80.88 332 LYS A N 1
ATOM 2635 C CA . LYS A 1 332 ? 82.389 15.361 -117.831 1.00 80.88 332 LYS A CA 1
ATOM 2636 C C . LYS A 1 332 ? 81.458 14.220 -117.409 1.00 80.88 332 LYS A C 1
ATOM 2638 O O . LYS A 1 332 ? 80.781 14.354 -116.394 1.00 80.88 332 LYS A O 1
ATOM 2643 N N . LYS A 1 333 ? 81.471 13.083 -118.117 1.00 85.19 333 LYS A N 1
ATOM 2644 C CA . LYS A 1 333 ? 80.699 11.881 -117.740 1.00 85.19 333 LYS A CA 1
ATOM 2645 C C . LYS A 1 333 ? 81.105 11.358 -116.359 1.00 85.19 333 LYS A C 1
ATOM 2647 O O . LYS A 1 333 ? 80.241 11.107 -115.526 1.00 85.19 333 LYS A O 1
ATOM 2652 N N . LYS A 1 334 ? 82.411 11.285 -116.081 1.00 84.75 334 LYS A N 1
ATOM 2653 C CA . LYS A 1 334 ? 82.932 10.840 -114.779 1.00 84.75 334 LYS A CA 1
ATOM 2654 C C . LYS A 1 334 ? 82.656 11.830 -113.639 1.00 84.75 334 LYS A C 1
ATOM 2656 O O . LYS A 1 334 ? 82.445 11.404 -112.509 1.00 84.75 334 LYS A O 1
ATOM 2661 N N . ILE A 1 335 ? 82.619 13.134 -113.921 1.00 83.50 335 ILE A N 1
ATOM 2662 C CA . ILE A 1 335 ? 82.176 14.155 -112.958 1.00 83.50 335 ILE A CA 1
ATOM 2663 C C . ILE A 1 335 ? 80.689 13.966 -112.637 1.00 83.50 335 ILE A C 1
ATOM 2665 O O . ILE A 1 335 ? 80.349 13.904 -111.462 1.00 83.50 335 ILE A O 1
ATOM 2669 N N . ALA A 1 336 ? 79.824 13.794 -113.642 1.00 80.56 336 ALA A N 1
ATOM 2670 C CA . ALA A 1 336 ? 78.391 13.570 -113.426 1.00 80.56 336 ALA A CA 1
ATOM 2671 C C . ALA A 1 336 ? 78.112 12.310 -112.581 1.00 80.56 336 ALA A C 1
ATOM 2673 O O . ALA A 1 336 ? 77.355 12.377 -111.614 1.00 80.56 336 ALA A O 1
ATOM 2674 N N . GLU A 1 337 ? 78.793 11.197 -112.877 1.00 85.94 337 GLU A N 1
ATOM 2675 C CA . GLU A 1 337 ? 78.717 9.949 -112.100 1.00 85.94 337 GLU A CA 1
ATOM 2676 C C . GLU A 1 337 ? 79.139 10.146 -110.627 1.00 85.94 337 GLU A C 1
ATOM 2678 O O . GLU A 1 337 ? 78.543 9.575 -109.712 1.00 85.94 337 GLU A O 1
ATOM 2683 N N . LEU A 1 338 ? 80.162 10.972 -110.375 1.00 82.56 338 LEU A N 1
ATOM 2684 C CA . LEU A 1 338 ? 80.593 11.319 -109.019 1.00 82.56 338 LEU A CA 1
ATOM 2685 C C . LEU A 1 338 ? 79.600 12.259 -108.320 1.00 82.56 338 LEU A C 1
ATOM 2687 O O . LEU A 1 338 ? 79.334 12.066 -107.136 1.00 82.56 338 LEU A O 1
ATOM 2691 N N . THR A 1 339 ? 79.012 13.229 -109.027 1.00 83.56 339 THR A N 1
ATOM 2692 C CA . THR A 1 339 ? 77.978 14.123 -108.481 1.00 83.56 339 THR A CA 1
ATOM 2693 C C . THR A 1 339 ? 76.729 13.350 -108.056 1.00 83.56 339 THR A C 1
ATOM 2695 O O . THR A 1 339 ? 76.242 13.564 -106.949 1.00 83.56 339 THR A O 1
ATOM 2698 N N . GLU A 1 340 ? 76.246 12.407 -108.870 1.00 86.06 340 GLU A N 1
ATOM 2699 C CA . GLU A 1 340 ? 75.100 11.556 -108.516 1.00 86.06 340 GLU A CA 1
ATOM 2700 C C . GLU A 1 340 ? 75.400 10.693 -107.275 1.00 86.06 340 GLU A C 1
ATOM 2702 O O . GLU A 1 340 ? 74.588 10.605 -106.350 1.00 86.06 340 GLU A O 1
ATOM 2707 N N . LYS A 1 341 ? 76.613 10.128 -107.188 1.00 83.69 341 LYS A N 1
ATOM 2708 C CA . LYS A 1 341 ? 77.064 9.378 -106.005 1.00 83.69 341 LYS A CA 1
ATOM 2709 C C . LYS A 1 341 ? 77.132 10.254 -104.752 1.00 83.69 341 LYS A C 1
ATOM 2711 O O . LYS A 1 341 ? 76.663 9.814 -103.701 1.00 83.69 341 LYS A O 1
ATOM 2716 N N . VAL A 1 342 ? 77.634 11.488 -104.849 1.00 84.69 342 VAL A N 1
ATOM 2717 C CA . VAL A 1 342 ? 77.626 12.456 -103.736 1.00 84.69 342 VAL A CA 1
ATOM 2718 C C . VAL A 1 342 ? 76.194 12.767 -103.294 1.00 84.69 342 VAL A C 1
ATOM 2720 O O . VAL A 1 342 ? 75.894 12.587 -102.118 1.00 84.69 342 VAL A O 1
ATOM 2723 N N . GLN A 1 343 ? 75.285 13.095 -104.216 1.00 84.00 343 GLN A N 1
ATOM 2724 C CA . GLN A 1 343 ? 73.873 13.359 -103.897 1.00 84.00 343 GLN A CA 1
ATOM 2725 C C . GLN A 1 343 ? 73.180 12.151 -103.239 1.00 84.00 343 GLN A C 1
ATOM 2727 O O . GLN A 1 343 ? 72.385 12.307 -102.308 1.00 84.00 343 GLN A O 1
ATOM 2732 N N . SER A 1 344 ? 73.507 10.925 -103.666 1.00 81.62 344 SER A N 1
ATOM 2733 C CA . SER A 1 344 ? 73.010 9.704 -103.016 1.00 81.62 344 SER A CA 1
ATOM 2734 C C . SER A 1 344 ? 73.527 9.559 -101.575 1.00 81.62 344 SER A C 1
ATOM 2736 O O . SER A 1 344 ? 72.762 9.204 -100.676 1.00 81.62 344 SER A O 1
ATOM 2738 N N . SER A 1 345 ? 74.794 9.915 -101.334 1.00 82.31 345 SER A N 1
ATOM 2739 C CA . SER A 1 345 ? 75.436 9.888 -100.015 1.00 82.31 345 SER A CA 1
ATOM 2740 C C . SER A 1 345 ? 74.864 10.960 -99.081 1.00 82.31 345 SER A C 1
ATOM 2742 O O . SER A 1 345 ? 74.520 10.664 -97.938 1.00 82.31 345 SER A O 1
ATOM 2744 N N . GLU A 1 346 ? 74.651 12.182 -99.578 1.00 84.06 346 GLU A N 1
ATOM 2745 C CA . GLU A 1 346 ? 73.988 13.271 -98.848 1.00 84.06 346 GLU A CA 1
ATOM 2746 C C . GLU A 1 346 ? 72.565 12.881 -98.426 1.00 84.06 346 GLU A C 1
ATOM 2748 O O . GLU A 1 346 ? 72.168 13.101 -97.279 1.00 84.06 346 GLU A O 1
ATOM 2753 N N . LYS A 1 347 ? 71.813 12.217 -99.313 1.00 86.69 347 LYS A N 1
ATOM 2754 C CA . LYS A 1 347 ? 70.471 11.702 -99.009 1.00 86.69 347 LYS A CA 1
ATOM 2755 C C . LYS A 1 347 ? 70.497 10.610 -97.933 1.00 86.69 347 LYS A C 1
ATOM 2757 O O . LYS A 1 347 ? 69.663 10.629 -97.028 1.00 86.69 347 LYS A O 1
ATOM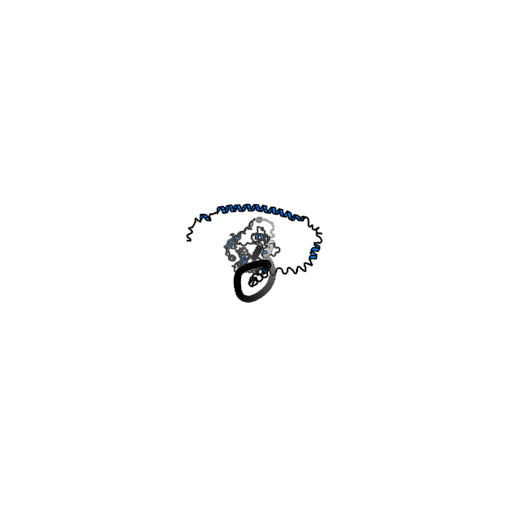 2762 N N . ILE A 1 348 ? 71.470 9.695 -97.977 1.00 83.88 348 ILE A N 1
ATOM 2763 C CA . ILE A 1 348 ? 71.687 8.676 -96.932 1.00 83.88 348 ILE A CA 1
ATOM 2764 C C . ILE A 1 348 ? 72.077 9.333 -95.597 1.00 83.88 348 ILE A C 1
ATOM 2766 O O . ILE A 1 348 ? 71.551 8.953 -94.547 1.00 83.88 348 ILE A O 1
ATOM 2770 N N . MET A 1 349 ? 72.945 10.348 -95.620 1.00 84.25 349 MET A N 1
ATOM 2771 C CA . MET A 1 349 ? 73.353 11.102 -94.433 1.00 84.25 349 MET A CA 1
ATOM 2772 C C . MET A 1 349 ? 72.170 11.851 -93.808 1.00 84.25 349 MET A C 1
ATOM 2774 O O . MET A 1 349 ? 71.982 11.768 -92.596 1.00 84.25 349 MET A O 1
ATOM 2778 N N . SER A 1 350 ? 71.326 12.499 -94.615 1.00 83.25 350 SER A N 1
ATOM 2779 C CA . SER A 1 350 ? 70.105 13.178 -94.160 1.00 83.25 350 SER A CA 1
ATOM 2780 C C . SER A 1 350 ? 69.116 12.207 -93.496 1.00 83.25 350 SER A C 1
ATOM 2782 O O . SER A 1 350 ? 68.687 12.439 -92.365 1.00 83.25 350 SER A O 1
ATOM 2784 N N . ILE A 1 351 ? 68.844 11.053 -94.122 1.00 87.94 351 ILE A N 1
ATOM 2785 C CA . ILE A 1 351 ? 68.004 9.987 -93.537 1.00 87.94 351 ILE A CA 1
ATOM 2786 C C . ILE A 1 351 ? 68.605 9.465 -92.219 1.00 87.94 351 ILE A C 1
ATOM 2788 O O . ILE A 1 351 ? 67.874 9.164 -91.272 1.00 87.94 351 ILE A O 1
ATOM 2792 N N . THR A 1 352 ? 69.933 9.378 -92.128 1.00 82.12 352 THR A N 1
ATOM 2793 C CA . THR A 1 352 ? 70.638 8.937 -90.914 1.00 82.12 352 THR A CA 1
ATOM 2794 C C . THR A 1 352 ? 70.555 9.981 -89.796 1.00 82.12 352 THR A C 1
ATOM 2796 O O . THR A 1 352 ? 70.277 9.626 -88.652 1.00 82.12 352 THR A O 1
ATOM 2799 N N . GLN A 1 353 ? 70.709 11.271 -90.112 1.00 85.75 353 GLN A N 1
ATOM 2800 C CA . GLN A 1 353 ? 70.513 12.371 -89.161 1.00 85.75 353 GLN A CA 1
ATOM 2801 C C . GLN A 1 353 ? 69.070 12.413 -88.637 1.00 85.75 353 GLN A C 1
ATOM 2803 O O . GLN A 1 353 ? 68.872 12.532 -87.429 1.00 85.75 353 GLN A O 1
ATOM 2808 N N . GLN A 1 354 ? 68.072 12.237 -89.511 1.00 87.00 354 GLN A N 1
ATOM 2809 C CA . GLN A 1 354 ? 66.665 12.175 -89.111 1.00 87.00 354 GLN A CA 1
ATOM 2810 C C . GLN A 1 354 ? 66.394 10.990 -88.171 1.00 87.00 354 GLN A C 1
ATOM 2812 O O . GLN A 1 354 ? 65.854 11.188 -87.084 1.00 87.00 354 GLN A O 1
ATOM 2817 N N . ARG A 1 355 ? 66.848 9.777 -88.524 1.00 88.50 355 ARG A N 1
ATOM 2818 C CA . ARG A 1 355 ? 66.733 8.593 -87.649 1.00 88.50 355 ARG A CA 1
ATOM 2819 C C . ARG A 1 355 ? 67.395 8.809 -86.289 1.00 88.50 355 ARG A C 1
ATOM 2821 O O . ARG A 1 355 ? 66.816 8.445 -85.273 1.00 88.50 355 ARG A O 1
ATOM 2828 N N . ASN A 1 356 ? 68.569 9.440 -86.252 1.00 86.75 356 ASN A N 1
ATOM 2829 C CA . ASN A 1 356 ? 69.254 9.750 -84.998 1.00 86.75 356 ASN A CA 1
ATOM 2830 C C . ASN A 1 356 ? 68.472 10.764 -84.144 1.00 86.75 356 ASN A C 1
ATOM 2832 O O . ASN A 1 356 ? 68.390 10.589 -82.930 1.00 86.75 356 ASN A O 1
ATOM 2836 N N . ALA A 1 357 ? 67.849 11.779 -84.753 1.00 87.56 357 ALA A N 1
ATOM 2837 C CA . ALA A 1 357 ? 66.967 12.706 -84.042 1.00 87.56 357 ALA A CA 1
ATOM 2838 C C . ALA A 1 357 ? 65.718 12.001 -83.477 1.00 87.56 357 ALA A C 1
ATOM 2840 O O . ALA A 1 357 ? 65.323 12.261 -82.339 1.00 87.56 357 ALA A O 1
ATOM 2841 N N . ASP A 1 358 ? 65.130 11.066 -84.227 1.00 88.50 358 ASP A N 1
ATOM 2842 C CA . ASP A 1 358 ? 63.971 10.289 -83.776 1.00 88.50 358 ASP A CA 1
ATOM 2843 C C . ASP A 1 358 ? 64.329 9.273 -82.676 1.00 88.50 358 ASP A C 1
ATOM 2845 O O . ASP A 1 358 ? 63.579 9.143 -81.707 1.00 88.50 358 ASP A O 1
ATOM 2849 N N . TYR A 1 359 ? 65.511 8.646 -82.718 1.00 88.88 359 TYR A N 1
ATOM 2850 C CA . TYR A 1 359 ? 66.018 7.847 -81.594 1.00 88.88 359 TYR A CA 1
ATOM 2851 C C . TYR A 1 359 ? 66.244 8.696 -80.333 1.00 88.88 359 TYR A C 1
ATOM 2853 O O . TYR A 1 359 ? 65.865 8.274 -79.242 1.00 88.88 359 TYR A O 1
ATOM 2861 N N . GLN A 1 360 ? 66.789 9.913 -80.451 1.00 87.69 360 GLN A N 1
ATOM 2862 C CA . GLN A 1 360 ? 66.943 10.816 -79.299 1.00 87.69 360 GLN A CA 1
ATOM 2863 C C . GLN A 1 360 ? 65.585 11.239 -78.709 1.00 87.69 360 GLN A C 1
ATOM 2865 O O . GLN A 1 360 ? 65.421 11.255 -77.488 1.00 87.69 360 GLN A O 1
ATOM 2870 N N . ARG A 1 361 ? 64.571 11.490 -79.553 1.00 90.25 361 ARG A N 1
ATOM 2871 C CA . ARG A 1 361 ? 63.181 11.728 -79.110 1.00 90.25 361 ARG A CA 1
ATOM 2872 C C . ARG A 1 361 ? 62.601 10.524 -78.359 1.00 90.25 361 ARG A C 1
ATOM 2874 O O . ARG A 1 361 ? 61.992 10.706 -77.305 1.00 90.25 361 ARG A O 1
ATOM 2881 N N . GLN A 1 362 ? 62.811 9.304 -78.861 1.00 90.88 362 GLN A N 1
ATOM 2882 C CA . GLN A 1 362 ? 62.369 8.073 -78.192 1.00 90.88 362 GLN A CA 1
ATOM 2883 C C . GLN A 1 362 ? 63.063 7.872 -76.837 1.00 90.88 362 GLN A C 1
ATOM 2885 O O . GLN A 1 362 ? 62.394 7.555 -75.854 1.00 90.88 362 GLN A O 1
ATOM 2890 N N . ILE A 1 363 ? 64.373 8.127 -76.749 1.00 90.56 363 ILE A N 1
ATOM 2891 C CA . ILE A 1 363 ? 65.132 8.057 -75.491 1.00 90.56 363 ILE A CA 1
ATOM 2892 C C . ILE A 1 363 ? 64.591 9.072 -74.472 1.00 90.56 363 ILE A C 1
ATOM 2894 O O . ILE A 1 363 ? 64.310 8.689 -73.337 1.00 90.56 363 ILE A O 1
ATOM 2898 N N . ALA A 1 364 ? 64.370 10.331 -74.864 1.00 88.75 364 ALA A N 1
ATOM 2899 C CA . ALA A 1 364 ? 63.817 11.363 -73.979 1.00 88.75 364 ALA A CA 1
ATOM 2900 C C . ALA A 1 364 ? 62.381 11.042 -73.509 1.00 88.75 364 ALA A C 1
ATOM 2902 O O . ALA A 1 364 ? 62.041 11.226 -72.337 1.00 88.75 364 ALA A O 1
ATOM 2903 N N . SER A 1 365 ? 61.542 10.498 -74.398 1.00 92.12 365 SER A N 1
ATOM 2904 C CA . SER A 1 365 ? 60.201 10.007 -74.053 1.00 92.12 365 SER A CA 1
ATOM 2905 C C . SER A 1 365 ? 60.264 8.855 -73.039 1.00 92.12 365 SER A C 1
ATOM 2907 O O . SER A 1 365 ? 59.599 8.901 -72.003 1.00 92.12 365 SER A O 1
ATOM 2909 N N . MET A 1 366 ? 61.135 7.867 -73.265 1.00 90.50 366 MET A N 1
ATOM 2910 C CA . MET A 1 366 ? 61.315 6.728 -72.361 1.00 90.50 366 MET A CA 1
ATOM 2911 C C . MET A 1 366 ? 61.902 7.143 -71.001 1.00 90.50 366 MET A C 1
ATOM 2913 O O . MET A 1 366 ? 61.461 6.644 -69.967 1.00 90.50 366 MET A O 1
ATOM 2917 N N . GLN A 1 367 ? 62.834 8.101 -70.967 1.00 91.25 367 GLN A N 1
ATOM 2918 C CA . GLN A 1 367 ? 63.345 8.699 -69.726 1.00 91.25 367 GLN A CA 1
ATOM 2919 C C . GLN A 1 367 ? 62.238 9.410 -68.931 1.00 91.25 367 GLN A C 1
ATOM 2921 O O . GLN A 1 367 ? 62.185 9.288 -67.706 1.00 91.25 367 GLN A O 1
ATOM 2926 N N . THR A 1 368 ? 61.325 10.099 -69.622 1.00 90.38 368 THR A N 1
ATOM 2927 C CA . THR A 1 368 ? 60.163 10.760 -69.005 1.00 90.38 368 THR A CA 1
ATOM 2928 C C . THR A 1 368 ? 59.215 9.730 -68.388 1.00 90.38 368 THR A C 1
ATOM 2930 O O . THR A 1 368 ? 58.858 9.851 -67.217 1.00 90.38 368 THR A O 1
ATOM 2933 N N . LEU A 1 369 ? 58.899 8.653 -69.119 1.00 91.75 369 LEU A N 1
ATOM 2934 C CA . LEU A 1 369 ? 58.071 7.550 -68.620 1.00 91.75 369 LEU A CA 1
ATOM 2935 C C . LEU A 1 369 ? 58.696 6.860 -67.392 1.00 91.75 369 LEU A C 1
ATOM 2937 O O . LEU A 1 369 ? 58.006 6.593 -66.411 1.00 91.75 369 LEU A O 1
ATOM 2941 N N . VAL A 1 370 ? 60.011 6.613 -67.411 1.00 90.44 370 VAL A N 1
ATOM 2942 C CA . VAL A 1 370 ? 60.748 6.039 -66.268 1.00 90.44 370 VAL A CA 1
ATOM 2943 C C . VAL A 1 370 ? 60.710 6.965 -65.049 1.00 90.44 370 VAL A C 1
ATOM 2945 O O . VAL A 1 370 ? 60.615 6.472 -63.923 1.00 90.44 370 VAL A O 1
ATOM 2948 N N . LYS A 1 371 ? 60.749 8.290 -65.242 1.00 91.56 371 LYS A N 1
ATOM 2949 C CA . LYS A 1 371 ? 60.572 9.249 -64.145 1.00 91.56 371 LYS A CA 1
ATOM 2950 C C . LYS A 1 371 ? 59.152 9.182 -63.576 1.00 91.56 371 LYS A C 1
ATOM 2952 O O . LYS A 1 371 ? 59.003 8.989 -62.375 1.00 91.56 371 LYS A O 1
ATOM 2957 N N . GLU A 1 372 ? 58.126 9.246 -64.426 1.00 89.88 372 GLU A N 1
ATOM 2958 C CA . GLU A 1 372 ? 56.729 9.139 -63.987 1.00 89.88 372 GLU A CA 1
ATOM 2959 C C . GLU A 1 372 ? 56.443 7.854 -63.201 1.00 89.88 372 GLU A C 1
ATOM 2961 O O . GLU A 1 372 ? 55.673 7.883 -62.243 1.00 89.88 372 GLU A O 1
ATOM 2966 N N . LEU A 1 373 ? 57.025 6.721 -63.605 1.00 89.31 373 LEU A N 1
ATOM 2967 C CA . LEU A 1 373 ? 56.859 5.450 -62.898 1.00 89.31 373 LEU A CA 1
ATOM 2968 C C . LEU A 1 373 ? 57.494 5.495 -61.501 1.00 89.31 373 LEU A C 1
ATOM 2970 O O . LEU A 1 373 ? 56.834 5.118 -60.536 1.00 89.31 373 LEU A O 1
ATOM 2974 N N . LYS A 1 374 ? 58.709 6.046 -61.366 1.00 88.62 374 LYS A N 1
ATOM 2975 C CA . LYS A 1 374 ? 59.350 6.260 -60.056 1.00 88.62 374 LYS A CA 1
ATOM 2976 C C . LYS A 1 374 ? 58.529 7.185 -59.158 1.00 88.62 374 LYS A C 1
ATOM 2978 O O . LYS A 1 374 ? 58.288 6.844 -58.002 1.00 88.62 374 LYS A O 1
ATOM 2983 N N . ASP A 1 375 ? 58.043 8.302 -59.697 1.00 89.00 375 ASP A N 1
ATOM 2984 C CA . ASP A 1 375 ? 57.212 9.256 -58.954 1.00 89.00 375 ASP A CA 1
ATOM 2985 C C . ASP A 1 375 ? 55.889 8.595 -58.495 1.00 89.00 375 ASP A C 1
ATOM 2987 O O . ASP A 1 375 ? 55.450 8.785 -57.357 1.00 89.00 375 ASP A O 1
ATOM 2991 N N . LYS A 1 376 ? 55.274 7.747 -59.338 1.00 86.94 376 LYS A N 1
ATOM 2992 C CA . LYS A 1 376 ? 54.063 6.966 -59.007 1.00 86.94 376 LYS A CA 1
ATOM 2993 C C . LYS A 1 376 ? 54.323 5.891 -57.946 1.00 86.94 376 LYS A C 1
ATOM 2995 O O . LYS A 1 376 ? 53.486 5.713 -57.060 1.00 86.94 376 LYS A O 1
ATOM 3000 N N . ASP A 1 377 ? 55.459 5.201 -57.990 1.00 86.50 377 ASP A N 1
ATOM 3001 C CA . ASP A 1 377 ? 55.810 4.178 -56.997 1.00 86.50 377 ASP A CA 1
ATOM 3002 C C . ASP A 1 377 ? 56.203 4.786 -55.645 1.00 86.50 377 ASP A C 1
ATOM 3004 O O . ASP A 1 377 ? 55.756 4.298 -54.606 1.00 86.50 377 ASP A O 1
ATOM 3008 N N . GLN A 1 378 ? 56.890 5.930 -55.624 1.00 86.19 378 GLN A N 1
ATOM 3009 C CA . GLN A 1 378 ? 57.170 6.644 -54.375 1.00 86.19 378 GLN A CA 1
ATOM 3010 C C . GLN A 1 378 ? 55.894 7.260 -53.755 1.00 86.19 378 GLN A C 1
ATOM 3012 O O . GLN A 1 378 ? 55.740 7.291 -52.529 1.00 86.19 378 GLN A O 1
ATOM 3017 N N . GLN A 1 379 ? 54.907 7.654 -54.575 1.00 85.12 379 GLN A N 1
ATOM 3018 C CA . GLN A 1 379 ? 53.552 7.986 -54.102 1.00 85.12 379 GLN A CA 1
ATOM 3019 C C . GLN A 1 379 ? 52.771 6.774 -53.562 1.00 85.12 379 GLN A C 1
ATOM 3021 O O . GLN A 1 379 ? 51.924 6.940 -52.682 1.00 85.12 379 GLN A O 1
ATOM 3026 N N . ARG A 1 380 ? 53.013 5.559 -54.070 1.00 85.12 380 ARG A N 1
ATOM 3027 C CA . ARG A 1 380 ? 52.419 4.324 -53.523 1.00 85.12 380 ARG A CA 1
ATOM 3028 C C . ARG A 1 380 ? 53.045 3.976 -52.175 1.00 85.12 380 ARG A C 1
ATOM 3030 O O .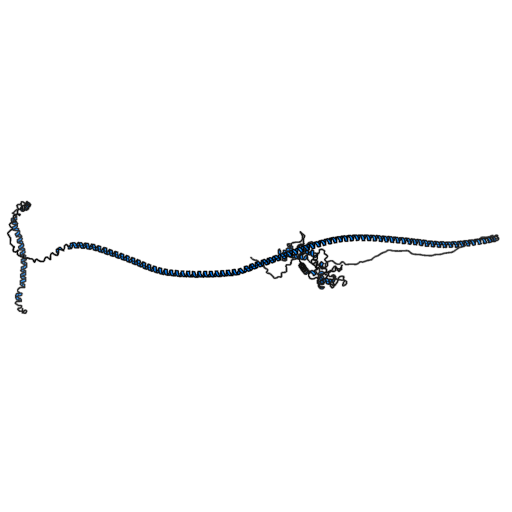 ARG A 1 380 ? 52.316 3.749 -51.215 1.00 85.12 380 ARG A O 1
ATOM 3037 N N . GLU A 1 381 ? 54.372 4.003 -52.080 1.00 85.62 381 GLU A N 1
ATOM 3038 C CA . GLU A 1 381 ? 55.115 3.685 -50.855 1.00 85.62 381 GLU A CA 1
ATOM 3039 C C . GLU A 1 381 ? 54.736 4.617 -49.689 1.00 85.62 381 GLU A C 1
ATOM 3041 O O . GLU A 1 381 ? 54.465 4.162 -48.577 1.00 85.62 381 GLU A O 1
ATOM 3046 N N . THR A 1 382 ? 54.642 5.925 -49.950 1.00 84.31 382 THR A N 1
ATOM 3047 C CA . THR A 1 382 ? 54.222 6.919 -48.945 1.00 84.31 382 THR A CA 1
ATOM 3048 C C . THR A 1 382 ? 52.770 6.730 -48.493 1.00 84.31 382 THR A C 1
ATOM 3050 O O . THR A 1 382 ? 52.496 6.822 -47.295 1.00 84.31 382 THR A O 1
ATOM 3053 N N . LYS A 1 383 ? 51.845 6.383 -49.403 1.00 84.06 383 LYS A N 1
ATOM 3054 C CA . LYS A 1 383 ? 50.457 6.028 -49.046 1.00 84.06 383 LYS A CA 1
ATOM 3055 C C . LYS A 1 383 ? 50.382 4.763 -48.190 1.00 84.06 383 LYS A C 1
ATOM 3057 O O . LYS A 1 383 ? 49.696 4.773 -47.172 1.00 84.06 383 LYS A O 1
ATOM 3062 N N . VAL A 1 384 ? 51.120 3.709 -48.548 1.00 87.00 384 VAL A N 1
ATOM 3063 C CA . VAL A 1 384 ? 51.173 2.456 -47.770 1.00 87.00 384 VAL A CA 1
ATOM 3064 C C . VAL A 1 384 ? 51.713 2.708 -46.360 1.00 87.00 384 VAL A C 1
ATOM 3066 O O . VAL A 1 384 ? 51.106 2.250 -45.394 1.00 87.00 384 VAL A O 1
ATOM 3069 N N . LYS A 1 385 ? 52.781 3.504 -46.216 1.00 84.88 385 LYS A N 1
ATOM 3070 C CA . LYS A 1 385 ? 53.334 3.892 -44.906 1.00 84.88 385 LYS A CA 1
ATOM 3071 C C . LYS A 1 385 ? 52.326 4.668 -44.049 1.00 84.88 385 LYS A C 1
ATOM 3073 O O . LYS A 1 385 ? 52.147 4.338 -42.878 1.00 84.88 385 LYS A O 1
ATOM 3078 N N . ALA A 1 386 ? 51.611 5.635 -44.630 1.00 84.69 386 ALA A N 1
ATOM 3079 C CA . ALA A 1 386 ? 50.564 6.383 -43.926 1.00 84.69 386 ALA A CA 1
ATOM 3080 C C . ALA A 1 386 ? 49.367 5.496 -43.521 1.00 84.69 386 ALA A C 1
ATOM 3082 O O . ALA A 1 386 ? 48.823 5.636 -42.423 1.00 84.69 386 ALA A O 1
ATOM 3083 N N . GLU A 1 387 ? 48.966 4.546 -44.370 1.00 86.56 387 GLU A N 1
ATOM 3084 C CA . GLU A 1 387 ? 47.963 3.538 -44.017 1.00 86.56 387 GLU A CA 1
ATOM 3085 C C . GLU A 1 387 ? 48.424 2.621 -42.879 1.00 86.56 387 GLU A C 1
ATOM 3087 O O . GLU A 1 387 ? 47.631 2.310 -41.991 1.00 86.56 387 GLU A O 1
ATOM 3092 N N . GLU A 1 388 ? 49.678 2.171 -42.894 1.00 89.75 388 GLU A N 1
ATOM 3093 C CA . GLU A 1 388 ? 50.242 1.302 -41.859 1.00 89.75 388 GLU A CA 1
ATOM 3094 C C . GLU A 1 388 ? 50.319 2.020 -40.503 1.00 89.75 388 GLU A C 1
ATOM 3096 O O . GLU A 1 388 ? 49.951 1.449 -39.476 1.00 89.75 388 GLU A O 1
ATOM 3101 N N . GLU A 1 389 ? 50.711 3.296 -40.490 1.00 88.69 389 GLU A N 1
ATOM 3102 C CA . GLU A 1 389 ? 50.714 4.126 -39.282 1.00 88.69 389 GLU A CA 1
ATOM 3103 C C . GLU A 1 389 ? 49.293 4.340 -38.729 1.00 88.69 389 GLU A C 1
ATOM 3105 O O . GLU A 1 389 ? 49.060 4.190 -37.528 1.00 88.69 389 GLU A O 1
ATOM 3110 N N . ASN A 1 390 ? 48.311 4.601 -39.599 1.00 88.69 390 ASN A N 1
ATOM 3111 C CA . ASN A 1 390 ? 46.903 4.704 -39.202 1.00 88.69 390 ASN A CA 1
ATOM 3112 C C . ASN A 1 390 ? 46.344 3.371 -38.669 1.00 88.69 390 ASN A C 1
ATOM 3114 O O . ASN A 1 390 ? 45.599 3.366 -37.686 1.00 88.69 390 ASN A O 1
ATOM 3118 N N . LYS A 1 391 ? 46.739 2.232 -39.257 1.00 91.50 391 LYS A N 1
ATOM 3119 C CA . LYS A 1 391 ? 46.396 0.890 -38.753 1.00 91.50 391 LYS A CA 1
ATOM 3120 C C . LYS A 1 391 ? 47.010 0.657 -37.365 1.00 91.50 391 LYS A C 1
ATOM 3122 O O . LYS A 1 391 ? 46.287 0.244 -36.461 1.00 91.50 391 LYS A O 1
ATOM 3127 N N . LYS A 1 392 ? 48.284 1.013 -37.147 1.00 90.00 392 LYS A N 1
ATOM 3128 C CA . LYS A 1 392 ? 48.956 0.935 -35.831 1.00 90.00 392 LYS A CA 1
ATOM 3129 C C . LYS A 1 392 ? 48.265 1.795 -34.767 1.00 90.00 392 LYS A C 1
ATOM 3131 O O . LYS A 1 392 ? 47.968 1.289 -33.688 1.00 90.00 392 LYS A O 1
ATOM 3136 N N . LYS A 1 393 ? 47.927 3.052 -35.083 1.00 91.00 393 LYS A N 1
ATOM 3137 C CA . LYS A 1 393 ? 47.172 3.948 -34.181 1.00 91.00 393 LYS A CA 1
ATOM 3138 C C . LYS A 1 393 ? 45.819 3.350 -33.780 1.00 91.00 393 LYS A C 1
ATOM 3140 O O . LYS A 1 393 ? 45.484 3.332 -32.599 1.00 91.00 393 LYS A O 1
ATOM 3145 N N . LYS A 1 394 ? 45.076 2.788 -34.739 1.00 91.44 394 LYS A N 1
ATOM 3146 C CA . LYS A 1 394 ? 43.771 2.160 -34.477 1.00 91.44 394 LYS A CA 1
ATOM 3147 C C . LYS A 1 394 ? 43.872 0.852 -33.676 1.00 91.44 394 LYS A C 1
ATOM 3149 O O . LYS A 1 394 ? 42.986 0.561 -32.880 1.00 91.44 394 LYS A O 1
ATOM 3154 N N . ILE A 1 395 ? 44.952 0.083 -33.837 1.00 89.50 395 ILE A N 1
ATOM 3155 C CA . ILE A 1 395 ? 45.236 -1.105 -33.010 1.00 89.50 395 ILE A CA 1
ATOM 3156 C C . ILE A 1 395 ? 45.544 -0.709 -31.557 1.00 89.50 395 ILE A C 1
ATOM 3158 O O . ILE A 1 395 ? 45.057 -1.368 -30.638 1.00 89.50 395 ILE A O 1
ATOM 3162 N N . ALA A 1 396 ? 46.282 0.384 -31.331 1.00 88.19 396 ALA A N 1
ATOM 3163 C CA . ALA A 1 396 ? 46.527 0.902 -29.982 1.00 88.19 396 ALA A CA 1
ATOM 3164 C C . ALA A 1 396 ? 45.217 1.352 -29.301 1.00 88.19 396 ALA A C 1
ATOM 3166 O O . ALA A 1 396 ? 44.916 0.907 -28.195 1.00 88.19 396 ALA A O 1
ATOM 3167 N N . GLU A 1 397 ? 44.387 2.134 -30.004 1.00 90.38 397 GLU A N 1
ATOM 3168 C CA . GLU A 1 397 ? 43.069 2.588 -29.525 1.00 90.38 397 GLU A CA 1
ATOM 3169 C C . GLU A 1 397 ? 42.131 1.416 -29.166 1.00 90.38 397 GLU A C 1
ATOM 3171 O O . GLU A 1 397 ? 41.393 1.469 -28.181 1.00 90.38 397 GLU A O 1
ATOM 3176 N N . LEU A 1 398 ? 42.150 0.335 -29.955 1.00 89.88 398 LEU A N 1
ATOM 3177 C CA . LEU A 1 398 ? 41.370 -0.871 -29.666 1.00 89.88 398 LEU A CA 1
ATOM 3178 C C . LEU A 1 398 ? 41.933 -1.655 -28.472 1.00 89.88 398 LEU A C 1
ATOM 3180 O O . LEU A 1 398 ? 41.152 -2.139 -27.658 1.00 89.88 398 LEU A O 1
ATOM 3184 N N . THR A 1 399 ? 43.258 -1.735 -28.324 1.00 90.00 399 THR A N 1
ATOM 3185 C CA . THR A 1 399 ? 43.909 -2.391 -27.174 1.00 90.00 399 THR A CA 1
ATOM 3186 C C . THR A 1 399 ? 43.521 -1.726 -25.848 1.00 90.00 399 THR A C 1
ATOM 3188 O O . THR A 1 399 ? 43.143 -2.418 -24.906 1.00 90.00 399 THR A O 1
ATOM 3191 N N . GLU A 1 400 ? 43.522 -0.392 -25.779 1.00 90.31 400 GLU A N 1
ATOM 3192 C CA . GLU A 1 400 ? 43.110 0.355 -24.577 1.00 90.31 400 GLU A CA 1
ATOM 3193 C C . GLU A 1 400 ? 41.620 0.136 -24.235 1.00 90.31 400 GLU A C 1
ATOM 3195 O O . GLU A 1 400 ? 41.237 -0.006 -23.067 1.00 90.31 400 GLU A O 1
ATOM 3200 N N . LYS A 1 401 ? 40.761 0.024 -25.258 1.00 87.12 401 LYS A N 1
ATOM 3201 C CA . LYS A 1 401 ? 39.333 -0.307 -25.094 1.00 87.12 401 LYS A CA 1
ATOM 3202 C C . LYS A 1 401 ? 39.105 -1.744 -24.618 1.00 87.12 401 LYS A C 1
ATOM 3204 O O . LYS A 1 401 ? 38.187 -1.976 -23.835 1.00 87.12 401 LYS A O 1
ATOM 3209 N N . VAL A 1 402 ? 39.947 -2.695 -25.028 1.00 88.94 402 VAL A N 1
ATOM 3210 C CA . VAL A 1 402 ? 39.928 -4.066 -24.491 1.00 88.94 402 VAL A CA 1
ATOM 3211 C C . VAL A 1 402 ? 40.352 -4.066 -23.021 1.00 88.94 402 VAL A C 1
ATOM 3213 O O . VAL A 1 402 ? 39.580 -4.522 -22.185 1.00 88.94 402 VAL A O 1
ATOM 3216 N N . GLN A 1 403 ? 41.487 -3.456 -22.671 1.00 87.81 403 GLN A N 1
ATOM 3217 C CA . GLN A 1 403 ? 41.987 -3.411 -21.284 1.00 87.81 403 GLN A CA 1
ATOM 3218 C C . GLN A 1 403 ? 41.010 -2.728 -20.309 1.00 87.81 403 GLN A C 1
ATOM 3220 O O . GLN A 1 403 ? 40.820 -3.170 -19.173 1.00 87.81 403 GLN A O 1
ATOM 3225 N N . SER A 1 404 ? 40.345 -1.654 -20.744 1.00 83.75 404 SER A N 1
ATOM 3226 C CA . SER A 1 404 ? 39.300 -1.004 -19.942 1.00 83.75 404 SER A CA 1
ATOM 3227 C C . SER A 1 404 ? 38.029 -1.859 -19.824 1.00 83.75 404 SER A C 1
ATOM 3229 O O . SER A 1 404 ? 37.431 -1.899 -18.746 1.00 83.75 404 SER A O 1
ATOM 3231 N N . SER A 1 405 ? 37.656 -2.615 -20.863 1.00 83.25 405 SER A N 1
ATOM 3232 C CA . SER A 1 405 ? 36.567 -3.600 -20.807 1.00 83.25 405 SER A CA 1
ATOM 3233 C C . SER A 1 405 ? 36.882 -4.774 -19.866 1.00 83.25 405 SER A C 1
ATOM 3235 O O . SER A 1 405 ? 36.047 -5.124 -19.032 1.00 83.25 405 SER A O 1
ATOM 3237 N N . GLU A 1 406 ? 38.101 -5.317 -19.904 1.00 87.00 406 GLU A N 1
ATOM 3238 C CA . GLU A 1 406 ? 38.581 -6.363 -18.988 1.00 87.00 406 GLU A CA 1
ATOM 3239 C C . GLU A 1 406 ? 38.538 -5.898 -17.526 1.00 87.00 406 GLU A C 1
ATOM 3241 O O . GLU A 1 406 ? 38.065 -6.623 -16.647 1.00 87.00 406 GLU A O 1
ATOM 3246 N N . LYS A 1 407 ? 38.941 -4.649 -17.259 1.00 89.25 407 LYS A N 1
ATOM 3247 C CA . LYS A 1 407 ? 38.851 -4.044 -15.923 1.00 89.25 407 LYS A CA 1
ATOM 3248 C C . LYS A 1 407 ? 37.401 -3.904 -15.444 1.00 89.25 407 LYS A C 1
ATOM 3250 O O . LYS A 1 407 ? 37.117 -4.182 -14.279 1.00 89.25 407 LYS A O 1
ATOM 3255 N N . ILE A 1 408 ? 36.473 -3.526 -16.328 1.00 84.25 408 ILE A N 1
ATOM 3256 C CA . ILE A 1 408 ? 35.031 -3.493 -16.024 1.00 84.25 408 ILE A CA 1
ATOM 3257 C C . ILE A 1 408 ? 34.503 -4.911 -15.753 1.00 84.25 408 ILE A C 1
ATOM 3259 O O . ILE A 1 408 ? 33.764 -5.109 -14.789 1.00 84.25 408 ILE A O 1
ATOM 3263 N N . MET A 1 409 ? 34.907 -5.910 -16.542 1.00 87.38 409 MET A N 1
ATOM 3264 C CA . MET A 1 409 ? 34.530 -7.311 -16.329 1.00 87.38 409 MET A CA 1
ATOM 3265 C C . MET A 1 409 ? 35.028 -7.834 -14.973 1.00 87.38 409 MET A C 1
ATOM 3267 O O . MET A 1 409 ? 34.253 -8.455 -14.248 1.00 87.38 409 MET A O 1
ATOM 3271 N N . SER A 1 410 ? 36.269 -7.523 -14.590 1.00 87.06 410 SER A N 1
ATOM 3272 C CA . SER A 1 410 ? 36.840 -7.888 -13.287 1.00 87.06 410 SER A CA 1
ATOM 3273 C C . SER A 1 410 ? 36.059 -7.275 -12.112 1.00 87.06 410 SER A C 1
ATOM 3275 O O . SER A 1 410 ? 35.671 -7.987 -11.185 1.00 87.06 410 SER A O 1
ATOM 3277 N N . ILE A 1 411 ? 35.725 -5.980 -12.188 1.00 86.19 411 ILE A N 1
ATOM 3278 C CA . ILE A 1 411 ? 34.893 -5.293 -11.182 1.00 86.19 411 ILE A CA 1
ATOM 3279 C C . ILE A 1 411 ? 33.490 -5.922 -11.099 1.00 86.19 411 ILE A C 1
ATOM 3281 O O . ILE A 1 411 ? 32.942 -6.084 -10.007 1.00 86.19 411 ILE A O 1
ATOM 3285 N N . THR A 1 412 ? 32.907 -6.310 -12.237 1.00 80.81 412 THR A N 1
ATOM 3286 C CA . THR A 1 412 ? 31.599 -6.983 -12.296 1.00 80.81 412 THR A CA 1
ATOM 3287 C C . THR A 1 412 ? 31.648 -8.385 -11.681 1.00 80.81 412 THR A C 1
ATOM 3289 O O . THR A 1 412 ? 30.761 -8.741 -10.909 1.00 80.81 412 THR A O 1
ATOM 3292 N N . GLN A 1 413 ? 32.702 -9.165 -11.943 1.00 87.38 413 GLN A N 1
ATOM 3293 C CA . GLN A 1 413 ? 32.920 -10.472 -11.310 1.00 87.38 413 GLN A CA 1
ATOM 3294 C C . GLN A 1 413 ? 33.058 -10.351 -9.786 1.00 87.38 413 GLN A C 1
ATOM 3296 O O . GLN A 1 413 ? 32.428 -11.120 -9.059 1.00 87.38 413 GLN A O 1
ATOM 3301 N N . GLN A 1 414 ? 33.806 -9.355 -9.293 1.00 88.81 414 GLN A N 1
ATOM 3302 C CA . GLN A 1 414 ? 33.933 -9.098 -7.857 1.00 88.81 414 GLN A CA 1
ATOM 3303 C C . GLN A 1 414 ? 32.580 -8.742 -7.220 1.00 88.81 414 GLN A C 1
ATOM 3305 O O . GLN A 1 414 ? 32.189 -9.366 -6.235 1.00 88.81 414 GLN A O 1
ATOM 3310 N N . ARG A 1 415 ? 31.821 -7.810 -7.817 1.00 89.75 415 ARG A N 1
ATOM 3311 C CA . ARG A 1 415 ? 30.469 -7.456 -7.341 1.00 89.75 415 ARG A CA 1
ATOM 3312 C C . ARG A 1 415 ? 29.539 -8.666 -7.300 1.00 89.75 415 ARG A C 1
ATOM 3314 O O . ARG A 1 415 ? 28.833 -8.850 -6.316 1.00 89.75 415 ARG A O 1
ATOM 3321 N N . ASN A 1 416 ? 29.574 -9.521 -8.322 1.00 86.25 416 ASN A N 1
ATOM 3322 C CA . ASN A 1 416 ? 28.770 -10.742 -8.356 1.00 86.25 416 ASN A CA 1
ATOM 3323 C C . ASN A 1 416 ? 29.149 -11.719 -7.229 1.00 86.25 416 ASN A C 1
ATOM 3325 O O . ASN A 1 416 ? 28.257 -12.309 -6.623 1.00 86.25 416 ASN A O 1
ATOM 3329 N N . ALA A 1 417 ? 30.437 -11.856 -6.896 1.00 89.88 417 ALA A N 1
ATOM 3330 C CA . ALA A 1 417 ? 30.873 -12.658 -5.751 1.00 89.88 417 ALA A CA 1
ATOM 3331 C C . ALA A 1 417 ? 30.384 -12.076 -4.408 1.00 89.88 417 ALA A C 1
ATOM 3333 O O . ALA A 1 417 ? 29.952 -12.827 -3.532 1.00 89.88 417 ALA A O 1
ATOM 3334 N N . ASP A 1 418 ? 30.388 -10.750 -4.256 1.00 88.31 418 ASP A N 1
ATOM 3335 C CA . ASP A 1 418 ? 29.880 -10.083 -3.052 1.00 88.31 418 ASP A CA 1
ATOM 3336 C C . ASP A 1 418 ? 28.347 -10.159 -2.930 1.00 88.31 418 ASP A C 1
ATOM 3338 O O . ASP A 1 418 ? 27.838 -10.408 -1.835 1.00 88.31 418 ASP A O 1
ATOM 3342 N N . TYR A 1 419 ? 27.598 -10.083 -4.036 1.00 87.81 419 TYR A N 1
ATOM 3343 C CA . TYR A 1 419 ? 26.156 -10.362 -4.034 1.00 87.81 419 TYR A CA 1
ATOM 3344 C C . TYR A 1 419 ? 25.847 -11.815 -3.639 1.00 87.81 419 TYR A C 1
ATOM 3346 O O . TYR A 1 419 ? 24.944 -12.047 -2.838 1.00 87.81 419 TYR A O 1
ATOM 3354 N N . GLN A 1 420 ? 26.619 -12.801 -4.114 1.00 88.19 420 GLN A N 1
ATOM 3355 C CA . GLN A 1 420 ? 26.446 -14.203 -3.697 1.00 88.19 420 GLN A CA 1
ATOM 3356 C C . GLN A 1 420 ? 26.710 -14.398 -2.192 1.00 88.19 420 GLN A C 1
ATOM 3358 O O . GLN A 1 420 ? 25.962 -15.112 -1.522 1.00 88.19 420 GLN A O 1
ATOM 3363 N N . ARG A 1 421 ? 27.706 -13.703 -1.620 1.00 92.81 421 ARG A N 1
ATOM 3364 C CA . ARG A 1 421 ? 27.942 -13.674 -0.160 1.00 92.81 421 ARG A CA 1
ATOM 3365 C C . ARG A 1 421 ? 26.758 -13.071 0.606 1.00 92.81 421 ARG A C 1
ATOM 3367 O O . ARG A 1 421 ? 26.356 -13.619 1.631 1.00 92.81 421 ARG A O 1
ATOM 3374 N N . GLN A 1 422 ? 26.181 -11.974 0.111 1.00 90.56 422 GLN A N 1
ATOM 3375 C CA . GLN A 1 422 ? 24.997 -11.349 0.716 1.00 90.56 422 GLN A CA 1
ATOM 3376 C C . GLN A 1 422 ? 23.772 -12.274 0.666 1.00 90.56 422 GLN A C 1
ATOM 3378 O O . GLN A 1 422 ? 23.087 -12.425 1.677 1.00 90.56 422 GLN A O 1
ATOM 3383 N N . ILE A 1 423 ? 23.541 -12.959 -0.459 1.00 89.81 423 ILE A N 1
ATOM 3384 C CA . ILE A 1 423 ? 22.456 -13.939 -0.614 1.00 89.81 423 ILE A CA 1
ATOM 3385 C C . ILE A 1 423 ? 22.622 -15.102 0.376 1.00 89.81 423 ILE A C 1
ATOM 3387 O O . ILE A 1 423 ? 21.664 -15.442 1.068 1.00 89.81 423 ILE A O 1
ATOM 3391 N N . ALA A 1 424 ? 23.824 -15.670 0.517 1.00 90.56 424 ALA A N 1
ATOM 3392 C CA . ALA A 1 424 ? 24.092 -16.744 1.482 1.00 90.56 424 ALA A CA 1
ATOM 3393 C C . ALA A 1 424 ? 23.891 -16.295 2.948 1.00 90.56 424 ALA A C 1
ATOM 3395 O O . ALA A 1 424 ? 23.347 -17.040 3.769 1.00 90.56 424 ALA A O 1
ATOM 3396 N N . SER A 1 425 ? 24.263 -15.051 3.271 1.00 93.06 425 SER A N 1
ATOM 3397 C CA . SER A 1 425 ? 24.001 -14.442 4.583 1.00 93.06 425 SER A CA 1
ATOM 3398 C C . SER A 1 425 ? 22.495 -14.287 4.848 1.00 93.06 425 SER A C 1
ATOM 3400 O O . SER A 1 425 ? 21.990 -14.748 5.872 1.00 93.06 425 SER A O 1
ATOM 3402 N N . MET A 1 426 ? 21.737 -13.750 3.882 1.00 88.88 426 MET A N 1
ATOM 3403 C CA . MET A 1 426 ? 20.274 -13.646 3.973 1.00 88.88 426 MET A CA 1
ATOM 3404 C C . MET A 1 426 ? 19.591 -15.014 4.094 1.00 88.88 426 MET A C 1
ATOM 3406 O O . MET A 1 426 ? 18.665 -15.159 4.887 1.00 88.88 426 MET A O 1
ATOM 3410 N N . GLN A 1 427 ? 20.045 -16.030 3.356 1.00 91.31 427 GLN A N 1
ATOM 3411 C CA . GLN A 1 427 ? 19.527 -17.399 3.464 1.00 91.31 427 GLN A CA 1
ATOM 3412 C C . GLN A 1 427 ? 19.753 -17.989 4.864 1.00 91.31 427 GLN A C 1
ATOM 3414 O O . GLN A 1 427 ? 18.865 -18.656 5.396 1.00 91.31 427 GLN A O 1
ATOM 3419 N N . THR A 1 428 ? 20.899 -17.693 5.484 1.00 92.38 428 THR A N 1
ATOM 3420 C CA . THR A 1 428 ? 21.205 -18.093 6.866 1.00 92.38 428 THR A CA 1
ATOM 3421 C C . THR A 1 428 ? 20.261 -17.405 7.858 1.00 92.38 428 THR A C 1
ATOM 3423 O O . THR A 1 428 ? 19.619 -18.084 8.659 1.00 92.38 428 THR A O 1
ATOM 3426 N N . LEU A 1 429 ? 20.074 -16.084 7.740 1.00 92.44 429 LEU A N 1
ATOM 3427 C CA . LEU A 1 429 ? 19.144 -15.318 8.579 1.00 92.44 429 LEU A CA 1
ATOM 3428 C C . LEU A 1 429 ? 17.689 -15.810 8.439 1.00 92.44 429 LEU A C 1
ATOM 3430 O O . LEU A 1 429 ? 16.985 -15.973 9.432 1.00 92.44 429 LEU A O 1
ATOM 3434 N N . VAL A 1 430 ? 17.239 -16.091 7.211 1.00 90.44 430 VAL A N 1
ATOM 3435 C CA . VAL A 1 430 ? 15.898 -16.638 6.937 1.00 90.44 430 VAL A CA 1
ATOM 3436 C C . VAL A 1 430 ? 15.721 -18.030 7.545 1.00 90.44 430 VAL A C 1
ATOM 3438 O O . VAL A 1 430 ? 14.617 -18.357 7.981 1.00 90.44 430 VAL A O 1
ATOM 3441 N N . LYS A 1 431 ? 16.781 -18.846 7.613 1.00 93.00 431 LYS A N 1
ATOM 3442 C CA . LYS A 1 431 ? 16.734 -20.122 8.333 1.00 93.00 431 LYS A CA 1
ATOM 3443 C C . LYS A 1 431 ? 16.591 -19.895 9.839 1.00 93.00 431 LYS A C 1
ATOM 3445 O O . LYS A 1 431 ? 15.651 -20.416 10.425 1.00 93.00 431 LYS A O 1
ATOM 3450 N N . GLU A 1 432 ? 17.440 -19.065 10.445 1.00 92.25 432 GLU A N 1
ATOM 3451 C CA . GLU A 1 432 ? 17.348 -18.761 11.880 1.00 92.25 432 GLU A CA 1
ATOM 3452 C C . GLU A 1 432 ? 15.975 -18.222 12.300 1.00 92.25 432 GLU A C 1
ATOM 3454 O O . GLU A 1 432 ? 15.505 -18.527 13.394 1.00 92.25 432 GLU A O 1
ATOM 3459 N N . LEU A 1 433 ? 15.338 -17.400 11.460 1.00 89.19 433 LEU A N 1
ATOM 3460 C CA . LEU A 1 433 ? 13.995 -16.883 11.723 1.00 89.19 433 LEU A CA 1
ATOM 3461 C C . LEU A 1 433 ? 12.940 -17.997 11.671 1.00 89.19 433 LEU A C 1
ATOM 3463 O O . LEU A 1 433 ? 12.120 -18.078 12.579 1.00 89.19 433 LEU A O 1
ATOM 3467 N N . LYS A 1 434 ? 13.006 -18.905 10.687 1.00 90.00 434 LYS A N 1
ATOM 3468 C CA . LYS A 1 434 ? 12.116 -20.079 10.623 1.00 90.00 434 LYS A CA 1
ATOM 3469 C C . LYS A 1 434 ? 12.290 -21.010 11.820 1.00 90.00 434 LYS A C 1
ATOM 3471 O O . LYS A 1 434 ? 11.292 -21.454 12.379 1.00 90.00 434 LYS A O 1
ATOM 3476 N N . ASP A 1 435 ? 13.531 -21.269 12.223 1.00 91.44 435 ASP A N 1
ATOM 3477 C CA . ASP A 1 435 ? 13.841 -22.127 13.369 1.00 91.44 435 ASP A CA 1
ATOM 3478 C C . ASP A 1 435 ? 13.289 -21.492 14.675 1.00 91.44 435 ASP A C 1
ATOM 3480 O O . ASP A 1 435 ? 12.675 -22.178 15.495 1.00 91.44 435 ASP A O 1
ATOM 3484 N N . LYS A 1 436 ? 13.396 -20.159 14.830 1.00 89.88 436 LYS A N 1
ATOM 3485 C CA . LYS A 1 436 ? 12.808 -19.388 15.951 1.00 89.88 436 LYS A CA 1
ATOM 3486 C C . LYS A 1 436 ? 11.274 -19.352 15.927 1.00 89.88 436 LYS A C 1
ATOM 3488 O O . LYS A 1 436 ? 10.653 -19.444 16.985 1.00 89.88 436 LYS A O 1
ATOM 3493 N N . ASP A 1 437 ? 10.650 -19.229 14.757 1.00 88.81 437 ASP A N 1
ATOM 3494 C CA . ASP A 1 437 ? 9.187 -19.232 14.638 1.00 88.81 437 ASP A CA 1
ATOM 3495 C C . ASP A 1 437 ? 8.598 -20.630 14.897 1.00 88.81 437 ASP A C 1
ATOM 3497 O O . ASP A 1 437 ? 7.580 -20.738 15.580 1.00 88.81 437 ASP A O 1
ATOM 3501 N N . GLN A 1 438 ? 9.272 -21.709 14.475 1.00 89.19 438 GLN A N 1
ATOM 3502 C CA . GLN A 1 438 ? 8.900 -23.078 14.862 1.00 89.19 438 GLN A CA 1
ATOM 3503 C C . GLN A 1 438 ? 9.026 -23.307 16.373 1.00 89.19 438 GLN A C 1
ATOM 3505 O O . GLN A 1 438 ? 8.120 -23.889 16.975 1.00 89.19 438 GLN A O 1
ATOM 3510 N N . GLN A 1 439 ? 10.095 -22.812 17.010 1.00 89.12 439 GLN A N 1
ATOM 3511 C CA . GLN A 1 439 ? 10.229 -22.873 18.469 1.00 89.12 439 GLN A CA 1
ATOM 3512 C C . GLN A 1 439 ? 9.046 -22.170 19.156 1.00 89.12 439 GLN A C 1
ATOM 3514 O O . GLN A 1 439 ? 8.377 -22.779 19.994 1.00 89.12 439 GLN A O 1
ATOM 3519 N N . ARG A 1 440 ? 8.714 -20.941 18.740 1.00 88.62 440 ARG A N 1
ATOM 3520 C CA . ARG A 1 440 ? 7.554 -20.192 19.257 1.00 88.62 440 ARG A CA 1
ATOM 3521 C C . ARG A 1 440 ? 6.233 -20.929 19.051 1.00 88.62 440 ARG A C 1
ATOM 3523 O O . ARG A 1 440 ? 5.392 -20.923 19.944 1.00 88.62 440 ARG A O 1
ATOM 3530 N N . GLU A 1 441 ? 6.043 -21.589 17.911 1.00 88.12 441 GLU A N 1
ATOM 3531 C CA . GLU A 1 441 ? 4.841 -22.386 17.652 1.00 88.12 441 GLU A CA 1
ATOM 3532 C C . GLU A 1 441 ? 4.726 -23.576 18.624 1.00 88.12 441 GLU A C 1
ATOM 3534 O O . GLU A 1 441 ? 3.630 -23.882 19.098 1.00 88.12 441 GLU A O 1
ATOM 3539 N N . THR A 1 442 ? 5.843 -24.225 18.981 1.00 88.31 442 THR A N 1
ATOM 3540 C CA . THR A 1 442 ? 5.843 -25.296 19.996 1.00 88.31 442 THR A CA 1
ATOM 3541 C C . THR A 1 442 ? 5.638 -24.777 21.421 1.00 88.31 442 THR A C 1
ATOM 3543 O O . THR A 1 442 ? 4.876 -25.382 22.175 1.00 88.31 442 THR A O 1
ATOM 3546 N N . GLU A 1 443 ? 6.228 -23.631 21.774 1.00 88.81 443 GLU A N 1
ATOM 3547 C CA . GLU A 1 443 ? 6.033 -22.967 23.072 1.00 88.81 443 GLU A CA 1
ATOM 3548 C C . GLU A 1 443 ? 4.566 -22.554 23.273 1.00 88.81 443 GLU A C 1
ATOM 3550 O O . GLU A 1 443 ? 3.970 -22.874 24.302 1.00 88.81 443 GLU A O 1
ATOM 3555 N N . VAL A 1 444 ? 3.946 -21.929 22.263 1.00 89.44 444 VAL A N 1
ATOM 3556 C CA . VAL A 1 444 ? 2.525 -21.539 22.295 1.00 89.44 444 VAL A CA 1
ATOM 3557 C C . VAL A 1 444 ? 1.611 -22.760 22.417 1.00 89.44 444 VAL A C 1
ATOM 3559 O O . VAL A 1 444 ? 0.679 -22.732 23.219 1.00 89.44 444 VAL A O 1
ATOM 3562 N N . LYS A 1 445 ? 1.881 -23.856 21.693 1.00 87.75 445 LYS A N 1
ATOM 3563 C CA . LYS A 1 445 ? 1.095 -25.101 21.810 1.00 87.75 445 LYS A CA 1
ATOM 3564 C C . LYS A 1 445 ? 1.185 -25.716 23.208 1.00 87.75 445 LYS A C 1
ATOM 3566 O O . LYS A 1 445 ? 0.161 -26.126 23.753 1.00 87.75 445 LYS A O 1
ATOM 3571 N N . ALA A 1 446 ? 2.377 -25.742 23.808 1.00 87.62 446 ALA A N 1
ATOM 3572 C CA . ALA A 1 446 ? 2.566 -26.227 25.174 1.00 87.62 446 ALA A CA 1
ATOM 3573 C C . ALA A 1 446 ? 1.842 -25.340 26.205 1.00 87.62 446 ALA A C 1
ATOM 3575 O O . ALA A 1 446 ? 1.201 -25.851 27.128 1.00 87.62 446 ALA A O 1
ATOM 3576 N N . GLU A 1 447 ? 1.881 -24.016 26.031 1.00 89.00 447 GLU A N 1
ATOM 3577 C CA . GLU A 1 447 ? 1.158 -23.077 26.893 1.00 89.00 447 GLU A CA 1
ATOM 3578 C C . GLU A 1 447 ? -0.371 -23.208 26.736 1.00 89.00 447 GLU A C 1
ATOM 3580 O O . GLU A 1 447 ? -1.101 -23.165 27.728 1.00 89.00 447 GLU A O 1
ATOM 3585 N N . GLU A 1 448 ? -0.871 -23.424 25.515 1.00 89.44 448 GLU A N 1
ATOM 3586 C CA . GLU A 1 448 ? -2.293 -23.653 25.237 1.00 89.44 448 GLU A CA 1
ATOM 3587 C C . GLU A 1 448 ? -2.792 -24.973 25.850 1.00 89.44 448 GLU A C 1
ATOM 3589 O O . GLU A 1 448 ? -3.881 -25.018 26.425 1.00 89.44 448 GLU A O 1
ATOM 3594 N N . GLU A 1 449 ? -1.998 -26.046 25.792 1.00 89.25 449 GLU A N 1
ATOM 3595 C CA . GLU A 1 449 ? -2.330 -27.318 26.444 1.00 89.25 449 GLU A CA 1
ATOM 3596 C C . GLU A 1 449 ? -2.338 -27.192 27.978 1.00 89.25 449 GLU A C 1
ATOM 3598 O O . GLU A 1 449 ? -3.239 -27.712 28.642 1.00 89.25 449 GLU A O 1
ATOM 3603 N N . ASN A 1 450 ? -1.395 -26.437 28.549 1.00 90.44 450 ASN A N 1
ATOM 3604 C CA . ASN A 1 450 ? -1.370 -26.134 29.981 1.00 90.44 450 ASN A CA 1
ATOM 3605 C C . ASN A 1 450 ? -2.597 -25.299 30.406 1.00 90.44 450 ASN A C 1
ATOM 3607 O O . ASN A 1 450 ? -3.269 -25.613 31.388 1.00 90.44 450 ASN A O 1
ATOM 3611 N N . LYS A 1 451 ? -2.973 -24.288 29.608 1.00 90.50 451 LYS A N 1
ATOM 3612 C CA . LYS A 1 451 ? -4.209 -23.508 29.803 1.00 90.50 451 LYS A CA 1
ATOM 3613 C C . LYS A 1 451 ? -5.457 -24.396 29.746 1.00 90.50 451 LYS A C 1
ATOM 3615 O O . LYS A 1 451 ? -6.321 -24.259 30.607 1.00 90.50 451 LYS A O 1
ATOM 3620 N N . LYS A 1 452 ? -5.539 -25.345 28.804 1.00 89.06 452 LYS A N 1
ATOM 3621 C CA . LYS A 1 452 ? -6.648 -26.320 28.718 1.00 89.06 452 LYS A CA 1
ATOM 3622 C C . LYS A 1 452 ? -6.745 -27.203 29.967 1.00 89.06 452 LYS A C 1
ATOM 3624 O O . LYS A 1 452 ? -7.849 -27.390 30.475 1.00 89.06 452 LYS A O 1
ATOM 3629 N N . LYS A 1 453 ? -5.616 -27.685 30.499 1.00 91.44 453 LYS A N 1
ATOM 3630 C CA . LYS A 1 453 ? -5.562 -28.463 31.753 1.00 91.44 453 LYS A CA 1
ATOM 3631 C C . LYS A 1 453 ? -6.063 -27.647 32.952 1.00 91.44 453 LYS A C 1
ATOM 3633 O O . LYS A 1 453 ? -6.963 -28.099 33.654 1.00 91.44 453 LYS A O 1
ATOM 3638 N N . ASN A 1 454 ? -5.584 -26.412 33.110 1.00 89.56 454 ASN A N 1
ATOM 3639 C CA . ASN A 1 454 ? -6.029 -25.511 34.181 1.00 89.56 454 ASN A CA 1
ATOM 3640 C C . ASN A 1 454 ? -7.525 -25.154 34.071 1.00 89.56 454 ASN A C 1
ATOM 3642 O O . ASN A 1 454 ? -8.222 -25.085 35.082 1.00 89.56 454 ASN A O 1
ATOM 3646 N N . ILE A 1 455 ? -8.044 -24.951 32.853 1.00 89.06 455 ILE A N 1
ATOM 3647 C CA . ILE A 1 455 ? -9.474 -24.694 32.616 1.00 89.06 455 ILE A CA 1
ATOM 3648 C C . ILE A 1 455 ? -10.322 -25.921 32.976 1.00 89.06 455 ILE A C 1
ATOM 3650 O O . ILE A 1 455 ? -11.379 -25.758 33.585 1.00 89.06 455 ILE A O 1
ATOM 3654 N N . ALA A 1 456 ? -9.872 -27.139 32.657 1.00 87.19 456 ALA A N 1
ATOM 3655 C CA . ALA A 1 456 ? -10.569 -28.366 33.042 1.00 87.19 456 ALA A CA 1
ATOM 3656 C C . ALA A 1 456 ? -10.639 -28.528 34.574 1.00 87.19 456 ALA A C 1
ATOM 3658 O O . ALA A 1 456 ? -11.726 -28.729 35.115 1.00 87.19 456 ALA A O 1
ATOM 3659 N N . GLU A 1 457 ? -9.519 -28.338 35.279 1.00 90.19 457 GLU A N 1
ATOM 3660 C CA . GLU A 1 457 ? -9.462 -28.412 36.747 1.00 90.19 457 GLU A CA 1
ATOM 3661 C C . GLU A 1 457 ? -10.347 -27.340 37.419 1.00 90.19 457 GLU A C 1
ATOM 3663 O O . GLU A 1 457 ? -11.065 -27.618 38.382 1.00 90.19 457 GLU A O 1
ATOM 3668 N N . LEU A 1 458 ? -10.351 -26.109 36.892 1.00 86.81 458 LEU A N 1
ATOM 3669 C CA . LEU A 1 458 ? -11.253 -25.051 37.358 1.00 86.81 458 LEU A CA 1
ATOM 3670 C C . LEU A 1 458 ? -12.724 -25.381 37.076 1.00 86.81 458 LEU A C 1
ATOM 3672 O O . LEU A 1 458 ? -13.576 -25.105 37.919 1.00 86.81 458 LEU A O 1
ATOM 3676 N N . THR A 1 459 ? -13.030 -26.005 35.938 1.00 87.94 459 THR A N 1
ATOM 3677 C CA . THR A 1 459 ? -14.397 -26.422 35.584 1.00 87.94 459 THR A CA 1
ATOM 3678 C C . THR A 1 459 ? -14.914 -27.493 36.546 1.00 87.94 459 THR A C 1
ATOM 3680 O O . THR A 1 459 ? -16.044 -27.390 37.016 1.00 87.94 459 THR A O 1
ATOM 3683 N N . GLU A 1 460 ? -14.091 -28.474 36.924 1.00 88.06 460 GLU A N 1
ATOM 3684 C CA . GLU A 1 460 ? -14.458 -29.491 37.919 1.00 88.06 460 GLU A CA 1
ATOM 3685 C C . GLU A 1 460 ? -14.672 -28.883 39.321 1.00 88.06 460 GLU A C 1
ATOM 3687 O O . GLU A 1 460 ? -15.626 -29.234 40.027 1.00 88.06 460 GLU A O 1
ATOM 3692 N N . LYS A 1 461 ? -13.852 -27.896 39.709 1.00 83.44 461 LYS A N 1
ATOM 3693 C CA . LYS A 1 461 ? -14.031 -27.122 40.954 1.00 83.44 461 LYS A CA 1
ATOM 3694 C C . LYS A 1 461 ? -15.306 -26.269 40.945 1.00 83.44 461 LYS A C 1
ATOM 3696 O O . LYS A 1 461 ? -15.979 -26.168 41.969 1.00 83.44 461 LYS A O 1
ATOM 3701 N N . VAL A 1 462 ? -15.689 -25.703 39.798 1.00 82.88 462 VAL A N 1
ATOM 3702 C CA . VAL A 1 462 ? -16.978 -25.009 39.640 1.00 82.88 462 VAL A CA 1
ATOM 3703 C C . VAL A 1 462 ? -18.137 -26.004 39.732 1.00 82.88 462 VAL A C 1
ATOM 3705 O O . VAL A 1 462 ? -19.002 -25.820 40.580 1.00 82.88 462 VAL A O 1
ATOM 3708 N N . GLN A 1 463 ? -18.119 -27.108 38.980 1.00 81.06 463 GLN A N 1
ATOM 3709 C CA . GLN A 1 463 ? -19.191 -28.119 38.997 1.00 81.06 463 GLN A CA 1
ATOM 3710 C C . GLN A 1 463 ? -19.372 -28.814 40.357 1.00 81.06 463 GLN A C 1
ATOM 3712 O O . GLN A 1 463 ? -20.462 -29.290 40.680 1.00 81.06 463 GLN A O 1
ATOM 3717 N N . SER A 1 464 ? -18.315 -28.917 41.166 1.00 78.62 464 SER A N 1
ATOM 3718 C CA . SER A 1 464 ? -18.413 -29.403 42.549 1.00 78.62 464 SER A CA 1
ATOM 3719 C C . SER A 1 464 ? -18.957 -28.334 43.504 1.00 78.62 464 SER A C 1
ATOM 3721 O O . SER A 1 464 ? -19.772 -28.668 44.362 1.00 78.62 464 SER A O 1
ATOM 3723 N N . SER A 1 465 ? -18.617 -27.056 43.307 1.00 75.88 465 SER A N 1
ATOM 3724 C CA . SER A 1 465 ? -19.211 -25.922 44.034 1.00 75.88 465 SER A CA 1
ATOM 3725 C C . SER A 1 465 ? -20.701 -25.717 43.707 1.00 75.88 465 SER A C 1
ATOM 3727 O O . SER A 1 465 ? -21.523 -25.544 44.609 1.00 75.88 465 SER A O 1
ATOM 3729 N N . GLU A 1 466 ? -21.097 -25.839 42.436 1.00 76.62 466 GLU A N 1
ATOM 3730 C CA . GLU A 1 466 ? -22.492 -25.733 41.984 1.00 76.62 466 GLU A CA 1
ATOM 3731 C C . GLU A 1 466 ? -23.407 -26.755 42.670 1.00 76.62 466 GLU A C 1
ATOM 3733 O O . GLU A 1 466 ? -24.542 -26.427 43.010 1.00 76.62 466 GLU A O 1
ATOM 3738 N N . LYS A 1 467 ? -22.904 -27.962 42.974 1.00 81.19 467 LYS A N 1
ATOM 3739 C CA . LYS A 1 467 ? -23.636 -28.996 43.735 1.00 81.19 467 LYS A CA 1
ATOM 3740 C C . LYS A 1 467 ? -23.895 -28.607 45.197 1.00 81.19 467 LYS A C 1
ATOM 3742 O O . LYS A 1 467 ? -24.822 -29.138 45.803 1.00 81.19 467 LYS A O 1
ATOM 3747 N N . ILE A 1 468 ? -23.130 -27.670 45.765 1.00 80.38 468 ILE A N 1
ATOM 3748 C CA . ILE A 1 468 ? -23.333 -27.152 47.129 1.00 80.38 468 ILE A CA 1
ATOM 3749 C C . ILE A 1 468 ? -24.461 -26.106 47.152 1.00 80.38 468 ILE A C 1
ATOM 3751 O O . ILE A 1 468 ? -25.205 -26.016 48.132 1.00 80.38 468 ILE A O 1
ATOM 3755 N N . MET A 1 469 ? -24.651 -25.346 46.068 1.00 79.75 469 MET A N 1
ATOM 3756 C CA . MET A 1 469 ? -25.658 -24.282 46.004 1.00 79.75 469 MET A CA 1
ATOM 3757 C C . MET A 1 469 ? -27.109 -24.748 46.271 1.00 79.75 469 MET A C 1
ATOM 3759 O O . MET A 1 469 ? -27.755 -24.120 47.115 1.00 79.75 469 MET A O 1
ATOM 3763 N N . PRO A 1 470 ? -27.645 -25.835 45.669 1.00 82.62 470 PRO A N 1
ATOM 3764 C CA . PRO A 1 470 ? -28.994 -26.310 45.984 1.00 82.62 470 PRO A CA 1
ATOM 3765 C C . PRO A 1 470 ? -29.104 -26.851 47.417 1.00 82.62 470 PRO A C 1
ATOM 3767 O O . PRO A 1 470 ? -30.147 -26.687 48.046 1.00 82.62 470 PRO A O 1
ATOM 3770 N N . ILE A 1 471 ? -28.027 -27.415 47.983 1.00 82.12 471 ILE A N 1
ATOM 3771 C CA . ILE A 1 471 ? -27.995 -27.862 49.387 1.00 82.12 471 ILE A CA 1
ATOM 3772 C C . ILE A 1 471 ? -28.150 -26.654 50.324 1.00 82.12 471 ILE A C 1
ATOM 3774 O O . ILE A 1 471 ? -28.930 -26.705 51.276 1.00 82.12 471 ILE A O 1
ATOM 3778 N N . ILE A 1 472 ? -27.465 -25.541 50.036 1.00 80.62 472 ILE A N 1
ATOM 3779 C CA . ILE A 1 472 ? -27.618 -24.279 50.779 1.00 80.62 472 ILE A CA 1
ATOM 3780 C C . ILE A 1 472 ? -29.033 -23.707 50.605 1.00 80.62 472 ILE A C 1
ATOM 3782 O O . ILE A 1 472 ? -29.652 -23.311 51.592 1.00 80.62 472 ILE A O 1
ATOM 3786 N N . GLN A 1 473 ? -29.579 -23.695 49.384 1.00 82.81 473 GLN A N 1
ATOM 3787 C CA . GLN A 1 473 ? -30.940 -23.208 49.121 1.00 82.81 473 GLN A CA 1
ATOM 3788 C C . GLN A 1 473 ? -32.004 -24.018 49.876 1.00 82.81 473 GLN A C 1
ATOM 3790 O O . GLN A 1 473 ? -32.872 -23.429 50.520 1.00 82.81 473 GLN A O 1
ATOM 3795 N N . GLN A 1 474 ? -31.913 -25.351 49.863 1.00 87.56 474 GLN A N 1
ATOM 3796 C CA . GLN A 1 474 ? -32.835 -26.223 50.592 1.00 87.56 474 GLN A CA 1
ATOM 3797 C C . GLN A 1 474 ? -32.716 -26.026 52.109 1.00 87.56 474 GLN A C 1
ATOM 3799 O O . GLN A 1 474 ? -33.727 -25.839 52.785 1.00 87.56 474 GLN A O 1
ATOM 3804 N N . ARG A 1 475 ? -31.490 -25.960 52.642 1.00 87.81 475 ARG A N 1
ATOM 3805 C CA . ARG A 1 475 ? -31.244 -25.708 54.070 1.00 87.81 475 ARG A CA 1
ATOM 3806 C C . ARG A 1 475 ? -31.785 -24.342 54.514 1.00 87.81 475 ARG A C 1
ATOM 3808 O O . ARG A 1 475 ? -32.367 -24.238 55.589 1.00 87.81 475 ARG A O 1
ATOM 3815 N N . ASN A 1 476 ? -31.677 -23.319 53.665 1.00 85.00 476 ASN A N 1
ATOM 3816 C CA . ASN A 1 476 ? -32.285 -22.006 53.896 1.00 85.00 476 ASN A CA 1
ATOM 3817 C C . ASN A 1 476 ? -33.821 -22.055 53.863 1.00 85.00 476 ASN A C 1
ATOM 3819 O O . ASN A 1 476 ? -34.461 -21.409 54.692 1.00 85.00 476 ASN A O 1
ATOM 3823 N N . ALA A 1 477 ? -34.426 -22.834 52.960 1.00 86.88 477 ALA A N 1
ATOM 3824 C CA . ALA A 1 477 ? -35.876 -23.040 52.939 1.00 86.88 477 ALA A CA 1
ATOM 3825 C C . ALA A 1 477 ? -36.375 -23.748 54.214 1.00 86.88 477 ALA A C 1
ATOM 3827 O O . ALA A 1 477 ? -37.410 -23.369 54.763 1.00 86.88 477 ALA A O 1
ATOM 3828 N N . ASP A 1 478 ? -35.618 -24.716 54.735 1.00 87.44 478 ASP A N 1
ATOM 3829 C CA . ASP A 1 478 ? -35.932 -25.385 56.001 1.00 87.44 478 ASP A CA 1
ATOM 3830 C C . ASP A 1 478 ? -35.749 -24.466 57.221 1.00 87.44 478 ASP A C 1
ATOM 3832 O O . ASP A 1 478 ? -36.602 -24.471 58.111 1.00 87.44 478 ASP A O 1
ATOM 3836 N N . TYR A 1 479 ? -34.740 -23.585 57.238 1.00 88.94 479 TYR A N 1
ATOM 3837 C CA . TYR A 1 479 ? -34.650 -22.530 58.257 1.00 88.94 479 TYR A CA 1
ATOM 3838 C C . TYR A 1 479 ? -35.843 -21.558 58.195 1.00 88.94 479 TYR A C 1
ATOM 3840 O O . TYR A 1 479 ? -36.398 -21.214 59.237 1.00 88.94 479 TYR A O 1
ATOM 3848 N N . GLN A 1 480 ? -36.308 -21.166 57.003 1.00 86.50 480 GLN A N 1
ATOM 3849 C CA . GLN A 1 480 ? -37.508 -20.323 56.865 1.00 86.50 480 GLN A CA 1
ATOM 3850 C C . GLN A 1 480 ? -38.782 -21.034 57.360 1.00 86.50 480 GLN A C 1
ATOM 3852 O O . GLN A 1 480 ? -39.597 -20.421 58.050 1.00 86.50 480 GLN A O 1
ATOM 3857 N N . ARG A 1 481 ? -38.932 -22.344 57.104 1.00 90.69 481 ARG A N 1
ATOM 3858 C CA . ARG A 1 481 ? -40.016 -23.167 57.683 1.00 90.69 481 ARG A CA 1
ATOM 3859 C C . ARG A 1 481 ? -39.959 -23.199 59.215 1.00 90.69 481 ARG A C 1
ATOM 3861 O O . ARG A 1 481 ? -40.993 -23.049 59.864 1.00 90.69 481 ARG A O 1
ATOM 3868 N N . GLN A 1 482 ? -38.769 -23.361 59.799 1.00 89.44 482 GLN A N 1
ATOM 3869 C CA . GLN A 1 482 ? -38.582 -23.336 61.256 1.00 89.44 482 GLN A CA 1
ATOM 3870 C C . GLN A 1 482 ? -38.932 -21.966 61.856 1.00 89.44 482 GLN A C 1
ATOM 3872 O O . GLN A 1 482 ? -39.641 -21.909 62.861 1.00 89.44 482 GLN A O 1
ATOM 3877 N N . ILE A 1 483 ? -38.523 -20.869 61.210 1.00 88.75 483 ILE A N 1
ATOM 3878 C CA . ILE A 1 483 ? -38.867 -19.500 61.624 1.00 88.75 483 ILE A CA 1
ATOM 3879 C C . ILE A 1 483 ? -40.385 -19.277 61.578 1.00 88.75 483 ILE A C 1
ATOM 3881 O O . ILE A 1 483 ? -40.949 -18.791 62.558 1.00 88.75 483 ILE A O 1
ATOM 3885 N N . ALA A 1 484 ? -41.069 -19.682 60.503 1.00 85.75 484 ALA A N 1
ATOM 3886 C CA . ALA A 1 484 ? -42.526 -19.565 60.396 1.00 85.75 484 ALA A CA 1
ATOM 3887 C C . ALA A 1 484 ? -43.269 -20.404 61.462 1.00 85.75 484 ALA A C 1
ATOM 3889 O O . ALA A 1 484 ? -44.261 -19.951 62.042 1.00 85.75 484 ALA A O 1
ATOM 3890 N N . SER A 1 485 ? -42.757 -21.598 61.782 1.00 91.94 485 SER A N 1
ATOM 3891 C CA . SER A 1 485 ? -43.275 -22.445 62.867 1.00 91.94 485 SER A CA 1
ATOM 3892 C C . SER A 1 485 ? -43.109 -21.779 64.242 1.00 91.94 485 SER A C 1
ATOM 3894 O O . SER A 1 485 ? -44.077 -21.645 64.992 1.00 91.94 485 SER A O 1
ATOM 3896 N N . MET A 1 486 ? -41.919 -21.243 64.541 1.00 86.81 486 MET A N 1
ATOM 3897 C CA . MET A 1 486 ? -41.668 -20.464 65.761 1.00 86.81 486 MET A CA 1
ATOM 3898 C C . MET A 1 486 ? -42.550 -19.213 65.856 1.00 86.81 486 MET A C 1
ATOM 3900 O O . MET A 1 486 ? -43.086 -18.932 66.924 1.00 86.81 486 MET A O 1
ATOM 3904 N N . GLN A 1 487 ? -42.742 -18.472 64.762 1.00 88.62 487 GLN A N 1
ATOM 3905 C CA . GLN A 1 487 ? -43.634 -17.306 64.727 1.00 88.62 487 GLN A CA 1
ATOM 3906 C C . GLN A 1 487 ? -45.089 -17.689 65.029 1.00 88.62 487 GLN A C 1
ATOM 3908 O O . GLN A 1 487 ? -45.774 -16.968 65.755 1.00 88.62 487 GLN A O 1
ATOM 3913 N N . THR A 1 488 ? -45.540 -18.846 64.536 1.00 88.06 488 THR A N 1
ATOM 3914 C CA . THR A 1 488 ? -46.875 -19.394 64.823 1.00 88.06 488 THR A CA 1
ATOM 3915 C C . THR A 1 488 ? -47.015 -19.760 66.304 1.00 88.06 488 THR A C 1
ATOM 3917 O O . THR A 1 488 ? -47.953 -19.306 66.954 1.00 88.06 488 THR A O 1
ATOM 3920 N N . LEU A 1 489 ? -46.034 -20.467 66.878 1.00 89.56 489 LEU A N 1
ATOM 3921 C CA . LEU A 1 489 ? -45.980 -20.780 68.314 1.00 89.56 489 LEU A CA 1
ATOM 3922 C C . LEU A 1 489 ? -45.958 -19.522 69.200 1.00 89.56 489 LEU A C 1
ATOM 3924 O O . LEU A 1 489 ? -46.683 -19.450 70.190 1.00 89.56 489 LEU A O 1
ATOM 3928 N N . VAL A 1 490 ? -45.171 -18.505 68.837 1.00 88.19 490 VAL A N 1
ATOM 3929 C CA . VAL A 1 490 ? -45.127 -17.216 69.550 1.00 88.19 490 VAL A CA 1
ATOM 3930 C C . VAL A 1 490 ? -46.470 -16.487 69.466 1.00 88.19 490 VAL A C 1
ATOM 3932 O O . VAL A 1 490 ? -46.880 -15.868 70.449 1.00 88.19 490 VAL A O 1
ATOM 3935 N N . LYS A 1 491 ? -47.180 -16.573 68.333 1.00 88.25 491 LYS A N 1
ATOM 3936 C CA . LYS A 1 491 ? -48.539 -16.033 68.214 1.00 88.25 491 LYS A CA 1
ATOM 3937 C C . LYS A 1 491 ? -49.513 -16.786 69.122 1.00 88.25 491 LYS A C 1
ATOM 3939 O O . LYS A 1 491 ? -50.186 -16.148 69.921 1.00 88.25 491 LYS A O 1
ATOM 3944 N N . GLU A 1 492 ? -49.536 -18.118 69.074 1.00 87.19 492 GLU A N 1
ATOM 3945 C CA . GLU A 1 492 ? -50.396 -18.925 69.948 1.00 87.19 492 GLU A CA 1
ATOM 3946 C C . GLU A 1 492 ? -50.167 -18.649 71.439 1.00 87.19 492 GLU A C 1
ATOM 3948 O O . GLU A 1 492 ? -51.123 -18.638 72.211 1.00 87.19 492 GLU A O 1
ATOM 3953 N N . LEU A 1 493 ? -48.914 -18.452 71.859 1.00 85.12 493 LEU A N 1
ATOM 3954 C CA . LEU A 1 493 ? -48.589 -18.110 73.244 1.00 85.12 493 LEU A CA 1
ATOM 3955 C C . LEU A 1 493 ? -49.120 -16.720 73.615 1.00 85.12 493 LEU A C 1
ATOM 3957 O O . LEU A 1 493 ? -49.769 -16.591 74.649 1.00 85.12 493 LEU A O 1
ATOM 3961 N N . LYS A 1 494 ? -48.950 -15.714 72.745 1.00 83.94 494 LYS A N 1
ATOM 3962 C CA . LYS A 1 494 ? -49.549 -14.382 72.940 1.00 83.94 494 LYS A CA 1
ATOM 3963 C C . LYS A 1 494 ? -51.074 -14.440 73.016 1.00 83.94 494 LYS A C 1
ATOM 3965 O O . LYS A 1 494 ? -51.643 -13.861 73.933 1.00 83.94 494 LYS A O 1
ATOM 3970 N N . ASP A 1 495 ? -51.725 -15.171 72.115 1.00 84.62 495 ASP A N 1
ATOM 3971 C CA . ASP A 1 495 ? -53.184 -15.320 72.098 1.00 84.62 495 ASP A CA 1
ATOM 3972 C C . ASP A 1 495 ? -53.682 -16.030 73.382 1.00 84.62 495 ASP A C 1
ATOM 3974 O O . ASP A 1 495 ? -54.683 -15.624 73.978 1.00 84.62 495 ASP A O 1
ATOM 3978 N N . LYS A 1 496 ? -52.944 -17.038 73.880 1.00 83.06 496 LYS A N 1
ATOM 3979 C CA . LYS A 1 496 ? -53.217 -17.724 75.162 1.00 83.06 496 LYS A CA 1
ATOM 3980 C C . LYS A 1 496 ? -53.004 -16.813 76.376 1.00 83.06 496 LYS A C 1
ATOM 3982 O O . LYS A 1 496 ? -53.817 -16.852 77.299 1.00 83.06 496 LYS A O 1
ATOM 3987 N N . ASP A 1 497 ? -51.966 -15.981 76.388 1.00 81.88 497 ASP A N 1
ATOM 3988 C CA . ASP A 1 497 ? -51.706 -15.045 77.487 1.00 81.88 497 ASP A CA 1
ATOM 3989 C C . ASP A 1 497 ? -52.677 -13.854 77.480 1.00 81.88 497 ASP A C 1
ATOM 3991 O O . ASP A 1 497 ? -53.171 -13.476 78.540 1.00 81.88 497 ASP A O 1
ATOM 3995 N N . GLN A 1 498 ? -53.095 -13.361 76.311 1.00 81.75 498 GLN A N 1
ATOM 3996 C CA . GLN A 1 498 ? -54.198 -12.399 76.179 1.00 81.75 498 GLN A CA 1
ATOM 3997 C C . GLN A 1 498 ? -55.526 -12.994 76.697 1.00 81.75 498 GLN A C 1
ATOM 3999 O O . GLN A 1 498 ? -56.308 -12.316 77.373 1.00 81.75 498 GLN A O 1
ATOM 4004 N N . GLN A 1 499 ? -55.779 -14.286 76.443 1.00 80.81 499 GLN A N 1
ATOM 4005 C CA . GLN A 1 499 ? -56.946 -15.002 76.975 1.00 80.81 499 GLN A CA 1
ATOM 4006 C C . GLN A 1 499 ? -56.856 -15.245 78.497 1.00 80.81 499 GLN A C 1
ATOM 4008 O O . GLN A 1 499 ? -57.879 -15.268 79.185 1.00 80.81 499 GLN A O 1
ATOM 4013 N N . ARG A 1 500 ? -55.649 -15.400 79.054 1.00 80.88 500 ARG A N 1
ATOM 4014 C CA . ARG A 1 500 ? -55.421 -15.447 80.510 1.00 80.88 500 ARG A CA 1
ATOM 4015 C C . ARG A 1 500 ? -55.640 -14.079 81.148 1.00 80.88 500 ARG A C 1
ATOM 4017 O O . ARG A 1 500 ? -56.370 -13.989 82.127 1.00 80.88 500 ARG A O 1
ATOM 4024 N N . GLU A 1 501 ? -55.074 -13.021 80.576 1.00 77.69 501 GLU A N 1
ATOM 4025 C CA . GLU A 1 501 ? -55.199 -11.647 81.070 1.00 77.69 501 GLU A CA 1
ATOM 4026 C C . GLU A 1 501 ? -56.668 -11.189 81.103 1.00 77.69 501 GLU A C 1
ATOM 4028 O O . GLU A 1 501 ? -57.127 -10.625 82.094 1.00 77.69 501 GLU A O 1
ATOM 4033 N N . THR A 1 502 ? -57.439 -11.489 80.054 1.00 78.69 502 THR A N 1
ATOM 4034 C CA . THR A 1 502 ? -58.882 -11.190 80.006 1.00 78.69 502 THR A CA 1
ATOM 4035 C C . THR A 1 502 ? -59.693 -12.003 81.020 1.00 78.69 502 THR A C 1
ATOM 4037 O O . THR A 1 502 ? -60.574 -11.437 81.667 1.00 78.69 502 THR A O 1
ATOM 4040 N N . LYS A 1 503 ? -59.365 -13.285 81.248 1.00 77.94 503 LYS A N 1
ATOM 4041 C CA . LYS A 1 503 ? -59.963 -14.084 82.338 1.00 77.94 503 LYS A CA 1
ATOM 4042 C C . LYS A 1 503 ? -59.634 -13.522 83.723 1.00 77.94 503 LYS A C 1
ATOM 4044 O O . LYS A 1 503 ? -60.541 -13.376 84.536 1.00 77.94 503 LYS A O 1
ATOM 4049 N N . VAL A 1 504 ? -58.376 -13.155 83.976 1.00 78.50 504 VAL A N 1
ATOM 4050 C CA . VAL A 1 504 ? -57.945 -12.554 85.250 1.00 78.50 504 VAL A CA 1
ATOM 4051 C C . VAL A 1 504 ? -58.666 -11.228 85.496 1.00 78.50 504 VAL A C 1
ATOM 4053 O O . VAL A 1 504 ? -59.188 -11.033 86.589 1.00 78.50 504 VAL A O 1
ATOM 4056 N N . LYS A 1 505 ? -58.793 -10.359 84.483 1.00 77.62 505 LYS A N 1
ATOM 4057 C CA . LYS A 1 505 ? -59.558 -9.103 84.590 1.00 77.62 505 LYS A CA 1
ATOM 4058 C C . LYS A 1 505 ? -61.040 -9.345 84.896 1.00 77.62 505 LYS A C 1
ATOM 4060 O O . LYS A 1 505 ? -61.587 -8.672 85.764 1.00 77.62 505 LYS A O 1
ATOM 4065 N N . ALA A 1 506 ? -61.673 -10.330 84.253 1.00 77.00 506 ALA A N 1
ATOM 4066 C CA . ALA A 1 506 ? -63.062 -10.697 84.538 1.00 77.00 506 ALA A CA 1
ATOM 4067 C C . ALA A 1 506 ? -63.243 -11.259 85.964 1.00 77.00 506 ALA A C 1
ATOM 4069 O O . ALA A 1 506 ? -64.192 -10.897 86.660 1.00 77.00 506 ALA A O 1
ATOM 4070 N N . GLU A 1 507 ? -62.314 -12.097 86.439 1.00 78.56 507 GLU A N 1
ATOM 4071 C CA . GLU A 1 507 ? -62.294 -12.556 87.832 1.00 78.56 507 GLU A CA 1
ATOM 4072 C C . GLU A 1 507 ? -62.071 -11.412 88.828 1.00 78.56 507 GLU A C 1
ATOM 4074 O O . GLU A 1 507 ? -62.694 -11.397 89.887 1.00 78.56 507 GLU A O 1
ATOM 4079 N N . GLU A 1 508 ? -61.178 -10.472 88.522 1.00 78.50 508 GLU A N 1
ATOM 4080 C CA . GLU A 1 508 ? -60.879 -9.316 89.368 1.00 78.50 508 GLU A CA 1
ATOM 4081 C C . GLU A 1 508 ? -62.084 -8.369 89.458 1.00 78.50 508 GLU A C 1
ATOM 4083 O O . GLU A 1 508 ? -62.420 -7.901 90.544 1.00 78.50 508 GLU A O 1
ATOM 4088 N N . GLU A 1 509 ? -62.793 -8.138 88.351 1.00 79.25 509 GLU A N 1
ATOM 4089 C CA . GLU A 1 509 ? -64.038 -7.366 88.336 1.00 79.25 509 GLU A CA 1
ATOM 4090 C C . GLU A 1 509 ? -65.156 -8.067 89.126 1.00 79.25 509 GLU A C 1
ATOM 4092 O O . GLU A 1 509 ? -65.877 -7.420 89.886 1.00 79.25 509 GLU A O 1
ATOM 4097 N N . ASN A 1 510 ? -65.266 -9.396 89.025 1.00 82.56 510 ASN A N 1
ATOM 4098 C CA . ASN A 1 510 ? -66.217 -10.177 89.819 1.00 82.56 510 ASN A CA 1
ATOM 4099 C C . ASN A 1 510 ? -65.878 -10.129 91.324 1.00 82.56 510 ASN A C 1
ATOM 4101 O O . ASN A 1 510 ? -66.749 -9.902 92.161 1.00 82.56 510 ASN A O 1
ATOM 4105 N N . LYS A 1 511 ? -64.590 -10.238 91.679 1.00 81.88 511 LYS A N 1
ATOM 4106 C CA . LYS A 1 511 ? -64.102 -10.066 93.060 1.00 81.88 511 LYS A CA 1
ATOM 4107 C C . LYS A 1 511 ? -64.387 -8.650 93.578 1.00 81.88 511 LYS A C 1
ATOM 4109 O O . LYS A 1 511 ? -64.844 -8.518 94.709 1.00 81.88 511 LYS A O 1
ATOM 4114 N N . LYS A 1 512 ? -64.215 -7.604 92.759 1.00 79.06 512 LYS A N 1
ATOM 4115 C CA . LYS A 1 512 ? -64.578 -6.215 93.107 1.00 79.06 512 LYS A CA 1
ATOM 4116 C C . LYS A 1 512 ? -66.078 -6.044 93.365 1.00 79.06 512 LYS A C 1
ATOM 4118 O O . LYS A 1 512 ? -66.433 -5.386 94.338 1.00 79.06 512 LYS A O 1
ATOM 4123 N N . LYS A 1 513 ? -66.950 -6.666 92.562 1.00 81.50 513 LYS A N 1
ATOM 4124 C CA . LYS A 1 513 ? -68.411 -6.656 92.784 1.00 81.50 513 LYS A CA 1
ATOM 4125 C C . LYS A 1 513 ? -68.786 -7.327 94.109 1.00 81.50 513 LYS A C 1
ATOM 4127 O O . LYS A 1 513 ? -69.486 -6.717 94.912 1.00 81.50 513 LYS A O 1
ATOM 4132 N N . ASN A 1 514 ? -68.226 -8.502 94.397 1.00 78.56 514 ASN A N 1
ATOM 4133 C CA . ASN A 1 514 ? -68.452 -9.197 95.670 1.00 78.56 514 ASN A CA 1
ATOM 4134 C C . ASN A 1 514 ? -67.914 -8.405 96.877 1.00 78.56 514 ASN A C 1
ATOM 4136 O O . ASN A 1 514 ? -68.547 -8.377 9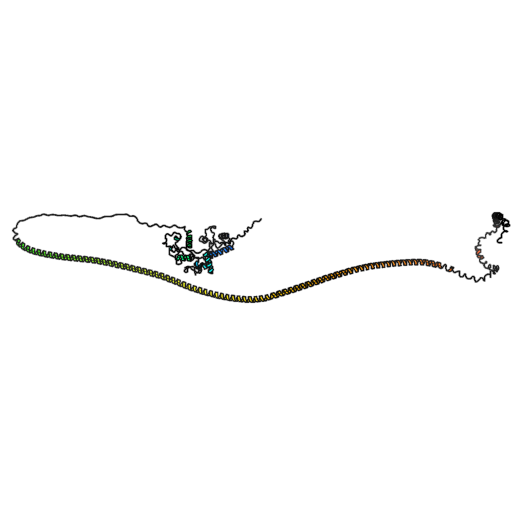7.930 1.00 78.56 514 ASN A O 1
ATOM 4140 N N . ILE A 1 515 ? -66.761 -7.737 96.739 1.00 78.88 515 ILE A N 1
ATOM 4141 C CA . ILE A 1 515 ? -66.210 -6.860 97.784 1.00 78.88 515 ILE A CA 1
ATOM 4142 C C . ILE A 1 515 ? -67.119 -5.645 98.008 1.00 78.88 515 ILE A C 1
ATOM 4144 O O . ILE A 1 515 ? -67.349 -5.286 99.161 1.00 78.88 515 ILE A O 1
ATOM 4148 N N . ALA A 1 516 ? -67.681 -5.040 96.956 1.00 75.75 516 ALA A N 1
ATOM 4149 C CA . ALA A 1 516 ? -68.629 -3.933 97.095 1.00 75.75 516 ALA A CA 1
ATOM 4150 C C . ALA A 1 516 ? -69.911 -4.364 97.836 1.00 75.75 516 ALA A C 1
ATOM 4152 O O . ALA A 1 516 ? -70.303 -3.707 98.798 1.00 75.75 516 ALA A O 1
ATOM 4153 N N . GLU A 1 517 ? -70.497 -5.509 97.471 1.00 82.00 517 GLU A N 1
ATOM 4154 C CA . GLU A 1 517 ? -71.683 -6.069 98.139 1.00 82.00 517 GLU A CA 1
ATOM 4155 C C . GLU A 1 517 ? -71.412 -6.407 99.621 1.00 82.00 517 GLU A C 1
ATOM 4157 O O . GLU A 1 517 ? -72.232 -6.133 100.499 1.00 82.00 517 GLU A O 1
ATOM 4162 N N . LEU A 1 518 ? -70.236 -6.967 99.933 1.00 78.69 518 LEU A N 1
ATOM 4163 C CA . LEU A 1 518 ? -69.802 -7.186 101.318 1.00 78.69 518 LEU A CA 1
ATOM 4164 C C . LEU A 1 518 ? -69.562 -5.866 102.068 1.00 78.69 518 LEU A C 1
ATOM 4166 O O . LEU A 1 518 ? -69.904 -5.779 103.245 1.00 78.69 518 LEU A O 1
ATOM 4170 N N . THR A 1 519 ? -69.030 -4.835 101.406 1.00 79.44 519 THR A N 1
ATOM 4171 C CA . THR A 1 519 ? -68.812 -3.506 102.006 1.00 79.44 519 THR A CA 1
ATOM 4172 C C . THR A 1 519 ? -70.138 -2.839 102.371 1.00 79.44 519 THR A C 1
ATOM 4174 O O . THR A 1 519 ? -70.277 -2.326 103.477 1.00 79.44 519 THR A O 1
ATOM 4177 N N . GLU A 1 520 ? -71.141 -2.901 101.493 1.00 80.69 520 GLU A N 1
ATOM 4178 C CA . GLU A 1 520 ? -72.485 -2.375 101.759 1.00 80.69 520 GLU A CA 1
ATOM 4179 C C . GLU A 1 520 ? -73.166 -3.119 102.925 1.00 80.69 520 GLU A C 1
ATOM 4181 O O . GLU A 1 520 ? -73.746 -2.499 103.821 1.00 80.69 520 GLU A O 1
ATOM 4186 N N . LYS A 1 521 ? -73.006 -4.449 102.997 1.00 76.94 521 LYS A N 1
ATOM 4187 C CA . LYS A 1 521 ? -73.467 -5.253 104.143 1.00 76.94 521 LYS A CA 1
ATOM 4188 C C . LYS A 1 521 ? -72.755 -4.872 105.443 1.00 76.94 521 LYS A C 1
ATOM 4190 O O . LYS A 1 521 ? -73.432 -4.718 106.461 1.00 76.94 521 LYS A O 1
ATOM 4195 N N . VAL A 1 522 ? -71.437 -4.652 105.424 1.00 76.56 522 VAL A N 1
ATOM 4196 C CA . VAL A 1 522 ? -70.682 -4.162 106.594 1.00 76.56 522 VAL A CA 1
ATOM 4197 C C . VAL A 1 522 ? -71.188 -2.787 107.031 1.00 76.56 522 VAL A C 1
ATOM 4199 O O . VAL A 1 522 ? -71.542 -2.640 108.196 1.00 76.56 522 VAL A O 1
ATOM 4202 N N . GLN A 1 523 ? -71.355 -1.829 106.116 1.00 76.88 523 GLN A N 1
ATOM 4203 C CA . GLN A 1 523 ? -71.909 -0.504 106.431 1.00 76.88 523 GLN A CA 1
ATOM 4204 C C . GLN A 1 523 ? -73.332 -0.585 107.010 1.00 76.88 523 GLN A C 1
ATOM 4206 O O . GLN A 1 523 ? -73.676 0.154 107.936 1.00 76.88 523 GLN A O 1
ATOM 4211 N N . SER A 1 524 ? -74.164 -1.517 106.530 1.00 76.00 524 SER A N 1
ATOM 4212 C CA . SER A 1 524 ? -75.484 -1.772 107.124 1.00 76.00 524 SER A CA 1
ATOM 4213 C C . SER A 1 524 ? -75.379 -2.305 108.564 1.00 76.00 524 SER A C 1
ATOM 4215 O O . SER A 1 524 ? -76.130 -1.873 109.440 1.00 76.00 524 SER A O 1
ATOM 4217 N N . SER A 1 525 ? -74.392 -3.166 108.838 1.00 75.25 525 SER A N 1
ATOM 4218 C CA . SER A 1 525 ? -74.108 -3.710 110.170 1.00 75.25 525 SER A CA 1
ATOM 4219 C C . SER A 1 525 ? -73.531 -2.653 111.117 1.00 75.25 525 SER A C 1
ATOM 4221 O O . SER A 1 525 ? -73.935 -2.589 112.275 1.00 75.25 525 SER A O 1
ATOM 4223 N N . GLU A 1 526 ? -72.640 -1.780 110.643 1.00 74.12 526 GLU A N 1
ATOM 4224 C CA . GLU A 1 526 ? -72.122 -0.630 111.400 1.00 74.12 526 GLU A CA 1
ATOM 4225 C C . GLU A 1 526 ? -73.249 0.336 111.786 1.00 74.12 526 GLU A C 1
ATOM 4227 O O . GLU A 1 526 ? -73.297 0.825 112.915 1.00 74.12 526 GLU A O 1
ATOM 4232 N N . LYS A 1 527 ? -74.214 0.552 110.885 1.00 75.69 527 LYS A N 1
ATOM 4233 C CA . LYS A 1 527 ? -75.404 1.376 111.137 1.00 75.69 527 LYS A CA 1
ATOM 4234 C C . LYS A 1 527 ? -76.355 0.742 112.162 1.00 75.69 527 LYS A C 1
ATOM 4236 O O . LYS A 1 527 ? -76.940 1.453 112.973 1.00 75.69 527 LYS A O 1
ATOM 4241 N N . ILE A 1 528 ? -76.476 -0.587 112.185 1.00 75.19 528 ILE A N 1
ATOM 4242 C CA . ILE A 1 528 ? -77.187 -1.318 113.251 1.00 75.19 528 ILE A CA 1
ATOM 4243 C C . ILE A 1 528 ? -76.410 -1.236 114.578 1.00 75.19 528 ILE A C 1
ATOM 4245 O O . ILE A 1 528 ? -77.010 -1.058 115.642 1.00 75.19 528 ILE A O 1
ATOM 4249 N N . MET A 1 529 ? -75.078 -1.311 114.531 1.00 73.94 529 MET A N 1
ATOM 4250 C CA . MET A 1 529 ? -74.215 -1.211 115.708 1.00 73.94 529 MET A CA 1
ATOM 4251 C C . MET A 1 529 ? -74.261 0.185 116.343 1.00 73.94 529 MET A C 1
ATOM 4253 O O . MET A 1 529 ? -74.356 0.273 117.565 1.00 73.94 529 MET A O 1
ATOM 4257 N N . SER A 1 530 ? -74.287 1.268 115.559 1.00 72.94 530 SER A N 1
ATOM 4258 C CA . SER A 1 530 ? -74.421 2.632 116.093 1.00 72.94 530 SER A CA 1
ATOM 4259 C C . SER A 1 530 ? -75.804 2.886 116.705 1.00 72.94 530 SER A C 1
ATOM 4261 O O . SER A 1 530 ? -75.888 3.422 117.808 1.00 72.94 530 SER A O 1
ATOM 4263 N N . ILE A 1 531 ? -76.885 2.392 116.084 1.00 76.00 531 ILE A N 1
ATOM 4264 C CA . ILE A 1 531 ? -78.237 2.386 116.681 1.00 76.00 531 ILE A CA 1
ATOM 4265 C C . ILE A 1 531 ? -78.250 1.607 118.011 1.00 76.00 531 ILE A C 1
ATOM 4267 O O . ILE A 1 531 ? -78.908 2.013 118.970 1.00 76.00 531 ILE A O 1
ATOM 4271 N N . THR A 1 532 ? -77.498 0.506 118.098 1.00 70.94 532 THR A N 1
ATOM 4272 C CA . THR A 1 532 ? -77.382 -0.307 119.320 1.00 70.94 532 THR A CA 1
ATOM 4273 C C . THR A 1 532 ? -76.564 0.403 12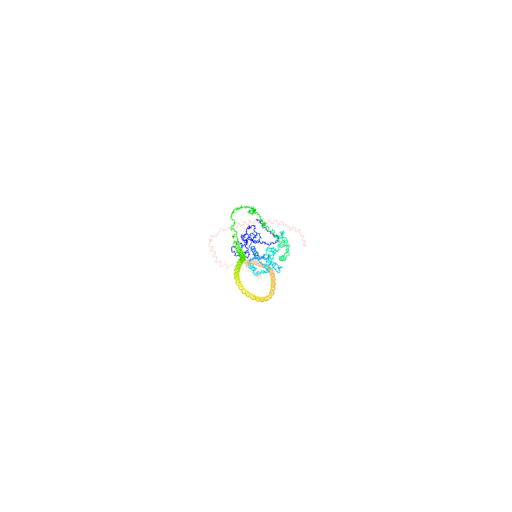0.406 1.00 70.94 532 THR A C 1
ATOM 4275 O O . THR A 1 532 ? -76.973 0.417 121.565 1.00 70.94 532 THR A O 1
ATOM 4278 N N . GLN A 1 533 ? -75.457 1.064 120.051 1.00 73.25 533 GLN A N 1
ATOM 4279 C CA . GLN A 1 533 ? -74.689 1.910 120.972 1.00 73.25 533 GLN A CA 1
ATOM 4280 C C . GLN A 1 533 ? -75.527 3.084 121.495 1.00 73.25 533 GLN A C 1
ATOM 4282 O O . GLN A 1 533 ? -75.497 3.363 122.693 1.00 73.25 533 GLN A O 1
ATOM 4287 N N . GLN A 1 534 ? -76.323 3.726 120.635 1.00 75.88 534 GLN A N 1
ATOM 4288 C CA . GLN A 1 534 ? -77.200 4.826 121.031 1.00 75.88 534 GLN A CA 1
ATOM 4289 C C . GLN A 1 534 ? -78.314 4.352 121.979 1.00 75.88 534 GLN A C 1
ATOM 4291 O O . GLN A 1 534 ? -78.503 4.957 123.031 1.00 75.88 534 GLN A O 1
ATOM 4296 N N . ARG A 1 535 ? -78.956 3.206 121.701 1.00 79.62 535 ARG A N 1
ATOM 4297 C CA . ARG A 1 535 ? -79.885 2.563 122.652 1.00 79.62 535 ARG A CA 1
ATOM 4298 C C . ARG A 1 535 ? -79.225 2.239 123.992 1.00 79.62 535 ARG A C 1
ATOM 4300 O O . ARG A 1 535 ? -79.830 2.470 125.032 1.00 79.62 535 ARG A O 1
ATOM 4307 N N . ASN A 1 536 ? -77.985 1.750 123.992 1.00 76.44 536 ASN A N 1
ATOM 4308 C CA . ASN A 1 536 ? -77.250 1.484 125.231 1.00 76.44 536 ASN A CA 1
ATOM 4309 C C . ASN A 1 536 ? -76.938 2.772 126.012 1.00 76.44 536 ASN A C 1
ATOM 4311 O O . ASN A 1 536 ? -77.023 2.763 127.239 1.00 76.44 536 ASN A O 1
ATOM 4315 N N . ALA A 1 537 ? -76.645 3.885 125.333 1.00 74.81 537 ALA A N 1
ATOM 4316 C CA . ALA A 1 537 ?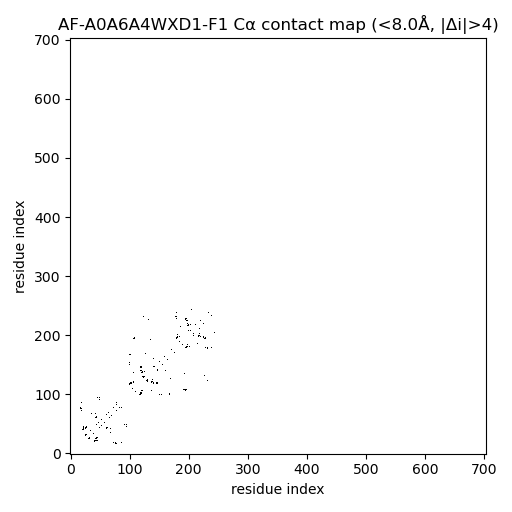 -76.501 5.192 125.973 1.00 74.81 537 ALA A CA 1
ATOM 4317 C C . ALA A 1 537 ? -77.831 5.691 126.576 1.00 74.81 537 ALA A C 1
ATOM 4319 O O . ALA A 1 537 ? -77.842 6.175 127.708 1.00 74.81 537 ALA A O 1
ATOM 4320 N N . ASP A 1 538 ? -78.957 5.504 125.879 1.00 75.31 538 ASP A N 1
ATOM 4321 C CA . ASP A 1 538 ? -80.289 5.832 126.403 1.00 75.31 538 ASP A CA 1
ATOM 4322 C C . ASP A 1 538 ? -80.675 4.951 127.608 1.00 75.31 538 ASP A C 1
ATOM 4324 O O . ASP A 1 538 ? -81.201 5.467 128.596 1.00 75.31 538 ASP A O 1
ATOM 4328 N N . TYR A 1 539 ? -80.347 3.652 127.599 1.00 77.69 539 TYR A N 1
ATOM 4329 C CA . TYR A 1 539 ? -80.532 2.778 128.765 1.00 77.69 539 TYR A CA 1
ATOM 4330 C C . TYR A 1 539 ? -79.678 3.222 129.962 1.00 77.69 539 TYR A C 1
ATOM 4332 O O . TYR A 1 539 ? -80.197 3.309 131.074 1.00 77.69 539 TYR A O 1
ATOM 4340 N N . GLN A 1 540 ? -78.405 3.578 129.756 1.00 74.06 540 GLN A N 1
ATOM 4341 C CA . GLN A 1 540 ? -77.559 4.140 130.821 1.00 74.06 540 GLN A CA 1
ATOM 4342 C C . GLN A 1 540 ? -78.126 5.464 131.360 1.00 74.06 540 GLN A C 1
ATOM 4344 O O . GLN A 1 540 ? -78.130 5.696 132.569 1.00 74.06 540 GLN A O 1
ATOM 4349 N N . ARG A 1 541 ? -78.693 6.308 130.489 1.00 78.12 541 ARG A N 1
ATOM 4350 C CA . ARG A 1 541 ? -79.370 7.549 130.888 1.00 78.12 541 ARG A CA 1
ATOM 4351 C C . ARG A 1 541 ? -80.635 7.285 131.713 1.00 78.12 541 ARG A C 1
ATOM 4353 O O . ARG A 1 541 ? -80.867 7.992 132.691 1.00 78.12 541 ARG A O 1
ATOM 4360 N N . GLN A 1 542 ? -81.425 6.263 131.375 1.00 74.94 542 GLN A N 1
ATOM 4361 C CA . GLN A 1 542 ? -82.571 5.844 132.192 1.00 74.94 542 GLN A CA 1
ATOM 4362 C C . GLN A 1 542 ? -82.141 5.256 133.544 1.00 74.94 542 GLN A C 1
ATOM 4364 O O . GLN A 1 542 ? -82.762 5.574 134.556 1.00 74.94 542 GLN A O 1
ATOM 4369 N N . ILE A 1 543 ? -81.056 4.475 133.595 1.00 76.38 543 ILE A N 1
ATOM 4370 C CA . ILE A 1 543 ? -80.477 3.975 134.854 1.00 76.38 543 ILE A CA 1
ATOM 4371 C C . ILE A 1 543 ? -80.036 5.145 135.745 1.00 76.38 543 ILE A C 1
ATOM 4373 O O . ILE A 1 543 ? -80.364 5.153 136.929 1.00 76.38 543 ILE A O 1
ATOM 4377 N N . ALA A 1 544 ? -79.380 6.169 135.189 1.00 72.50 544 ALA A N 1
ATOM 4378 C CA . ALA A 1 544 ? -78.998 7.365 135.941 1.00 72.50 544 ALA A CA 1
ATOM 4379 C C . ALA A 1 544 ? -80.219 8.127 136.499 1.00 72.50 544 ALA A C 1
ATOM 4381 O O . ALA A 1 544 ? -80.226 8.505 137.668 1.00 72.50 544 ALA A O 1
ATOM 4382 N N . ILE A 1 545 ? -81.288 8.298 135.709 1.00 77.25 545 ILE A N 1
ATOM 4383 C CA . ILE A 1 545 ? -82.550 8.907 136.178 1.00 77.25 545 ILE A CA 1
ATOM 4384 C C . ILE A 1 545 ? -83.181 8.072 137.306 1.00 77.25 545 ILE A C 1
ATOM 4386 O O . ILE A 1 545 ? -83.634 8.624 138.308 1.00 77.25 545 ILE A O 1
ATOM 4390 N N . MET A 1 546 ? -83.169 6.743 137.177 1.00 71.00 546 MET A N 1
ATOM 4391 C CA . MET A 1 546 ? -83.677 5.820 138.194 1.00 71.00 546 MET A CA 1
ATOM 4392 C C . MET A 1 546 ? -82.858 5.892 139.494 1.00 71.00 546 MET A C 1
ATOM 4394 O O . MET A 1 546 ? -83.433 5.895 140.579 1.00 71.00 546 MET A O 1
ATOM 4398 N N . GLN A 1 547 ? -81.532 6.023 139.401 1.00 73.62 547 GLN A N 1
ATOM 4399 C CA . GLN A 1 547 ? -80.647 6.243 140.550 1.00 73.62 547 GLN A CA 1
ATOM 4400 C C . GLN A 1 547 ? -80.920 7.590 141.240 1.00 73.62 547 GLN A C 1
ATOM 4402 O O . GLN A 1 547 ? -80.936 7.641 142.470 1.00 73.62 547 GLN A O 1
ATOM 4407 N N . THR A 1 548 ? -81.205 8.655 140.483 1.00 73.50 548 THR A N 1
ATOM 4408 C CA . THR A 1 548 ? -81.628 9.950 141.046 1.00 73.50 548 THR A CA 1
ATOM 4409 C C . THR A 1 548 ? -82.963 9.832 141.783 1.00 73.50 548 THR A C 1
ATOM 4411 O O . THR A 1 548 ? -83.061 10.280 142.920 1.00 73.50 548 THR A O 1
ATOM 4414 N N . LEU A 1 549 ? -83.961 9.150 141.206 1.00 74.88 549 LEU A N 1
ATOM 4415 C CA . LEU A 1 549 ? -85.247 8.885 141.870 1.00 74.88 549 LEU A CA 1
ATOM 4416 C C . LEU A 1 549 ? -85.094 8.046 143.150 1.00 74.88 549 LEU A C 1
ATOM 4418 O O . LEU A 1 549 ? -85.710 8.357 144.166 1.00 74.88 549 LEU A O 1
ATOM 4422 N N . VAL A 1 550 ? -84.241 7.017 143.139 1.00 73.25 550 VAL A N 1
ATOM 4423 C CA . VAL A 1 550 ? -83.916 6.225 144.341 1.00 73.25 550 VAL A CA 1
ATOM 4424 C C . VAL A 1 550 ? -83.226 7.081 145.409 1.00 73.25 550 VAL A C 1
ATOM 4426 O O . VAL A 1 550 ? -83.450 6.861 146.600 1.00 73.25 550 VAL A O 1
ATOM 4429 N N . LYS A 1 551 ? -82.429 8.082 145.013 1.00 73.12 551 LYS A N 1
ATOM 4430 C CA . LYS A 1 551 ? -81.862 9.055 145.950 1.00 73.12 551 LYS A CA 1
ATOM 4431 C C . LYS A 1 551 ? -82.941 9.979 146.526 1.00 73.12 551 LYS A C 1
ATOM 4433 O O . LYS A 1 551 ? -83.040 10.074 147.740 1.00 73.12 551 LYS A O 1
ATOM 4438 N N . GLU A 1 552 ? -83.796 10.579 145.696 1.00 70.38 552 GLU A N 1
ATOM 4439 C CA . GLU A 1 552 ? -84.897 11.435 146.171 1.00 70.38 552 GLU A CA 1
ATOM 4440 C C . GLU A 1 552 ? -85.867 10.704 147.113 1.00 70.38 552 GLU A C 1
ATOM 4442 O O . GLU A 1 552 ? -86.425 11.320 148.021 1.00 70.38 552 GLU A O 1
ATOM 4447 N N . LEU A 1 553 ? -86.079 9.399 146.909 1.00 68.62 553 LEU A N 1
ATOM 4448 C CA . LEU A 1 553 ? -86.862 8.564 147.820 1.00 68.62 553 LEU A CA 1
ATOM 4449 C C . LEU A 1 553 ? -86.143 8.361 149.162 1.00 68.62 553 LEU A C 1
ATOM 4451 O O . LEU A 1 553 ? -86.763 8.568 150.200 1.00 68.62 553 LEU A O 1
ATOM 4455 N N . LYS A 1 554 ? -84.835 8.060 149.162 1.00 67.94 554 LYS A N 1
ATOM 4456 C CA . LYS A 1 554 ? -84.036 7.989 150.401 1.00 67.94 554 LYS A CA 1
ATOM 4457 C C . LYS A 1 554 ? -84.020 9.309 151.168 1.00 67.94 554 LYS A C 1
ATOM 4459 O O . LYS A 1 554 ? -84.218 9.300 152.380 1.00 67.94 554 LYS A O 1
ATOM 4464 N N . ASP A 1 555 ? -83.819 10.423 150.470 1.00 67.06 555 ASP A N 1
ATOM 4465 C CA . ASP A 1 555 ? -83.764 11.753 151.078 1.00 67.06 555 ASP A CA 1
ATOM 4466 C C . ASP A 1 555 ? -85.135 12.105 151.722 1.00 67.06 555 ASP A C 1
ATOM 4468 O O . ASP A 1 555 ? -85.186 12.635 152.833 1.00 67.06 555 ASP A O 1
ATOM 4472 N N . LYS A 1 556 ? -86.259 11.707 151.095 1.00 63.50 556 LYS A N 1
ATOM 4473 C CA . LYS A 1 556 ? -87.623 11.824 151.662 1.00 63.50 556 LYS A CA 1
ATOM 4474 C C . LYS A 1 556 ? -87.886 10.886 152.844 1.00 63.50 556 LYS A C 1
ATOM 4476 O O . LYS A 1 556 ? -88.540 11.300 153.802 1.00 63.50 556 LYS A O 1
ATOM 4481 N N . ASP A 1 557 ? -87.400 9.648 152.800 1.00 60.94 557 ASP A N 1
ATOM 4482 C CA . ASP A 1 557 ? -87.567 8.699 153.906 1.00 60.94 557 ASP A CA 1
ATOM 4483 C C . ASP A 1 557 ? -86.764 9.133 155.141 1.00 60.94 557 ASP A C 1
ATOM 4485 O O . ASP A 1 557 ? -87.291 9.073 156.250 1.00 60.94 557 ASP A O 1
ATOM 4489 N N . GLN A 1 558 ? -85.552 9.679 154.974 1.00 62.62 558 GLN A N 1
ATOM 4490 C CA . GLN A 1 558 ? -84.789 10.252 156.092 1.00 62.62 558 GLN A CA 1
ATOM 4491 C C . GLN A 1 558 ? -85.473 11.488 156.698 1.00 62.62 558 GLN A C 1
ATOM 4493 O O . GLN A 1 558 ? -85.479 11.640 157.921 1.00 62.62 558 GLN A O 1
ATOM 4498 N N . GLN A 1 559 ? -86.113 12.334 155.882 1.00 60.16 559 GLN A N 1
ATOM 4499 C CA . GLN A 1 559 ? -86.894 13.468 156.389 1.00 60.16 559 GLN A CA 1
ATOM 4500 C C . GLN A 1 559 ? -88.114 13.003 157.211 1.00 60.16 559 GLN A C 1
ATOM 4502 O O . GLN A 1 559 ? -88.346 13.500 158.317 1.00 60.16 559 GLN A O 1
ATOM 4507 N N . ARG A 1 560 ? -88.829 11.966 156.752 1.00 58.41 560 ARG A N 1
ATOM 4508 C CA . ARG A 1 560 ? -89.894 11.312 157.536 1.00 58.41 560 ARG A CA 1
ATOM 4509 C C . ARG A 1 560 ? -89.373 10.687 158.830 1.00 58.41 560 ARG A C 1
ATOM 4511 O O . ARG A 1 560 ? -90.026 10.792 159.866 1.00 58.41 560 ARG A O 1
ATOM 4518 N N . GLU A 1 561 ? -88.192 10.072 158.799 1.00 57.91 561 GLU A N 1
ATOM 4519 C CA . GLU A 1 561 ? -87.571 9.467 159.982 1.00 57.91 561 GLU A CA 1
ATOM 4520 C C . GLU A 1 561 ? -87.255 10.511 161.071 1.00 57.91 561 GLU A C 1
ATOM 4522 O O . GLU A 1 561 ? -87.332 10.200 162.261 1.00 57.91 561 GLU A O 1
ATOM 4527 N N . THR A 1 562 ? -86.943 11.758 160.690 1.00 59.09 562 THR A N 1
ATOM 4528 C CA . THR A 1 562 ? -86.778 12.866 161.648 1.00 59.09 562 THR A CA 1
ATOM 4529 C C . THR A 1 562 ? -88.100 13.390 162.215 1.00 59.09 562 THR A C 1
ATOM 4531 O O . THR A 1 562 ? -88.167 13.675 163.411 1.00 59.09 562 THR A O 1
ATOM 4534 N N . GLU A 1 563 ? -89.165 13.460 161.413 1.00 57.16 563 GLU A N 1
ATOM 4535 C CA . GLU A 1 563 ? -90.488 13.920 161.868 1.00 57.16 563 GLU A CA 1
ATOM 4536 C C . GLU A 1 563 ? -91.139 12.920 162.845 1.00 57.16 563 GLU A C 1
ATOM 4538 O O . GLU A 1 563 ? -91.650 13.317 163.895 1.00 57.16 563 GLU A O 1
ATOM 4543 N N . VAL A 1 564 ? -91.037 11.613 162.568 1.00 60.59 564 VAL A N 1
ATOM 4544 C CA . VAL A 1 564 ? -91.572 10.549 163.442 1.00 60.59 564 VAL A CA 1
ATOM 4545 C C . VAL A 1 564 ? -90.919 10.564 164.830 1.00 60.59 564 VAL A C 1
ATOM 4547 O O . VAL A 1 564 ? -91.617 10.430 165.836 1.00 60.59 564 VAL A O 1
ATOM 4550 N N . LYS A 1 565 ? -89.599 10.781 164.914 1.00 57.59 565 LYS A N 1
ATOM 4551 C CA . LYS A 1 565 ? -88.870 10.806 166.198 1.00 57.59 565 LYS A CA 1
ATOM 4552 C C . LYS A 1 565 ? -89.313 11.962 167.103 1.00 57.59 565 LYS A C 1
ATOM 4554 O O . LYS A 1 565 ? -89.426 11.771 168.313 1.00 57.59 565 LYS A O 1
ATOM 4559 N N . ALA A 1 566 ? -89.640 13.121 166.526 1.00 55.75 566 ALA A N 1
ATOM 4560 C CA . ALA A 1 566 ? -90.176 14.261 167.272 1.00 55.75 566 ALA A CA 1
ATOM 4561 C C . ALA A 1 566 ? -91.602 14.008 167.810 1.00 55.75 566 ALA A C 1
ATOM 4563 O O . ALA A 1 566 ? -91.937 14.437 168.917 1.00 55.75 566 ALA A O 1
ATOM 4564 N N . GLU A 1 567 ? -92.444 13.276 167.070 1.00 57.62 567 GLU A N 1
ATOM 4565 C CA . GLU A 1 567 ? -93.766 12.861 167.560 1.00 57.62 567 GLU A CA 1
ATOM 4566 C C . GLU A 1 567 ? -93.688 11.790 168.662 1.00 57.62 567 GLU A C 1
ATOM 4568 O O . GLU A 1 567 ? -94.489 11.809 169.602 1.00 57.62 567 GLU A O 1
ATOM 4573 N N . GLU A 1 568 ? -92.746 10.848 168.564 1.00 56.84 568 GLU A N 1
ATOM 4574 C CA . GLU A 1 568 ? -92.634 9.718 169.493 1.00 56.84 568 GLU A CA 1
ATOM 4575 C C . GLU A 1 568 ? -92.257 10.169 170.917 1.00 56.84 568 GLU A C 1
ATOM 4577 O O . GLU A 1 568 ? -92.831 9.691 171.900 1.00 56.84 568 GLU A O 1
ATOM 4582 N N . GLU A 1 569 ? -91.342 11.134 171.049 1.00 57.88 569 GLU A N 1
ATOM 4583 C CA . GLU A 1 569 ? -90.927 11.672 172.351 1.00 57.88 569 GLU A CA 1
ATOM 4584 C C . GLU A 1 569 ? -92.055 12.460 173.046 1.00 57.88 569 GLU A C 1
ATOM 4586 O O . GLU A 1 569 ? -92.250 12.351 174.262 1.00 57.88 569 GLU A O 1
ATOM 4591 N N . ASN A 1 570 ? -92.870 13.179 172.268 1.00 56.41 570 ASN A N 1
ATOM 4592 C CA . ASN A 1 570 ? -94.034 13.914 172.768 1.00 56.41 570 ASN A CA 1
ATOM 4593 C C . ASN A 1 570 ? -95.160 12.957 173.227 1.00 56.41 570 ASN A C 1
ATOM 4595 O O . ASN A 1 570 ? -95.817 13.187 174.245 1.00 56.41 570 ASN A O 1
ATOM 4599 N N . LYS A 1 571 ? -95.334 11.821 172.534 1.00 58.38 571 LYS A N 1
ATOM 4600 C CA . LYS A 1 571 ? -96.288 10.763 172.918 1.00 58.38 571 LYS A CA 1
ATOM 4601 C C . LYS A 1 571 ? -95.846 10.007 174.181 1.00 58.38 571 LYS A C 1
ATOM 4603 O O . LYS A 1 571 ? -96.684 9.741 175.042 1.00 58.38 571 LYS A O 1
ATOM 4608 N N . LYS A 1 572 ? -94.545 9.737 174.363 1.00 56.59 572 LYS A N 1
ATOM 4609 C CA . LYS A 1 572 ? -94.014 9.022 175.547 1.00 56.59 572 LYS A CA 1
ATOM 4610 C C . LYS A 1 572 ? -94.303 9.727 176.877 1.00 56.59 572 LYS A C 1
ATOM 4612 O O . LYS A 1 572 ? -94.711 9.059 177.825 1.00 56.59 572 LYS A O 1
ATOM 4617 N N . LYS A 1 573 ? -94.174 11.058 176.957 1.00 55.69 573 LYS A N 1
ATOM 4618 C CA . LYS A 1 573 ? -94.498 11.805 178.194 1.00 55.69 573 LYS A CA 1
ATOM 4619 C C . LYS A 1 573 ? -95.982 11.736 178.567 1.00 55.69 573 LYS A C 1
ATOM 4621 O O . LYS A 1 573 ? -96.304 11.651 179.747 1.00 55.69 573 LYS A O 1
ATOM 4626 N N . LYS A 1 574 ? -96.882 11.728 177.579 1.00 51.84 574 LYS A N 1
ATOM 4627 C CA . LYS A 1 574 ? -98.336 11.799 177.807 1.00 51.84 574 LYS A CA 1
ATOM 4628 C C . LYS A 1 574 ? -98.994 10.452 178.134 1.00 51.84 574 LYS A C 1
ATOM 4630 O O . LYS A 1 574 ? -100.115 10.428 178.632 1.00 51.84 574 LYS A O 1
ATOM 4635 N N . ILE A 1 575 ? -98.292 9.343 177.896 1.00 56.72 575 ILE A N 1
ATOM 4636 C CA . ILE A 1 575 ? -98.733 7.992 178.278 1.00 56.72 575 ILE A CA 1
ATOM 4637 C C . ILE A 1 575 ? -98.520 7.749 179.783 1.00 56.72 575 ILE A C 1
ATOM 4639 O O . ILE A 1 575 ? -99.416 7.233 180.448 1.00 56.72 575 ILE A O 1
ATOM 4643 N N . ALA A 1 576 ? -97.396 8.205 180.350 1.00 51.47 576 ALA A N 1
ATOM 4644 C CA . ALA A 1 576 ? -97.094 8.039 181.777 1.00 51.47 576 ALA A CA 1
ATOM 4645 C C . ALA A 1 576 ? -98.126 8.708 182.715 1.00 51.47 576 ALA A C 1
ATOM 4647 O O . ALA A 1 576 ? -98.368 8.224 183.815 1.00 51.47 576 ALA A O 1
ATOM 4648 N N . GLU A 1 577 ? -98.760 9.799 182.278 1.00 45.88 577 GLU A N 1
ATOM 4649 C CA . GLU A 1 577 ? -99.685 10.601 183.095 1.00 45.88 577 GLU A CA 1
ATOM 4650 C C . GLU A 1 577 ? -101.110 10.009 183.204 1.00 45.88 577 GLU A C 1
ATOM 4652 O O . GLU A 1 577 ? -101.897 10.425 184.062 1.00 45.88 577 GLU A O 1
ATOM 4657 N N . LEU A 1 578 ? -101.451 9.034 182.348 1.00 49.44 578 LEU A N 1
ATOM 4658 C CA . LEU A 1 578 ? -102.808 8.482 182.221 1.00 49.44 578 LEU A CA 1
ATOM 4659 C C . LEU A 1 578 ? -102.937 7.002 182.620 1.00 49.44 578 LEU A C 1
ATOM 4661 O O . LEU A 1 578 ? -104.042 6.576 182.948 1.00 49.44 578 LEU A O 1
ATOM 4665 N N . THR A 1 579 ? -101.852 6.222 182.653 1.00 48.19 579 THR A N 1
ATOM 4666 C CA . THR A 1 579 ? -101.934 4.775 182.943 1.00 48.19 579 THR A CA 1
ATOM 4667 C C . THR A 1 579 ? -102.296 4.452 184.401 1.00 48.19 579 THR A C 1
ATOM 4669 O O . THR A 1 579 ? -103.049 3.511 184.633 1.00 48.19 579 THR A O 1
ATOM 4672 N N . GLU A 1 580 ? -101.849 5.232 185.392 1.00 44.59 580 GLU A N 1
ATOM 4673 C CA . GLU A 1 580 ? -102.125 4.932 186.814 1.00 44.59 580 GLU A CA 1
ATOM 4674 C C . GLU A 1 580 ? -103.534 5.369 187.275 1.00 44.59 580 GLU A C 1
ATOM 4676 O O . GLU A 1 580 ? -104.090 4.819 188.223 1.00 44.59 580 GLU A O 1
ATOM 4681 N N . LYS A 1 581 ? -104.170 6.324 186.581 1.00 42.59 581 LYS A N 1
ATOM 4682 C CA . LYS A 1 581 ? -105.475 6.888 186.987 1.00 42.59 581 LYS A CA 1
ATOM 4683 C C . LYS A 1 581 ? -106.700 6.082 186.530 1.00 42.59 581 LYS A C 1
ATOM 4685 O O . LYS A 1 581 ? -107.805 6.398 186.960 1.00 42.59 581 LYS A O 1
ATOM 4690 N N . VAL A 1 582 ? -106.536 5.076 185.664 1.00 43.06 582 VAL A N 1
ATOM 4691 C CA . VAL A 1 582 ? -107.658 4.452 184.924 1.00 43.06 582 VAL A CA 1
ATOM 4692 C C . VAL A 1 582 ? -108.104 3.080 185.462 1.00 43.06 582 VAL A C 1
ATOM 4694 O O . VAL A 1 582 ? -109.243 2.698 185.215 1.00 43.06 582 VAL A O 1
ATOM 4697 N N . GLN A 1 583 ? -107.299 2.372 186.268 1.00 37.56 583 GLN A N 1
ATOM 4698 C CA . GLN A 1 583 ? -107.710 1.103 186.913 1.00 37.56 583 GLN A CA 1
ATOM 4699 C C . GLN A 1 583 ? -107.807 1.166 188.448 1.00 37.56 583 GLN A C 1
ATOM 4701 O O . GLN A 1 583 ? -107.665 0.166 189.147 1.00 37.56 583 GLN A O 1
ATOM 4706 N N . ASN A 1 584 ? -108.175 2.331 188.984 1.00 39.47 584 ASN A N 1
ATOM 4707 C CA . ASN A 1 584 ? -108.563 2.492 190.391 1.00 39.47 584 ASN A CA 1
ATOM 4708 C C . ASN A 1 584 ? -110.047 2.108 190.647 1.00 39.47 584 ASN A C 1
ATOM 4710 O O . ASN A 1 584 ? -110.731 2.755 191.438 1.00 39.47 584 ASN A O 1
ATOM 4714 N N . SER A 1 585 ? -110.586 1.122 189.913 1.00 37.97 585 SER A N 1
ATOM 4715 C CA . SER A 1 585 ? -112.040 0.877 189.796 1.00 37.97 585 SER A CA 1
ATOM 4716 C C . SER A 1 585 ? -112.489 -0.593 189.851 1.00 37.97 585 SER A C 1
ATOM 4718 O O . SER A 1 585 ? -113.591 -0.850 190.323 1.00 37.97 585 SER A O 1
ATOM 4720 N N . GLU A 1 586 ? -111.668 -1.584 189.482 1.00 38.88 586 GLU A N 1
ATOM 4721 C CA . GLU A 1 586 ? -112.081 -3.008 189.531 1.00 38.88 586 GLU A CA 1
ATOM 4722 C C . GLU A 1 586 ? -111.949 -3.658 190.924 1.00 38.88 586 GLU A C 1
ATOM 4724 O O . GLU A 1 586 ? -112.388 -4.787 191.134 1.00 38.88 586 GLU A O 1
ATOM 4729 N N . LYS A 1 587 ? -111.442 -2.914 191.919 1.00 34.78 587 LYS A N 1
ATOM 4730 C CA . LYS A 1 587 ? -111.650 -3.217 193.349 1.00 34.78 587 LYS A CA 1
ATOM 4731 C C . LYS A 1 587 ? -112.862 -2.505 193.965 1.00 34.78 587 LYS A C 1
ATOM 4733 O O . LYS A 1 587 ? -113.047 -2.562 195.177 1.00 34.78 587 LYS A O 1
ATOM 4738 N N . ILE A 1 588 ? -113.771 -1.969 193.144 1.00 33.22 588 ILE A N 1
ATOM 4739 C CA . ILE A 1 588 ? -115.186 -1.794 193.526 1.00 33.22 588 ILE A CA 1
ATOM 4740 C C . ILE A 1 588 ? -115.884 -3.165 193.409 1.00 33.22 588 ILE A C 1
ATOM 4742 O O . ILE A 1 588 ? -116.846 -3.368 192.675 1.00 33.22 588 ILE A O 1
ATOM 4746 N N . MET A 1 589 ? -115.343 -4.140 194.140 1.00 30.25 589 MET A N 1
ATOM 4747 C CA . MET A 1 589 ? -115.861 -5.495 194.258 1.00 30.25 589 MET A CA 1
ATOM 4748 C C . MET A 1 589 ? -115.732 -5.884 195.733 1.00 30.25 589 MET A C 1
ATOM 4750 O O . MET A 1 589 ? -114.671 -6.306 196.181 1.00 30.25 589 MET A O 1
ATOM 4754 N N . ALA A 1 590 ? -116.832 -5.674 196.465 1.00 43.50 590 ALA A N 1
ATOM 4755 C CA . ALA A 1 590 ? -117.024 -5.899 197.900 1.00 43.50 590 ALA A CA 1
ATOM 4756 C C . ALA A 1 590 ? -116.170 -5.038 198.878 1.00 43.50 590 ALA A C 1
ATOM 4758 O O . ALA A 1 590 ? -114.955 -5.155 198.918 1.00 43.50 590 ALA A O 1
ATOM 4759 N N . ILE A 1 591 ? -116.710 -4.222 199.803 1.00 35.97 591 ILE A N 1
ATOM 4760 C CA . ILE A 1 591 ? -118.085 -3.711 200.066 1.00 35.97 591 ILE A CA 1
ATOM 4761 C C . ILE A 1 591 ? -119.180 -4.792 200.266 1.00 35.97 591 ILE A C 1
ATOM 4763 O O . ILE A 1 591 ? -120.377 -4.531 200.329 1.00 35.97 591 ILE A O 1
ATOM 4767 N N . THR A 1 592 ? -118.758 -6.042 200.428 1.00 46.28 592 THR A N 1
ATOM 4768 C CA . THR A 1 592 ? -119.615 -7.226 200.656 1.00 46.28 592 THR A CA 1
ATOM 4769 C C . THR A 1 592 ? -118.899 -8.292 201.502 1.00 46.28 592 THR A C 1
ATOM 4771 O O . THR A 1 592 ? -119.444 -9.352 201.768 1.00 46.28 592 THR A O 1
ATOM 4774 N N . GLN A 1 593 ? -117.710 -7.975 202.026 1.00 32.00 593 GLN A N 1
ATOM 4775 C CA . GLN A 1 593 ? -117.626 -7.841 203.477 1.00 32.00 593 GLN A CA 1
ATOM 4776 C C . GLN A 1 593 ? -117.819 -6.340 203.767 1.00 32.00 593 GLN A C 1
ATOM 4778 O O . GLN A 1 593 ? -117.089 -5.507 203.234 1.00 32.00 593 GLN A O 1
ATOM 4783 N N . GLU A 1 594 ? -118.984 -5.927 204.265 1.00 39.19 594 GLU A N 1
ATOM 4784 C CA . GLU A 1 594 ? -119.451 -6.076 205.653 1.00 39.19 594 GLU A CA 1
ATOM 4785 C C . GLU A 1 594 ? -118.708 -5.126 206.614 1.00 39.19 594 GLU A C 1
ATOM 4787 O O . GLU A 1 594 ? -117.494 -5.184 206.745 1.00 39.19 594 GLU A O 1
ATOM 4792 N N . ARG A 1 595 ? -119.378 -4.230 207.349 1.00 34.50 595 ARG A N 1
ATOM 4793 C CA . ARG A 1 595 ? -120.836 -4.045 207.517 1.00 34.50 595 ARG A CA 1
ATOM 4794 C C . ARG A 1 595 ? -121.635 -5.284 207.981 1.00 34.50 595 ARG A C 1
ATOM 4796 O O . ARG A 1 595 ? -122.835 -5.372 207.793 1.00 34.50 595 ARG A O 1
ATOM 4803 N N . ASN A 1 596 ? -120.943 -6.123 208.750 1.00 43.53 596 ASN A N 1
ATOM 4804 C CA . ASN A 1 596 ? -121.397 -6.688 210.031 1.00 43.53 596 ASN A CA 1
ATOM 4805 C C . ASN A 1 596 ? -120.958 -5.743 211.191 1.00 43.53 596 ASN A C 1
ATOM 4807 O O . ASN A 1 596 ? -120.649 -6.148 212.308 1.00 43.53 596 ASN A O 1
ATOM 4811 N N . GLY A 1 597 ? -120.816 -4.456 210.864 1.00 36.56 597 GLY A N 1
ATOM 4812 C CA . GLY A 1 597 ? -120.117 -3.413 211.607 1.00 36.56 597 GLY A CA 1
ATOM 4813 C C . GLY A 1 597 ? -120.182 -2.071 210.862 1.00 36.56 597 GLY A C 1
ATOM 4814 O O . GLY A 1 597 ? -119.154 -1.452 210.629 1.00 36.56 597 GLY A O 1
ATOM 4815 N N . ASP A 1 598 ? -121.309 -1.583 210.338 1.00 46.22 598 ASP A N 1
ATOM 4816 C CA . ASP A 1 598 ? -122.716 -1.756 210.740 1.00 46.22 598 ASP A CA 1
ATOM 4817 C C . ASP A 1 598 ? -122.953 -1.774 212.247 1.00 46.22 598 ASP A C 1
ATOM 4819 O O . ASP A 1 598 ? -122.857 -2.788 212.927 1.00 46.22 598 ASP A O 1
ATOM 4823 N N . TYR A 1 599 ? -123.293 -0.582 212.732 1.00 53.06 599 TYR A N 1
ATOM 4824 C CA . TYR A 1 599 ? -124.356 -0.329 213.709 1.00 53.06 599 TYR A CA 1
ATOM 4825 C C . TYR A 1 599 ? -124.224 -0.951 215.109 1.00 53.06 599 TYR A C 1
ATOM 4827 O O . TYR A 1 599 ? -125.000 -0.601 215.991 1.00 53.06 599 TYR A O 1
ATOM 4835 N N . GLN A 1 600 ? -123.147 -1.691 215.385 1.00 33.41 600 GLN A N 1
ATOM 4836 C CA . GLN A 1 600 ? -122.638 -1.926 216.733 1.00 33.41 600 GLN A CA 1
ATOM 4837 C C . GLN A 1 600 ? -122.469 -0.588 217.464 1.00 33.41 600 GLN A C 1
ATOM 4839 O O . GLN A 1 600 ? -123.008 -0.418 218.549 1.00 33.41 600 GLN A O 1
ATOM 4844 N N . ARG A 1 601 ? -121.712 0.375 216.909 1.00 42.25 601 ARG A N 1
ATOM 4845 C CA . ARG A 1 601 ? -121.250 1.552 217.679 1.00 42.25 601 ARG A CA 1
ATOM 4846 C C . ARG A 1 601 ? -121.553 2.912 217.059 1.00 42.25 601 ARG A C 1
ATOM 4848 O O . ARG A 1 601 ? -120.753 3.835 217.090 1.00 42.25 601 ARG A O 1
ATOM 4855 N N . GLN A 1 602 ? -122.819 3.056 216.667 1.00 35.59 602 GLN A N 1
ATOM 4856 C CA . GLN A 1 602 ? -123.598 4.181 217.203 1.00 35.59 602 GLN A CA 1
ATOM 4857 C C . GLN A 1 602 ? -124.201 3.861 218.594 1.00 35.59 602 GLN A C 1
ATOM 4859 O O . GLN A 1 602 ? -124.497 4.789 219.337 1.00 35.59 602 GLN A O 1
ATOM 4864 N N . ILE A 1 603 ? -124.203 2.592 219.050 1.00 37.38 603 ILE A N 1
ATOM 4865 C CA . ILE A 1 603 ? -124.352 2.201 220.478 1.00 37.38 603 ILE A CA 1
ATOM 4866 C C . ILE A 1 603 ? -123.030 2.394 221.276 1.00 37.38 603 ILE A C 1
ATOM 4868 O O . ILE A 1 603 ? -122.702 1.657 222.200 1.00 37.38 603 ILE A O 1
ATOM 4872 N N . ALA A 1 604 ? -122.240 3.395 220.885 1.00 45.22 604 ALA A N 1
ATOM 4873 C CA . ALA A 1 604 ? -121.147 4.025 221.633 1.00 45.22 604 ALA A CA 1
ATOM 4874 C C . ALA A 1 604 ? -120.935 5.421 220.991 1.00 45.22 604 ALA A C 1
ATOM 4876 O O . ALA A 1 604 ? -119.932 5.654 220.330 1.00 45.22 604 ALA A O 1
ATOM 4877 N N . SER A 1 605 ? -121.975 6.267 220.894 1.00 42.62 605 SER A N 1
ATOM 4878 C CA . SER A 1 605 ? -122.631 6.965 222.026 1.00 42.62 605 SER A CA 1
ATOM 4879 C C . SER A 1 605 ? -121.669 8.077 222.533 1.00 42.62 605 SER A C 1
ATOM 4881 O O . SER A 1 605 ? -120.463 7.948 222.405 1.00 42.62 605 SER A O 1
ATOM 4883 N N . MET A 1 606 ? -122.039 9.203 223.150 1.00 41.88 606 MET A N 1
ATOM 4884 C CA . MET A 1 606 ? -122.866 9.349 224.361 1.00 41.88 606 MET A CA 1
ATOM 4885 C C . MET A 1 606 ? -122.453 8.421 225.538 1.00 41.88 606 MET A C 1
ATOM 4887 O O . MET A 1 606 ? -122.806 8.691 226.681 1.00 41.88 606 MET A O 1
ATOM 4891 N N . GLN A 1 607 ? -121.570 7.446 225.285 1.00 35.78 607 GLN A N 1
ATOM 4892 C CA . GLN A 1 607 ? -120.690 6.758 226.214 1.00 35.78 607 GLN A CA 1
ATOM 4893 C C . GLN A 1 607 ? -119.254 6.994 225.706 1.00 35.78 607 GLN A C 1
ATOM 4895 O O . GLN A 1 607 ? -118.761 6.268 224.854 1.00 35.78 607 GLN A O 1
ATOM 4900 N N . THR A 1 608 ? -118.563 8.045 226.139 1.00 53.09 608 THR A N 1
ATOM 4901 C CA . THR A 1 608 ? -118.986 9.089 227.093 1.00 53.09 608 THR A CA 1
ATOM 4902 C C . THR A 1 608 ? -118.121 10.315 226.755 1.00 53.09 608 THR A C 1
ATOM 4904 O O . THR A 1 608 ? -116.915 10.175 226.606 1.00 53.09 608 THR A O 1
ATOM 4907 N N . LEU A 1 609 ? -118.642 11.513 226.477 1.00 49.81 609 LEU A N 1
ATOM 4908 C CA . LEU A 1 609 ? -119.467 12.324 227.374 1.00 49.81 609 LEU A CA 1
ATOM 4909 C C . LEU A 1 609 ? -118.782 12.449 228.750 1.00 49.81 609 LEU A C 1
ATOM 4911 O O . LEU A 1 609 ? -118.783 11.519 229.539 1.00 49.81 609 LEU A O 1
ATOM 4915 N N . VAL A 1 610 ? -118.222 13.620 229.062 1.00 44.94 610 VAL A N 1
ATOM 4916 C CA . VAL A 1 610 ? -118.045 14.097 230.453 1.00 44.94 610 VAL A CA 1
ATOM 4917 C C . VAL A 1 610 ? -117.049 13.346 231.374 1.00 44.94 610 VAL A C 1
ATOM 4919 O O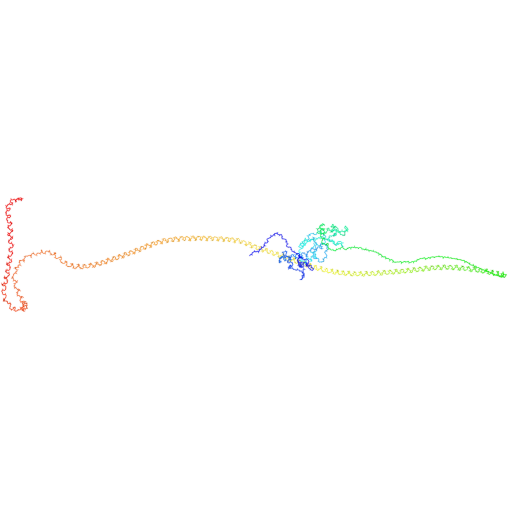 . VAL A 1 610 ? -116.840 13.824 232.489 1.00 44.94 610 VAL A O 1
ATOM 4922 N N . LYS A 1 611 ? -116.351 12.267 230.968 1.00 34.50 611 LYS A N 1
ATOM 4923 C CA . LYS A 1 611 ? -115.294 11.699 231.840 1.00 34.50 611 LYS A CA 1
ATOM 4924 C C . LYS A 1 611 ? -114.021 12.560 231.854 1.00 34.50 611 LYS A C 1
ATOM 4926 O O . LYS A 1 611 ? -113.694 13.099 232.909 1.00 34.50 611 LYS A O 1
ATOM 4931 N N . GLU A 1 612 ? -113.366 12.767 230.712 1.00 49.38 612 GLU A N 1
ATOM 4932 C CA . GLU A 1 612 ? -112.207 13.660 230.575 1.00 49.38 612 GLU A CA 1
ATOM 4933 C C . GLU A 1 612 ? -112.223 14.401 229.222 1.00 49.38 612 GLU A C 1
ATOM 4935 O O . GLU A 1 612 ? -112.509 13.789 228.199 1.00 49.38 612 GLU A O 1
ATOM 4940 N N . LEU A 1 613 ? -111.841 15.678 229.082 1.00 46.66 613 LEU A N 1
ATOM 4941 C CA . LEU A 1 613 ? -112.298 16.867 229.826 1.00 46.66 613 LEU A CA 1
ATOM 4942 C C . LEU A 1 613 ? -112.135 16.891 231.361 1.00 46.66 613 LEU A C 1
ATOM 4944 O O . LEU A 1 613 ? -113.079 17.249 232.065 1.00 46.66 613 LEU A O 1
ATOM 4948 N N . LYS A 1 614 ? -110.962 16.502 231.889 1.00 35.44 614 LYS A N 1
ATOM 4949 C CA . LYS A 1 614 ? -110.633 16.710 233.318 1.00 35.44 614 LYS A CA 1
ATOM 4950 C C . LYS A 1 614 ? -109.142 16.652 233.671 1.00 35.44 614 LYS A C 1
ATOM 4952 O O . LYS A 1 614 ? -108.661 17.565 234.329 1.00 35.44 614 LYS A O 1
ATOM 4957 N N . ASP A 1 615 ? -108.406 15.658 233.167 1.00 43.41 615 ASP A N 1
ATOM 4958 C CA . ASP A 1 615 ? -107.099 15.294 233.756 1.00 43.41 615 ASP A CA 1
ATOM 4959 C C . ASP A 1 615 ? -105.846 15.765 232.976 1.00 43.41 615 ASP A C 1
ATOM 4961 O O . ASP A 1 615 ? -104.728 15.454 233.388 1.00 43.41 615 ASP A O 1
ATOM 4965 N N . LYS A 1 616 ? -105.970 16.488 231.844 1.00 36.06 616 LYS A N 1
ATOM 4966 C CA . LYS A 1 616 ? -104.784 16.976 231.088 1.00 36.06 616 LYS A CA 1
ATOM 4967 C C . LYS A 1 616 ? -104.729 18.445 230.667 1.00 36.06 616 LYS A C 1
ATOM 4969 O O . LYS A 1 616 ? -103.620 18.915 230.402 1.00 36.06 616 LYS A O 1
ATOM 4974 N N . ASP A 1 617 ? -105.806 19.210 230.835 1.00 36.22 617 ASP A N 1
ATOM 4975 C CA . ASP A 1 617 ? -105.711 20.661 231.092 1.00 36.22 617 ASP A CA 1
ATOM 4976 C C . ASP A 1 617 ? -105.258 20.906 232.548 1.00 36.22 617 ASP A C 1
ATOM 4978 O O . ASP A 1 617 ? -105.899 21.600 233.332 1.00 36.22 617 ASP A O 1
ATOM 4982 N N . GLN A 1 618 ? -104.167 20.240 232.948 1.00 41.44 618 GLN A N 1
ATOM 4983 C CA . GLN A 1 618 ? -103.690 20.221 234.333 1.00 41.44 618 GLN A CA 1
ATOM 4984 C C . GLN A 1 618 ? -102.171 20.050 234.504 1.00 41.44 618 GLN A C 1
ATOM 4986 O O . GLN A 1 618 ? -101.707 19.986 235.640 1.00 41.44 618 GLN A O 1
ATOM 4991 N N . GLN A 1 619 ? -101.368 20.016 233.423 1.00 37.00 619 GLN A N 1
ATOM 4992 C CA . GLN A 1 619 ? -99.899 19.986 233.585 1.00 37.00 619 GLN A CA 1
ATOM 4993 C C . GLN A 1 619 ? -99.026 20.718 232.547 1.00 37.00 619 GLN A C 1
ATOM 4995 O O . GLN A 1 619 ? -97.828 20.829 232.790 1.00 37.00 619 GLN A O 1
ATOM 5000 N N . ARG A 1 620 ? -99.558 21.253 231.430 1.00 36.69 620 ARG A N 1
ATOM 5001 C CA . ARG A 1 620 ? -98.772 22.148 230.538 1.00 36.69 620 ARG A CA 1
ATOM 5002 C C . ARG A 1 620 ? -99.426 23.453 230.079 1.00 36.69 620 ARG A C 1
ATOM 5004 O O . ARG A 1 620 ? -98.728 24.294 229.519 1.00 36.69 620 ARG A O 1
ATOM 5011 N N . GLU A 1 621 ? -100.675 23.721 230.468 1.00 39.94 621 GLU A N 1
ATOM 5012 C CA . GLU A 1 621 ? -101.176 25.108 230.537 1.00 39.94 621 GLU A CA 1
ATOM 5013 C C . GLU A 1 621 ? -100.344 25.992 231.494 1.00 39.94 621 GLU A C 1
ATOM 5015 O O . GLU A 1 621 ? -100.408 27.216 231.419 1.00 39.94 621 GLU A O 1
ATOM 5020 N N . THR A 1 622 ? -99.560 25.385 232.388 1.00 40.78 622 THR A N 1
ATOM 5021 C CA . THR A 1 622 ? -98.746 26.043 233.417 1.00 40.78 622 THR A CA 1
ATOM 5022 C C . THR A 1 622 ? -97.400 26.590 232.935 1.00 40.78 622 THR A C 1
ATOM 5024 O O . THR A 1 622 ? -96.879 27.491 233.584 1.00 40.78 622 THR A O 1
ATOM 5027 N N . GLU A 1 623 ? -96.811 26.079 231.844 1.00 41.56 623 GLU A N 1
ATOM 5028 C CA . GLU A 1 623 ? -95.409 26.399 231.503 1.00 41.56 623 GLU A CA 1
ATOM 5029 C C . GLU A 1 623 ? -95.248 27.518 230.456 1.00 41.56 623 GLU A C 1
ATOM 5031 O O . GLU A 1 623 ? -94.464 28.436 230.678 1.00 41.56 623 GLU A O 1
ATOM 5036 N N . VAL A 1 624 ? -95.989 27.509 229.337 1.00 42.75 624 VAL A N 1
ATOM 5037 C CA . VAL A 1 624 ? -95.755 28.478 228.231 1.00 42.75 624 VAL A CA 1
ATOM 5038 C C . VAL A 1 624 ? -96.682 29.706 228.273 1.00 42.75 624 VAL A C 1
ATOM 5040 O O . VAL A 1 624 ? -96.345 30.745 227.701 1.00 42.75 624 VAL A O 1
ATOM 5043 N N . LYS A 1 625 ? -97.758 29.683 229.081 1.00 41.97 625 LYS A N 1
ATOM 5044 C CA . LYS A 1 625 ? -98.497 30.912 229.455 1.00 41.97 625 LYS A CA 1
ATOM 5045 C C . LYS A 1 625 ? -97.589 31.965 230.124 1.00 41.97 625 LYS A C 1
ATOM 5047 O O . LYS A 1 625 ? -97.932 33.142 230.133 1.00 41.97 625 LYS A O 1
ATOM 5052 N N . ALA A 1 626 ? -96.415 31.568 230.626 1.00 45.16 626 ALA A N 1
ATOM 5053 C CA . ALA A 1 626 ? -95.419 32.473 231.192 1.00 45.16 626 ALA A CA 1
ATOM 5054 C C . ALA A 1 626 ? -94.696 33.365 230.158 1.00 45.16 626 ALA A C 1
ATOM 5056 O O . ALA A 1 626 ? -94.271 34.463 230.519 1.00 45.16 626 ALA A O 1
ATOM 5057 N N . GLU A 1 627 ? -94.535 32.937 228.895 1.00 41.69 627 GLU A N 1
ATOM 5058 C CA . GLU A 1 627 ? -93.712 33.683 227.923 1.00 41.69 627 GLU A CA 1
ATOM 5059 C C . GLU A 1 627 ? -94.521 34.483 226.888 1.00 41.69 627 GLU A C 1
ATOM 5061 O O . GLU A 1 627 ? -94.107 35.587 226.523 1.00 41.69 627 GLU A O 1
ATOM 5066 N N . GLU A 1 628 ? -95.697 34.009 226.455 1.00 38.47 628 GLU A N 1
ATOM 5067 C CA . GLU A 1 628 ? -96.478 34.733 225.437 1.00 38.47 628 GLU A CA 1
ATOM 5068 C C . GLU A 1 628 ? -97.004 36.092 225.946 1.00 38.47 628 GLU A C 1
ATOM 5070 O O . GLU A 1 628 ? -97.066 37.076 225.201 1.00 38.47 628 GLU A O 1
ATOM 5075 N N . GLU A 1 629 ? -97.343 36.180 227.236 1.00 42.06 629 GLU A N 1
ATOM 5076 C CA . GLU A 1 629 ? -97.942 37.385 227.815 1.00 42.06 629 GLU A CA 1
ATOM 5077 C C . GLU A 1 629 ? -96.900 38.390 228.342 1.00 42.06 629 GLU A C 1
ATOM 5079 O O . GLU A 1 629 ? -97.139 39.595 228.282 1.00 42.06 629 GLU A O 1
ATOM 5084 N N . ASN A 1 630 ? -95.697 37.951 228.736 1.00 55.97 630 ASN A N 1
ATOM 5085 C CA . ASN A 1 630 ? -94.649 38.827 229.294 1.00 55.97 630 ASN A CA 1
ATOM 5086 C C . ASN A 1 630 ? -93.992 39.764 228.248 1.00 55.97 630 ASN A C 1
ATOM 5088 O O . ASN A 1 630 ? -93.323 40.734 228.599 1.00 55.97 630 ASN A O 1
ATOM 5092 N N . LYS A 1 631 ? -94.208 39.522 226.944 1.00 41.97 631 LYS A N 1
ATOM 5093 C CA . LYS A 1 631 ? -93.817 40.451 225.861 1.00 41.97 631 LYS A CA 1
ATOM 5094 C C . LYS A 1 631 ? -94.991 41.293 225.335 1.00 41.97 631 LYS A C 1
ATOM 5096 O O . LYS A 1 631 ? -94.776 42.452 224.999 1.00 41.97 631 LYS A O 1
ATOM 5101 N N . LYS A 1 632 ? -96.234 40.783 225.342 1.00 45.09 632 LYS A N 1
ATOM 5102 C CA . LYS A 1 632 ? -97.442 41.567 224.982 1.00 45.09 632 LYS A CA 1
ATOM 5103 C C . LYS A 1 632 ? -97.853 42.554 226.084 1.00 45.09 632 LYS A C 1
ATOM 5105 O O . LYS A 1 632 ? -98.154 43.704 225.791 1.00 45.09 632 LYS A O 1
ATOM 5110 N N . LYS A 1 633 ? -97.798 42.139 227.354 1.00 41.84 633 LYS A N 1
ATOM 5111 C CA . LYS A 1 633 ? -97.987 42.988 228.544 1.00 41.84 633 LYS A CA 1
ATOM 5112 C C . LYS A 1 633 ? -96.664 43.440 229.172 1.00 41.84 633 LYS A C 1
ATOM 5114 O O . LYS A 1 633 ? -96.620 43.769 230.353 1.00 41.84 633 LYS A O 1
ATOM 5119 N N . LYS A 1 634 ? -95.634 43.644 228.337 1.00 47.75 634 LYS A N 1
ATOM 5120 C CA . LYS A 1 634 ? -94.797 44.845 228.484 1.00 47.75 634 LYS A CA 1
ATOM 5121 C C . LYS A 1 634 ? -95.274 45.970 227.560 1.00 47.75 634 LYS A C 1
ATOM 5123 O O . LYS A 1 634 ? -94.489 46.600 226.865 1.00 47.75 634 LYS A O 1
ATOM 5128 N N . ILE A 1 635 ? -96.565 46.276 227.724 1.00 47.16 635 ILE A N 1
ATOM 5129 C CA . ILE A 1 635 ? -97.020 47.651 227.953 1.00 47.16 635 ILE A CA 1
ATOM 5130 C C . ILE A 1 635 ? -96.830 48.514 226.680 1.00 47.16 635 ILE A C 1
ATOM 5132 O O . ILE A 1 635 ? -95.834 49.209 226.538 1.00 47.16 635 ILE A O 1
ATOM 5136 N N . ALA A 1 636 ? -97.762 48.561 225.715 1.00 32.69 636 ALA A N 1
ATOM 5137 C CA . ALA A 1 636 ? -99.203 48.237 225.772 1.00 32.69 636 ALA A CA 1
ATOM 5138 C C . ALA A 1 636 ? -99.947 48.876 226.961 1.00 32.69 636 ALA A C 1
ATOM 5140 O O . ALA A 1 636 ? -101.092 48.517 227.242 1.00 32.69 636 ALA A O 1
ATOM 5141 N N . GLU A 1 637 ? -99.257 49.805 227.646 1.00 35.38 637 GLU A N 1
ATOM 5142 C CA . GLU A 1 637 ? -99.680 50.445 228.889 1.00 35.38 637 GLU A CA 1
ATOM 5143 C C . GLU A 1 637 ? -99.830 49.367 230.021 1.00 35.38 637 GLU A C 1
ATOM 5145 O O . GLU A 1 637 ? -99.934 48.173 229.765 1.00 35.38 637 GLU A O 1
ATOM 5150 N N . LEU A 1 638 ? -99.710 49.604 231.332 1.00 40.38 638 LEU A N 1
ATOM 5151 C CA . LEU A 1 638 ? -100.302 50.662 232.153 1.00 40.38 638 LEU A CA 1
ATOM 5152 C C . LEU A 1 638 ? -101.820 50.812 231.942 1.00 40.38 638 LEU A C 1
ATOM 5154 O O . LEU A 1 638 ? -102.399 51.711 232.540 1.00 40.38 638 LEU A O 1
ATOM 5158 N N . THR A 1 639 ? -102.412 49.951 231.093 1.00 33.38 639 THR A N 1
ATOM 5159 C CA . THR A 1 639 ? -103.636 50.137 230.292 1.00 33.38 639 THR A CA 1
ATOM 5160 C C . THR A 1 639 ? -104.588 51.096 230.967 1.00 33.38 639 THR A C 1
ATOM 5162 O O . THR A 1 639 ? -105.084 50.724 232.026 1.00 33.38 639 THR A O 1
ATOM 5165 N N . GLU A 1 640 ? -104.761 52.299 230.389 1.00 45.50 640 GLU A N 1
ATOM 5166 C CA . GLU A 1 640 ? -104.377 53.653 230.898 1.00 45.50 640 GLU A CA 1
ATOM 5167 C C . GLU A 1 640 ? -104.574 54.006 232.393 1.00 45.50 640 GLU A C 1
ATOM 5169 O O . GLU A 1 640 ? -104.452 55.159 232.793 1.00 45.50 640 GLU A O 1
ATOM 5174 N N . LYS A 1 641 ? -104.872 53.064 233.288 1.00 44.59 641 LYS A N 1
ATOM 5175 C CA . LYS A 1 641 ? -106.236 52.951 233.833 1.00 44.59 641 LYS A CA 1
ATOM 5176 C C . LYS A 1 641 ? -107.169 52.631 232.657 1.00 44.59 641 LYS A C 1
ATOM 5178 O O . LYS A 1 641 ? -107.380 53.476 231.801 1.00 44.59 641 LYS A O 1
ATOM 5183 N N . VAL A 1 642 ? -107.681 51.401 232.560 1.00 44.62 642 VAL A N 1
ATOM 5184 C CA . VAL A 1 642 ? -108.253 50.848 231.310 1.00 44.62 642 VAL A CA 1
ATOM 5185 C C . VAL A 1 642 ? -109.686 51.344 231.106 1.00 44.62 642 VAL A C 1
ATOM 5187 O O . VAL A 1 642 ? -110.620 50.549 231.092 1.00 44.62 642 VAL A O 1
ATOM 5190 N N . GLN A 1 643 ? -109.879 52.672 231.128 1.00 33.75 643 GLN A N 1
ATOM 5191 C CA . GLN A 1 643 ? -110.734 53.272 232.159 1.00 33.75 643 GLN A CA 1
ATOM 5192 C C . GLN A 1 643 ? -112.240 53.152 231.892 1.00 33.75 643 GLN A C 1
ATOM 5194 O O . GLN A 1 643 ? -112.938 54.125 231.619 1.00 33.75 643 GLN A O 1
ATOM 5199 N N . SER A 1 644 ? -112.752 51.919 231.970 1.00 48.34 644 SER A N 1
ATOM 5200 C CA . SER A 1 644 ? -113.379 51.366 233.186 1.00 48.34 644 SER A CA 1
ATOM 5201 C C . SER A 1 644 ? -114.414 52.272 233.854 1.00 48.34 644 SER A C 1
ATOM 5203 O O . SER A 1 644 ? -114.590 52.231 235.070 1.00 48.34 644 SER A O 1
ATOM 5205 N N . SER A 1 645 ? -115.023 53.135 233.048 1.00 42.44 645 SER A N 1
ATOM 5206 C CA . SER A 1 645 ? -115.874 54.232 233.468 1.00 42.44 645 SER A CA 1
ATOM 5207 C C . SER A 1 645 ? -116.681 54.737 232.259 1.00 42.44 645 SER A C 1
ATOM 5209 O O . SER A 1 645 ? -117.721 54.176 231.920 1.00 42.44 645 SER A O 1
ATOM 5211 N N . GLU A 1 646 ? -116.227 55.752 231.523 1.00 49.41 646 GLU A N 1
ATOM 5212 C CA . GLU A 1 646 ? -117.153 56.726 230.918 1.00 49.41 646 GLU A CA 1
ATOM 5213 C C . GLU A 1 646 ? -117.641 56.474 229.474 1.00 49.41 646 GLU A C 1
ATOM 5215 O O . GLU A 1 646 ? -118.074 57.392 228.778 1.00 49.41 646 GLU A O 1
ATOM 5220 N N . LYS A 1 647 ? -117.743 55.204 229.054 1.00 41.28 647 LYS A N 1
ATOM 5221 C CA . LYS A 1 647 ? -118.796 54.788 228.092 1.00 41.28 647 LYS A CA 1
ATOM 5222 C C . LYS A 1 647 ? -119.765 53.731 228.641 1.00 41.28 647 LYS A C 1
ATOM 5224 O O . LYS A 1 647 ? -120.485 53.098 227.871 1.00 41.28 647 LYS A O 1
ATOM 5229 N N . ILE A 1 648 ? -119.873 53.657 229.973 1.00 50.22 648 ILE A N 1
ATOM 5230 C CA . ILE A 1 648 ? -120.819 52.846 230.766 1.00 50.22 648 ILE A CA 1
ATOM 5231 C C . ILE A 1 648 ? -122.259 52.800 230.213 1.00 50.22 648 ILE A C 1
ATOM 5233 O O . ILE A 1 648 ? -122.912 51.767 230.321 1.00 50.22 648 ILE A O 1
ATOM 5237 N N . MET A 1 649 ? -122.762 53.887 229.610 1.00 42.94 649 MET A N 1
ATOM 5238 C CA . MET A 1 649 ? -124.171 54.017 229.192 1.00 42.94 649 MET A CA 1
ATOM 5239 C C . MET A 1 649 ? -124.409 54.203 227.685 1.00 42.94 649 MET A C 1
ATOM 5241 O O . MET A 1 649 ? -125.564 54.224 227.259 1.00 42.94 649 MET A O 1
ATOM 5245 N N . ALA A 1 650 ? -123.365 54.262 226.848 1.00 43.59 650 ALA A N 1
ATOM 5246 C CA . ALA A 1 650 ? -123.549 54.372 225.393 1.00 43.59 650 ALA A CA 1
ATOM 5247 C C . ALA A 1 650 ? -124.277 53.140 224.808 1.00 43.59 650 ALA A C 1
ATOM 5249 O O . ALA A 1 650 ? -125.119 53.269 223.916 1.00 43.59 650 ALA A O 1
ATOM 5250 N N . ILE A 1 651 ? -124.001 51.957 225.376 1.00 55.81 651 ILE A N 1
ATOM 5251 C CA . ILE A 1 651 ? -124.637 50.671 225.041 1.00 55.81 651 ILE A CA 1
ATOM 5252 C C . ILE A 1 651 ? -126.167 50.750 225.154 1.00 55.81 651 ILE A C 1
ATOM 5254 O O . ILE A 1 651 ? -126.879 50.260 224.276 1.00 55.81 651 ILE A O 1
ATOM 5258 N N . THR A 1 652 ? -126.669 51.376 226.220 1.00 49.62 652 THR A N 1
ATOM 5259 C CA . THR A 1 652 ? -128.093 51.373 226.586 1.00 49.62 652 THR A CA 1
ATOM 5260 C C . THR A 1 652 ? -128.933 52.323 225.730 1.00 49.62 652 THR A C 1
ATOM 5262 O O . THR A 1 652 ? -130.144 52.143 225.629 1.00 49.62 652 THR A O 1
ATOM 5265 N N . GLN A 1 653 ? -128.317 53.327 225.096 1.00 48.81 653 GLN A N 1
ATOM 5266 C CA . GLN A 1 653 ? -129.037 54.315 224.286 1.00 48.81 653 GLN A CA 1
ATOM 5267 C C . GLN A 1 653 ? -129.085 53.951 222.799 1.00 48.81 653 GLN A C 1
ATOM 5269 O O . GLN A 1 653 ? -130.171 53.897 222.221 1.00 48.81 653 GLN A O 1
ATOM 5274 N N . GLN A 1 654 ? -127.944 53.687 222.152 1.00 54.72 654 GLN A N 1
ATOM 5275 C CA . GLN A 1 654 ? -127.919 53.683 220.682 1.00 54.72 654 GLN A CA 1
ATOM 5276 C C . GLN A 1 654 ? -128.618 52.463 220.053 1.00 54.72 654 GLN A C 1
ATOM 5278 O O . GLN A 1 654 ? -129.186 52.585 218.971 1.00 54.72 654 GLN A O 1
ATOM 5283 N N . ARG A 1 655 ? -128.694 51.318 220.751 1.00 57.19 655 ARG A N 1
ATOM 5284 C CA . ARG A 1 655 ? -129.469 50.150 220.282 1.00 57.19 655 ARG A CA 1
ATOM 5285 C C . ARG A 1 655 ? -130.988 50.372 220.256 1.00 57.19 655 ARG A C 1
ATOM 5287 O O . ARG A 1 655 ? -131.673 49.674 219.515 1.00 57.19 655 ARG A O 1
ATOM 5294 N N . ASN A 1 656 ? -131.515 51.366 220.976 1.00 59.66 656 ASN A N 1
ATOM 5295 C CA . ASN A 1 656 ? -132.933 51.735 220.882 1.00 59.66 656 ASN A CA 1
ATOM 5296 C C . ASN A 1 656 ? -133.260 52.501 219.585 1.00 59.66 656 ASN A C 1
ATOM 5298 O O . ASN A 1 656 ? -134.423 52.551 219.186 1.00 59.66 656 ASN A O 1
ATOM 5302 N N . ALA A 1 657 ? -132.259 53.074 218.903 1.00 56.34 657 ALA A N 1
ATOM 5303 C CA . ALA A 1 657 ? -132.469 53.875 217.695 1.00 56.34 657 ALA A CA 1
ATOM 5304 C C . ALA A 1 657 ? -132.814 53.031 216.451 1.00 56.34 657 ALA A C 1
ATOM 5306 O O . ALA A 1 657 ? -133.580 53.486 215.605 1.00 56.34 657 ALA A O 1
ATOM 5307 N N . ASP A 1 658 ? -132.304 51.798 216.342 1.00 53.28 658 ASP A N 1
ATOM 5308 C CA . ASP A 1 658 ? -132.617 50.912 215.209 1.00 53.28 658 ASP A CA 1
ATOM 5309 C C . ASP A 1 658 ? -133.947 50.158 215.370 1.00 53.28 658 ASP A C 1
ATOM 5311 O O . ASP A 1 658 ? -134.604 49.867 214.369 1.00 53.28 658 ASP A O 1
ATOM 5315 N N . TYR A 1 659 ? -134.424 49.917 216.598 1.00 58.31 659 TYR A N 1
ATOM 5316 C CA . TYR A 1 659 ? -135.747 49.308 216.814 1.00 58.31 659 TYR A CA 1
ATOM 5317 C C . TYR A 1 659 ? -136.907 50.188 216.310 1.00 58.31 659 TYR A C 1
ATOM 5319 O O . TYR A 1 659 ? -137.929 49.659 215.875 1.00 58.31 659 TYR A O 1
ATOM 5327 N N . GLN A 1 660 ? -136.726 51.513 216.258 1.00 51.72 660 GLN A N 1
ATOM 5328 C CA . GLN A 1 660 ? -137.653 52.436 215.586 1.00 51.72 660 GLN A CA 1
ATOM 5329 C C . GLN A 1 660 ? -137.726 52.216 214.058 1.00 51.72 660 GLN A C 1
ATOM 5331 O O . GLN A 1 660 ? -138.734 52.545 213.438 1.00 51.72 660 GLN A O 1
ATOM 5336 N N . ARG A 1 661 ? -136.684 51.651 213.426 1.00 55.41 661 ARG A N 1
ATOM 5337 C CA . ARG A 1 661 ? -136.596 51.520 211.958 1.00 55.41 661 ARG A CA 1
ATOM 5338 C C . ARG A 1 661 ? -137.288 50.273 211.405 1.00 55.41 661 ARG A C 1
ATOM 5340 O O . ARG A 1 661 ? -137.875 50.345 210.330 1.00 55.41 661 ARG A O 1
ATOM 5347 N N . GLN A 1 662 ? -137.239 49.133 212.103 1.00 46.09 662 GLN A N 1
ATOM 5348 C CA . GLN A 1 662 ? -137.810 47.881 211.572 1.00 46.09 662 GLN A CA 1
ATOM 5349 C C . GLN A 1 662 ? -139.346 47.878 211.544 1.00 46.09 662 GLN A C 1
ATOM 5351 O O . GLN A 1 662 ? -139.935 47.415 210.566 1.00 46.09 662 GLN A O 1
ATOM 5356 N N . ILE A 1 663 ? -140.000 48.435 212.569 1.00 59.97 663 ILE A N 1
ATOM 5357 C CA . ILE A 1 663 ? -141.470 48.439 212.679 1.00 59.97 663 ILE A CA 1
ATOM 5358 C C . ILE A 1 663 ? -142.115 49.231 211.526 1.00 59.97 663 ILE A C 1
ATOM 5360 O O . ILE A 1 663 ? -143.133 48.802 210.986 1.00 59.97 663 ILE A O 1
ATOM 5364 N N . ALA A 1 664 ? -141.484 50.325 211.083 1.00 50.84 664 ALA A N 1
ATOM 5365 C CA . ALA A 1 664 ? -141.974 51.166 209.987 1.00 50.84 664 ALA A CA 1
ATOM 5366 C C . ALA A 1 664 ? -142.038 50.449 208.621 1.00 50.84 664 ALA A C 1
ATOM 5368 O O . ALA A 1 664 ? -142.901 50.757 207.806 1.00 50.84 664 ALA A O 1
ATOM 5369 N N . SER A 1 665 ? -141.166 49.465 208.362 1.00 50.72 665 SER A N 1
ATOM 5370 C CA . SER A 1 665 ? -141.184 48.708 207.096 1.00 50.72 665 SER A CA 1
ATOM 5371 C C . SER A 1 665 ? -142.324 47.680 207.050 1.00 50.72 665 SER A C 1
ATOM 5373 O O . SER A 1 665 ? -142.953 47.460 206.013 1.00 50.72 665 SER A O 1
ATOM 5375 N N . MET A 1 666 ? -142.655 47.087 208.202 1.00 58.50 666 MET A N 1
ATOM 5376 C CA . MET A 1 666 ? -143.684 46.047 208.312 1.00 58.50 666 MET A CA 1
ATOM 5377 C C . MET A 1 666 ? -145.112 46.584 208.084 1.00 58.50 666 MET A C 1
ATOM 5379 O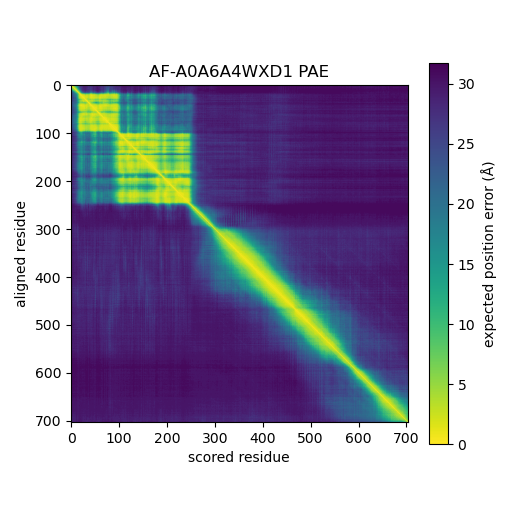 O . MET A 1 666 ? -146.013 45.813 207.758 1.00 58.50 666 MET A O 1
ATOM 5383 N N . GLN A 1 667 ? -145.311 47.904 208.180 1.00 49.06 667 GLN A N 1
ATOM 5384 C CA . GLN A 1 667 ? -146.574 48.580 207.851 1.00 49.06 667 GLN A CA 1
ATOM 5385 C C . GLN A 1 667 ? -146.926 48.513 206.353 1.00 49.06 667 GLN A C 1
ATOM 5387 O O . GLN A 1 667 ? -148.102 48.595 206.000 1.00 49.06 667 GLN A O 1
ATOM 5392 N N . THR A 1 668 ? -145.933 48.364 205.471 1.00 55.69 668 THR A N 1
ATOM 5393 C CA . THR A 1 668 ? -146.124 48.490 204.017 1.00 55.69 668 THR A CA 1
ATOM 5394 C C . THR A 1 668 ? -146.605 47.192 203.368 1.00 55.69 668 THR A C 1
ATOM 5396 O O . THR A 1 668 ? -147.455 47.225 202.487 1.00 55.69 668 THR A O 1
ATOM 5399 N N . LEU A 1 669 ? -146.098 46.035 203.810 1.00 54.81 669 LEU A N 1
ATOM 5400 C CA . LEU A 1 669 ? -146.284 44.755 203.105 1.00 54.81 669 LEU A CA 1
ATOM 5401 C C . LEU A 1 669 ? -147.593 44.029 203.481 1.00 54.81 669 LEU A C 1
ATOM 5403 O O . LEU A 1 669 ? -148.172 43.321 202.663 1.00 54.81 669 LEU A O 1
ATOM 5407 N N . VAL A 1 670 ? -148.122 44.272 204.686 1.00 59.06 670 VAL A N 1
ATOM 5408 C CA . VAL A 1 670 ? -149.451 43.778 205.113 1.00 59.06 670 VAL A CA 1
ATOM 5409 C C . VAL A 1 670 ? -150.585 44.383 204.266 1.00 59.06 670 VAL A C 1
ATOM 5411 O O . VAL A 1 670 ? -151.661 43.796 204.173 1.00 59.06 670 VAL A O 1
ATOM 5414 N N . LYS A 1 671 ? -150.337 45.539 203.637 1.00 53.75 671 LYS A N 1
ATOM 5415 C CA . LYS A 1 671 ? -151.331 46.373 202.951 1.00 53.75 671 LYS A CA 1
ATOM 5416 C C . LYS A 1 671 ? -151.734 45.888 201.549 1.00 53.75 671 LYS A C 1
ATOM 5418 O O . LYS A 1 671 ? -152.752 46.335 201.050 1.00 53.75 671 LYS A O 1
ATOM 5423 N N . GLU A 1 672 ? -150.956 45.022 200.894 1.00 47.31 672 GLU A N 1
ATOM 5424 C CA . GLU A 1 672 ? -151.171 44.702 199.463 1.00 47.31 672 GLU A CA 1
ATOM 5425 C C . GLU A 1 672 ? -151.599 43.253 199.168 1.00 47.31 672 GLU A C 1
ATOM 5427 O O . GLU A 1 672 ? -151.895 42.929 198.014 1.00 47.31 672 GLU A O 1
ATOM 5432 N N . LEU A 1 673 ? -151.637 42.378 200.182 1.00 55.34 673 LEU A N 1
ATOM 5433 C CA . LEU A 1 673 ? -152.021 40.968 200.012 1.00 55.34 673 LEU A CA 1
ATOM 5434 C C . LEU A 1 673 ? -153.494 40.682 200.344 1.00 55.34 673 LEU A C 1
ATOM 5436 O O . LEU A 1 673 ? -154.150 39.996 199.566 1.00 55.34 673 LEU A O 1
ATOM 5440 N N . LYS A 1 674 ? -154.032 41.208 201.455 1.00 56.84 674 LYS A N 1
ATOM 5441 C CA . LYS A 1 674 ? -155.394 40.860 201.917 1.00 56.84 674 LYS A CA 1
ATOM 5442 C C . LYS A 1 674 ? -156.486 41.251 200.919 1.00 56.84 674 LYS A C 1
ATOM 5444 O O . LYS A 1 674 ? -157.346 40.434 200.602 1.00 56.84 674 LYS A O 1
ATOM 5449 N N . ASP A 1 675 ? -156.385 42.454 200.368 1.00 53.09 675 ASP A N 1
ATOM 5450 C CA . ASP A 1 675 ? -157.338 43.063 199.435 1.00 53.09 675 ASP A CA 1
ATOM 5451 C C . ASP A 1 675 ? -157.496 42.273 198.110 1.00 53.09 675 ASP A C 1
ATOM 5453 O O . ASP A 1 675 ? -158.390 42.558 197.315 1.00 53.09 675 ASP A O 1
ATOM 5457 N N . LYS A 1 676 ? -156.633 41.277 197.834 1.00 50.94 676 LYS A N 1
ATOM 5458 C CA . LYS A 1 676 ? -156.695 40.434 196.622 1.00 50.94 676 LYS A CA 1
ATOM 5459 C C . LYS A 1 676 ? -157.312 39.053 196.829 1.00 50.94 676 LYS A C 1
ATOM 5461 O O . LYS A 1 676 ? -157.831 38.501 195.857 1.00 50.94 676 LYS A O 1
ATOM 5466 N N . ASP A 1 677 ? -157.324 38.529 198.052 1.00 51.03 677 ASP A N 1
ATOM 5467 C CA . ASP A 1 677 ? -158.117 37.334 198.369 1.00 51.03 677 ASP A CA 1
ATOM 5468 C C . ASP A 1 677 ? -159.616 37.694 198.422 1.00 51.03 677 ASP A C 1
ATOM 5470 O O . ASP A 1 677 ? -160.447 36.954 197.887 1.00 51.03 677 ASP A O 1
ATOM 5474 N N . GLU A 1 678 ? -159.953 38.897 198.923 1.00 48.31 678 GLU A N 1
ATOM 5475 C CA . GLU A 1 678 ? -161.323 39.451 198.944 1.00 48.31 678 GLU A CA 1
ATOM 5476 C C . GLU A 1 678 ? -162.036 39.398 197.582 1.00 48.31 678 GLU A C 1
ATOM 5478 O O . GLU A 1 678 ? -163.254 39.209 197.530 1.00 48.31 678 GLU A O 1
ATOM 5483 N N . GLN A 1 679 ? -161.302 39.537 196.473 1.00 46.12 679 GLN A N 1
ATOM 5484 C CA . GLN A 1 679 ? -161.883 39.614 195.129 1.00 46.12 679 GLN A CA 1
ATOM 5485 C C . GLN A 1 679 ? -161.907 38.275 194.367 1.00 46.12 679 GLN A C 1
ATOM 5487 O O . GLN A 1 679 ? -162.551 38.193 193.327 1.00 46.12 679 GLN A O 1
ATOM 5492 N N . ARG A 1 680 ? -161.239 37.215 194.855 1.00 46.97 680 ARG A N 1
ATOM 5493 C CA . ARG A 1 680 ? -161.171 35.915 194.149 1.00 46.97 680 ARG A CA 1
ATOM 5494 C C . ARG A 1 680 ? -162.110 34.847 194.699 1.00 46.97 680 ARG A C 1
ATOM 5496 O O . ARG A 1 680 ? -162.730 34.134 193.911 1.00 46.97 680 ARG A O 1
ATOM 5503 N N . GLU A 1 681 ? -162.294 34.763 196.015 1.00 46.41 681 GLU A N 1
ATOM 5504 C CA . GLU A 1 681 ? -163.323 33.868 196.572 1.00 46.41 681 GLU A CA 1
ATOM 5505 C C . GLU A 1 681 ? -164.741 34.433 196.406 1.00 46.41 681 GLU A C 1
ATOM 5507 O O . GLU A 1 681 ? -165.718 33.683 196.408 1.00 46.41 681 GLU A O 1
ATOM 5512 N N . THR A 1 682 ? -164.888 35.746 196.192 1.00 46.12 682 THR A N 1
ATOM 5513 C CA . THR A 1 682 ? -166.205 36.363 195.990 1.00 46.12 682 THR A CA 1
ATOM 5514 C C . THR A 1 682 ? -166.862 36.034 194.643 1.00 46.12 682 THR A C 1
ATOM 5516 O O . THR A 1 682 ? -168.075 36.242 194.538 1.00 46.12 682 THR A O 1
ATOM 5519 N N . GLU A 1 683 ? -166.131 35.477 193.671 1.00 44.19 683 GLU A N 1
ATOM 5520 C CA . GLU A 1 683 ? -166.648 35.113 192.340 1.00 44.19 683 GLU A CA 1
ATOM 5521 C C . GLU A 1 683 ? -166.978 33.620 192.184 1.00 44.19 683 GLU A C 1
ATOM 5523 O O . GLU A 1 683 ? -168.082 33.292 191.758 1.00 44.19 683 GLU A O 1
ATOM 5528 N N . VAL A 1 684 ? -166.069 32.705 192.555 1.00 46.25 684 VAL A N 1
ATOM 5529 C CA . VAL A 1 684 ? -166.276 31.243 192.370 1.00 46.25 684 VAL A CA 1
ATOM 5530 C C . VAL A 1 684 ? -167.226 30.649 193.431 1.00 46.25 684 VAL A C 1
ATOM 5532 O O . VAL A 1 684 ? -167.782 29.559 193.268 1.00 46.25 684 VAL A O 1
ATOM 5535 N N . LYS A 1 685 ? -167.482 31.429 194.491 1.00 51.09 685 LYS A N 1
ATOM 5536 C CA . LYS A 1 685 ? -168.685 31.433 195.335 1.00 51.09 685 LYS A CA 1
ATOM 5537 C C . LYS A 1 685 ? -169.884 30.684 194.714 1.00 51.09 685 LYS A C 1
ATOM 5539 O O . LYS A 1 685 ? -170.517 31.152 193.772 1.00 51.09 685 LYS A O 1
ATOM 5544 N N . ALA A 1 686 ? -170.255 29.564 195.336 1.00 47.09 686 ALA A N 1
ATOM 5545 C CA . ALA A 1 686 ? -171.485 28.796 195.097 1.00 47.09 686 ALA A CA 1
ATOM 5546 C C . ALA A 1 686 ? -171.684 28.121 193.716 1.00 47.09 686 ALA A C 1
ATOM 5548 O O . ALA A 1 686 ? -172.731 27.492 193.523 1.00 47.09 686 ALA A O 1
ATOM 5549 N N . GLU A 1 687 ? -170.740 28.171 192.764 1.00 49.78 687 GLU A N 1
ATOM 5550 C CA . GLU A 1 687 ? -170.996 27.577 191.437 1.00 49.78 687 GLU A CA 1
ATOM 5551 C C . GLU A 1 687 ? -171.104 26.037 191.467 1.00 49.78 687 GLU A C 1
ATOM 5553 O O . GLU A 1 687 ? -171.986 25.474 190.808 1.00 49.78 687 GLU A O 1
ATOM 5558 N N . GLU A 1 688 ? -170.305 25.358 192.297 1.00 48.47 688 GLU A N 1
ATOM 5559 C CA . GLU A 1 688 ? -170.433 23.908 192.509 1.00 48.47 688 GLU A CA 1
ATOM 5560 C C . GLU A 1 688 ? -171.637 23.528 193.383 1.00 48.47 688 GLU A C 1
ATOM 5562 O O . GLU A 1 688 ? -172.243 22.479 193.159 1.00 48.47 688 GLU A O 1
ATOM 5567 N N . GLU A 1 689 ? -172.055 24.386 194.322 1.00 49.66 689 GLU A N 1
ATOM 5568 C CA . GLU A 1 689 ? -173.213 24.087 195.171 1.00 49.66 689 GLU A CA 1
ATOM 5569 C C . GLU A 1 689 ? -174.526 24.102 194.374 1.00 49.66 689 GLU A C 1
ATOM 5571 O O . GLU A 1 689 ? -175.373 23.226 194.549 1.00 49.66 689 GLU A O 1
ATOM 5576 N N . ASN A 1 690 ? -174.734 25.110 193.525 1.00 47.88 690 ASN A N 1
ATOM 5577 C CA . ASN A 1 690 ? -176.073 25.412 193.019 1.00 47.88 690 ASN A CA 1
ATOM 5578 C C . ASN A 1 690 ? -176.384 24.710 191.685 1.00 47.88 690 ASN A C 1
ATOM 5580 O O . ASN A 1 690 ? -177.416 24.055 191.533 1.00 47.88 690 ASN A O 1
ATOM 5584 N N . LYS A 1 691 ? -175.478 24.789 190.701 1.00 42.38 691 LYS A N 1
ATOM 5585 C CA . LYS A 1 691 ? -175.780 24.342 189.327 1.00 42.38 691 LYS A CA 1
ATOM 5586 C C . LYS A 1 691 ? -175.823 22.820 189.160 1.00 42.38 691 LYS A C 1
ATOM 5588 O O . LYS A 1 691 ? -176.320 22.360 188.136 1.00 42.38 691 LYS A O 1
ATOM 5593 N N . LYS A 1 692 ? -175.323 22.049 190.136 1.00 53.72 692 LYS A N 1
ATOM 5594 C CA . LYS A 1 692 ? -175.153 20.586 190.032 1.00 53.72 692 LYS A CA 1
ATOM 5595 C C . LYS A 1 692 ? -175.881 19.759 191.099 1.00 53.72 692 LYS A C 1
ATOM 5597 O O . LYS A 1 692 ? -176.162 18.601 190.834 1.00 53.72 692 LYS A O 1
ATOM 5602 N N . LYS A 1 693 ? -176.440 20.395 192.141 1.00 59.50 693 LYS A N 1
ATOM 5603 C CA . LYS A 1 693 ? -177.699 19.917 192.770 1.00 59.50 693 LYS A CA 1
ATOM 5604 C C . LYS A 1 693 ? -178.866 19.808 191.761 1.00 59.50 693 LYS A C 1
ATOM 5606 O O . LYS A 1 693 ? -179.886 19.214 192.077 1.00 59.50 693 LYS A O 1
ATOM 5611 N N . LYS A 1 694 ? -178.704 20.411 190.575 1.00 49.88 694 LYS A N 1
ATOM 5612 C CA . LYS A 1 694 ? -179.624 20.461 189.424 1.00 49.88 694 LYS A CA 1
ATOM 5613 C C . LYS A 1 694 ? -179.175 19.605 188.222 1.00 49.88 694 LYS A C 1
ATOM 5615 O O . LYS A 1 694 ? -179.901 19.508 187.237 1.00 49.88 694 LYS A O 1
ATOM 5620 N N . ILE A 1 695 ? -177.944 19.086 188.226 1.00 44.81 695 ILE A N 1
ATOM 5621 C CA . ILE A 1 695 ? -177.408 18.331 187.089 1.00 44.81 695 ILE A CA 1
ATOM 5622 C C . ILE A 1 695 ? -176.833 17.016 187.582 1.00 44.81 695 ILE A C 1
ATOM 5624 O O . ILE A 1 695 ? -175.678 16.910 187.988 1.00 44.81 695 ILE A O 1
ATOM 5628 N N . ALA A 1 696 ? -177.673 16.022 187.352 1.00 51.16 696 ALA A N 1
ATOM 5629 C CA . ALA A 1 696 ? -177.319 14.679 186.966 1.00 51.16 696 ALA A CA 1
ATOM 5630 C C . ALA A 1 696 ? -176.923 13.712 188.113 1.00 51.16 696 ALA A C 1
ATOM 5632 O O . ALA A 1 696 ? -175.757 13.354 188.238 1.00 51.16 696 ALA A O 1
ATOM 5633 N N . GLU A 1 697 ? -177.852 13.135 188.898 1.00 45.97 697 GLU A N 1
ATOM 5634 C CA . GLU A 1 697 ? -179.327 12.959 188.702 1.00 45.97 697 GLU A CA 1
ATOM 5635 C C . GLU A 1 697 ? -179.710 12.161 187.426 1.00 45.97 697 GLU A C 1
ATOM 5637 O O . GLU A 1 697 ? -180.802 11.626 187.294 1.00 45.97 697 GLU A O 1
ATOM 5642 N N . LEU A 1 698 ? -178.756 12.097 186.499 1.00 56.78 698 LEU A N 1
ATOM 5643 C CA . LEU A 1 698 ? -178.773 11.794 185.070 1.00 56.78 698 LEU A CA 1
ATOM 5644 C C . LEU A 1 698 ? -177.322 11.412 184.661 1.00 56.78 698 LEU A C 1
ATOM 5646 O O . LEU A 1 698 ? -176.901 11.647 183.534 1.00 56.78 698 LEU A O 1
ATOM 5650 N N . THR A 1 699 ? -176.533 10.903 185.620 1.00 48.84 699 THR A N 1
ATOM 5651 C CA . THR A 1 699 ? -175.214 10.261 185.446 1.00 48.84 699 THR A CA 1
ATOM 5652 C C . THR A 1 699 ? -175.310 8.921 186.190 1.00 48.84 699 THR A C 1
ATOM 5654 O O . THR A 1 699 ? -174.749 8.752 187.266 1.00 48.84 699 THR A O 1
ATOM 5657 N N . GLU A 1 700 ? -176.224 8.013 185.835 1.00 41.28 700 GLU A N 1
ATOM 5658 C CA . GLU A 1 700 ? -176.474 7.434 184.498 1.00 41.28 700 GLU A CA 1
ATOM 5659 C C . GLU A 1 700 ? -175.247 6.821 183.833 1.00 41.28 700 GLU A C 1
ATOM 5661 O O . GLU A 1 700 ? -174.156 7.381 183.860 1.00 41.28 700 GLU A O 1
ATOM 5666 N N . LYS A 1 701 ? -175.534 5.735 183.107 1.00 31.94 701 LYS A N 1
ATOM 5667 C CA . LYS A 1 701 ? -175.005 5.282 181.806 1.00 31.94 701 LYS A CA 1
ATOM 5668 C C . LYS A 1 701 ? -173.485 5.103 181.655 1.00 31.94 701 LYS A C 1
ATOM 5670 O O . LYS A 1 701 ? -173.058 4.572 180.636 1.00 31.94 701 LYS A O 1
ATOM 5675 N N . ALA A 1 702 ? -172.711 5.375 182.708 1.00 57.09 702 ALA A N 1
ATOM 5676 C CA . ALA A 1 702 ? -172.101 4.297 183.496 1.00 57.09 702 ALA A CA 1
ATOM 5677 C C . ALA A 1 702 ? -173.134 3.179 183.797 1.00 57.09 702 ALA A C 1
ATOM 5679 O O . ALA A 1 702 ? -173.042 2.081 183.255 1.00 57.09 702 ALA A O 1
ATOM 5680 N N . CYS A 1 703 ? -174.199 3.562 184.521 1.00 52.34 703 CYS A N 1
ATOM 5681 C CA . CYS A 1 703 ? -175.374 2.751 184.900 1.00 52.34 703 CYS A CA 1
ATOM 5682 C C . CYS A 1 703 ? -175.043 1.555 185.810 1.00 52.34 703 CYS A C 1
ATOM 5684 O O . CYS A 1 703 ? -174.049 1.678 186.558 1.00 52.34 703 CYS A O 1
#

Foldseek 3Di:
DDDDDDDDDDDDDDPPDQDQAAADPQCQDDVGDPDDLVGDLHQFAHLCLLLVNDPDPPDPTDNACPDPSNQVSCVVSVQDDDVSRVVSSVVNSVVSLLVLEEADLCLCQVHDPDPQPSYFQAQLCLLQDDFPDPPQVGDNDQPPPPNNVVSCVSSVNNPPDPVVSSVSRNVVCVVPPRDAAADPCCLPPRDDPNRLHDQADPCVLVPRDPCPPNDSTDPDCPDPNSVSNCSRSVHDPVRRSVVSNVVVPPPPDDDDDDDDDDDDDDDDDDDDDDDDDDDDDDDDDDDDYDDDDDDDDDDDPVVVVVVVVVVVVVVVVVVVVVVVVVVVVVVVVVVVVVVVVVVVVVVVVVVVVVVVVVVVVVVVVVVVVVVVVVVVVVVVVVVVVVVVVVVVVVVVVVVVVVVVVVVVVVVVVVVVVVVVVVVVVVVVVVVVVVVVVVVVVVVVVVVVVVVVVVVVVVVVVVVVVVVVVVVVVVVVVVVVVVVVVVVVVVVVVVVVVVVVVVVVVVVVVVVVVVVVVVVVVVVVVVVVVVVVVVVVVVVVVVVVVVVVVVVVVVVVVVVVVVVVVVVVVVVVVVVVVPPVPPPPPPVVPDVPPDDCPPPPPVVVPPVDDDPPVPDPVPPPVPPCVVPPVVVVPVDVDPCVVVPPDDVPCVVVPPVVVCVVVPVVVVVPPVPPPPVVVVPVCVPVPCPVPPVPVVPPVPPPDVD